Protein AF-A0A7J2H7B8-F1 (afdb_monomer)

Sequence (490 aa):
PFPWFRSDEVFFTRYLRADGQYWHEVNGRVVSKAEVRRYLARVGLDPDNMLIIMHQNMVEEFAFLSPQERLRMVEAAVGLRGYRDRVMSAIRMLEESGKEESRARDALRKAREALEYWSEVYERYRRRRELEYKLSFLRRELAWARVRDSLSELEEVKEKMEVVESEVQRVERELKLLMERENDVRRSIGLVESRLLEDVSRVESYLERLRALWEELVEVVSSARVREFERELLVRKLDELKTRERRLSRKVEALVAKAREVGDEVYSVRHVSEIEDDIRALELTLASLGDVPPNVEEAYAKYEESYEELVRRVEELEANRRRLREELDRRVELWRERVDSIIADVDAAYRYMLEHIGAKGGVRLVYEDEMEKAGIELLVG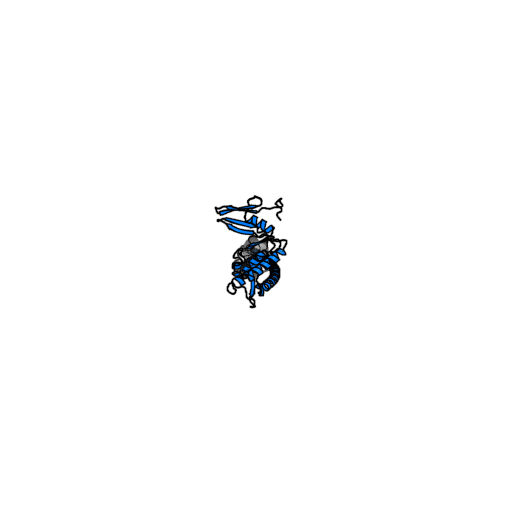FGGAGPIPLDPYAHSGGERTTAIMCFFLALQSHVKSPLRAIDEFDVHMDPRNRDAVLNMIFEMASSDNNAQYVIITPGPLTQLPDGANVIVVQKVKGRSVASMARGVAM

Secondary structure (DSSP, 8-state):
--TT--SS---EEEEE-TTS-EEEEETTEEE-HHHHHHHHHHTT--TT-TTTEE-TTHHHHHHHS-HHHHHHHHHHHTT-HHHHHHHHHHHHHHHHHHHHHHHHHHHHHHHHHHHHHHHHHHHHHHHHHHHHHHHHHHHHHHHHHHHHHHHHHHHHHHHHHHHHHHHHHHHHHHHHHHHHHHHHHHHHHHHHHHHHHH-GGGHHHHHHHHHHHHHHHHHHHHHHHHHHHHHHHHHHHHHHHHHHHHHHHHHHHHHHHHHHHH-S-----S-HHHHHHHHHHHHHHHHHH----TTHHHHHHHHHHHHHHHHHHHHHHHHHHHHHHHHHHHHHHHHHHHHHHHHHHHHHHHHHHHHHTT-EEEEEEESTT-TTT-EEEEEEE-TTPPPEE--TTTS-HHHHHHHHHHHHHHHHTT---SEEEEESTTTT--HHHHHHHHHHHHHHHHH-TT-EEEEE-SSPPS---TTPPEEEEEEETTEEEEEEE-----

pLDDT: mean 87.9, std 8.1, range [33.34, 98.06]

Foldseek 3Di:
DDPPDPDPDKDWDWDADPVRDIFIDIVNHTDDPVVVQVVCVVQLDHVPQCLQAVDPCPLVVLLPDDQLRVLCSLCVNLVNNVLVVVLVVLVVVLVVLVVVLVVLVVVLVVLVVLLVVLVVLVVLVVVLVVLVVVLLVLVLVLLQLVLVVLVVVLVVLVVVLVVLVVVLVVLVVVLVVLVVVLVVLVVVLVVLVVVVVVDVPCNVVSVVVNVVSVVVNVVSVVVSVVSVVVSVVSVVVSVVSVVVSVVSVVVSVVSVVVSVVSHDRDDDPDHSVVSVVVSVVSVVVSVVSPDHDPCSVVSSVVSVVVSVVSVVVSVVSVVVSVVSVVVSVVSLVVSLVVSVVLQVQLFVQLQVLQVLLQKGWGKDWDPSVDSSPIGIWTWIDHPPDGTDTSHPPPDAPQRSLLSSLSSSLSSSVSRSHQEHEEEASPVRHDPSSVLSSVVSVQVVCVVDPSHDYHYHHPDDDQDDDPPDWDWDWDQDPNDIDIDIDDDDRD

Mean predicted aligned error: 13.92 Å

Solvent-accessible surface area (backbone atoms only — not comparable to full-atom values): 26687 Å² total; per-residue (Å²): 128,60,93,87,54,96,55,100,70,83,51,80,46,77,49,77,46,96,86,71,54,68,54,36,27,50,74,86,40,81,48,55,73,68,55,51,50,55,54,35,48,63,66,37,41,48,87,86,26,52,70,35,41,32,53,71,63,50,62,61,56,55,45,73,45,51,38,42,54,45,34,54,50,50,27,52,47,56,67,45,42,65,44,55,53,53,35,56,50,41,52,52,52,48,53,51,50,51,54,51,42,53,54,43,50,55,49,37,52,54,32,47,58,51,32,53,54,35,47,57,52,38,52,52,44,53,53,48,52,54,50,51,53,51,46,53,50,49,55,31,38,44,34,35,32,54,30,51,56,42,47,53,56,38,49,56,47,51,54,53,41,54,54,45,51,53,51,39,57,49,39,54,51,51,34,50,54,33,54,53,49,42,53,52,43,54,51,50,48,54,53,49,54,54,49,48,75,73,40,78,91,50,47,68,66,50,51,55,52,46,51,54,46,52,53,50,41,52,52,37,52,51,51,31,52,51,39,50,51,51,38,52,53,44,52,52,53,44,51,55,44,51,55,48,42,56,52,39,52,54,50,36,54,53,38,48,54,54,22,54,75,67,35,78,92,42,92,67,89,67,58,62,66,60,49,52,51,52,48,52,55,49,52,53,52,52,59,73,69,58,87,68,74,94,57,41,71,64,51,34,53,52,37,48,53,53,33,52,53,36,51,54,51,40,54,51,42,53,55,48,50,51,54,50,47,57,50,36,53,53,41,47,49,57,40,48,58,54,51,52,54,51,47,54,56,29,21,54,45,26,34,56,50,30,48,77,72,56,31,42,52,39,55,45,78,39,53,76,91,40,71,91,66,24,18,40,45,47,30,45,15,58,88,81,46,74,56,39,74,70,42,73,85,81,48,55,70,30,60,46,46,50,58,48,49,39,44,50,57,31,48,40,78,63,40,71,36,51,50,34,36,42,32,54,84,53,84,60,41,52,73,68,58,39,55,50,53,50,50,52,52,48,52,53,48,71,70,35,92,72,38,47,76,45,78,44,67,96,66,88,81,88,77,79,63,91,89,64,83,45,73,49,75,44,80,55,96,91,40,81,44,77,44,77,53,78,89,66,90,124

Nearest PDB structures (foldseek):
  5xei-assembly1_A  TM=7.215E-01  e=1.871E-14  Pyrococcus yayanosii CH1
  5xg2-assembly1_A  TM=3.062E-01  e=3.125E-03  Pyrococcus yayanosii CH1
  3zx6-assembly1_A  TM=3.539E-01  e=9.430E-02  Archaeoglobus fulgidus DSM 4304
  3zx6-assembly1_B  TM=2.773E-01  e=7.256E-02  Archaeoglobus fulgidus DSM 4304
  3ja6-assembly1_I  TM=2.644E-01  e=2.976E-02  Escherichia coli

Structure (mmCIF, N/CA/C/O backbone):
data_AF-A0A7J2H7B8-F1
#
_entry.id   AF-A0A7J2H7B8-F1
#
loop_
_atom_site.group_PDB
_atom_site.id
_atom_site.type_symbol
_atom_site.label_atom_id
_atom_site.label_alt_id
_atom_site.label_comp_id
_atom_site.label_asym_id
_atom_site.label_entity_id
_atom_site.label_seq_id
_atom_site.pdbx_PDB_ins_code
_atom_site.Cartn_x
_atom_site.Cartn_y
_atom_site.Cartn_z
_atom_site.occupancy
_atom_site.B_iso_or_equiv
_atom_site.auth_seq_id
_atom_site.auth_comp_id
_atom_site.auth_asym_id
_atom_site.auth_atom_id
_atom_site.pdbx_PDB_model_num
ATOM 1 N N . PRO A 1 1 ? 7.582 22.450 -51.672 1.00 66.38 1 PRO A N 1
ATOM 2 C CA . PRO A 1 1 ? 8.280 22.161 -50.391 1.00 66.38 1 PRO A CA 1
ATOM 3 C C . PRO A 1 1 ? 8.028 23.181 -49.264 1.00 66.38 1 PRO A C 1
ATOM 5 O O . PRO A 1 1 ? 7.938 22.759 -48.116 1.00 66.38 1 PRO A O 1
ATOM 8 N N . PHE A 1 2 ? 7.850 24.476 -49.556 1.00 78.56 2 PHE A N 1
ATOM 9 C CA . PHE A 1 2 ? 7.607 25.517 -48.544 1.00 78.56 2 PHE A CA 1
ATOM 10 C C . PHE A 1 2 ? 6.233 26.192 -48.721 1.00 78.56 2 PHE A C 1
ATOM 12 O O . PHE A 1 2 ? 6.130 27.161 -49.463 1.00 78.56 2 PHE A O 1
ATOM 19 N N . PRO A 1 3 ? 5.161 25.712 -48.059 1.00 67.94 3 PRO A N 1
ATOM 20 C CA . PRO A 1 3 ? 3.787 26.157 -48.336 1.00 67.94 3 PRO A CA 1
ATOM 21 C C . PRO A 1 3 ? 3.486 27.610 -47.929 1.00 67.94 3 PRO A C 1
ATOM 23 O O . PRO A 1 3 ? 2.456 28.152 -48.315 1.00 67.94 3 PRO A O 1
ATOM 26 N N . TRP A 1 4 ? 4.354 28.241 -47.136 1.00 76.31 4 TRP A N 1
ATOM 27 C CA . TRP A 1 4 ? 4.199 29.626 -46.677 1.00 76.31 4 TRP A CA 1
ATOM 28 C C . TRP A 1 4 ? 4.886 30.655 -47.585 1.00 76.31 4 TRP A C 1
ATOM 30 O O . TRP A 1 4 ? 4.652 31.851 -47.417 1.00 76.31 4 TRP A O 1
ATOM 40 N N . PHE A 1 5 ? 5.725 30.224 -48.533 1.00 79.12 5 PHE A N 1
ATOM 41 C CA . PHE A 1 5 ? 6.308 31.116 -49.532 1.00 79.12 5 PHE A CA 1
ATOM 42 C C . PHE A 1 5 ? 5.465 31.067 -50.807 1.00 79.12 5 PHE A C 1
ATOM 44 O O . PHE A 1 5 ? 5.236 30.002 -51.370 1.00 79.12 5 PHE A O 1
ATOM 51 N N . ARG A 1 6 ? 4.993 32.232 -51.261 1.00 75.75 6 ARG A N 1
ATOM 52 C CA . ARG A 1 6 ? 4.259 32.401 -52.528 1.00 75.75 6 ARG A CA 1
ATOM 53 C C . ARG A 1 6 ? 5.228 32.700 -53.679 1.00 75.75 6 ARG A C 1
ATOM 55 O O . ARG A 1 6 ? 5.077 33.707 -54.359 1.00 75.75 6 ARG A O 1
ATOM 62 N N . SER A 1 7 ? 6.275 31.894 -53.804 1.00 79.62 7 SER A N 1
ATOM 63 C CA . SER A 1 7 ? 7.332 32.048 -54.806 1.00 79.62 7 SER A CA 1
ATOM 64 C C . SER A 1 7 ? 7.830 30.669 -55.214 1.00 79.62 7 SER A C 1
ATOM 66 O O . SER A 1 7 ? 7.946 29.788 -54.357 1.00 79.62 7 SER A O 1
ATOM 68 N N . ASP A 1 8 ? 8.142 30.509 -56.498 1.00 80.44 8 ASP A N 1
ATOM 69 C CA . ASP A 1 8 ? 8.762 29.296 -57.037 1.00 80.44 8 ASP A CA 1
ATOM 70 C C . ASP A 1 8 ? 10.249 29.197 -56.646 1.00 80.44 8 ASP A C 1
ATOM 72 O O . ASP A 1 8 ? 10.813 28.106 -56.595 1.00 80.44 8 ASP 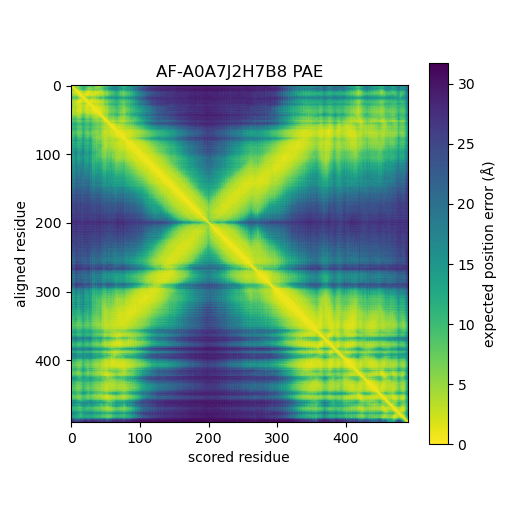A O 1
ATOM 76 N N . GLU A 1 9 ? 10.859 30.326 -56.269 1.00 84.94 9 GLU A N 1
ATOM 77 C CA . GLU A 1 9 ? 12.235 30.419 -55.779 1.00 84.94 9 GLU A CA 1
ATOM 78 C C . GLU A 1 9 ? 12.278 30.821 -54.297 1.00 84.94 9 GLU A C 1
ATOM 80 O O . GLU A 1 9 ? 11.534 31.698 -53.837 1.00 84.94 9 GLU A O 1
ATOM 85 N N . VAL A 1 10 ? 13.172 30.186 -53.534 1.00 85.56 10 VAL A N 1
ATOM 86 C CA . VAL A 1 10 ? 13.433 30.512 -52.125 1.00 85.56 10 VAL A CA 1
ATOM 87 C C . VAL A 1 10 ? 14.929 30.714 -51.927 1.00 85.56 10 VAL A C 1
ATOM 89 O O . VAL A 1 10 ? 15.715 29.781 -52.071 1.00 85.56 10 VAL A O 1
ATOM 92 N N . PHE A 1 11 ? 15.316 31.931 -51.559 1.00 88.06 11 PHE A N 1
ATOM 93 C CA . PHE A 1 11 ? 16.701 32.322 -51.336 1.00 88.06 11 PHE A CA 1
ATOM 94 C C . PHE A 1 11 ? 17.074 32.162 -49.866 1.00 88.06 11 PHE A C 1
ATOM 96 O O . PHE A 1 11 ? 16.421 32.728 -48.987 1.00 88.06 11 PHE A O 1
ATOM 103 N N . PHE A 1 12 ? 18.151 31.422 -49.611 1.00 88.00 12 PHE A N 1
ATOM 104 C CA . PHE A 1 12 ? 18.804 31.332 -48.309 1.00 88.00 12 PHE A CA 1
ATOM 105 C C . PHE A 1 12 ? 20.101 32.133 -48.365 1.00 88.00 12 PHE A C 1
ATOM 107 O O . PHE A 1 12 ? 20.999 31.799 -49.135 1.00 88.00 12 PHE A O 1
ATOM 114 N N . THR A 1 13 ? 20.220 33.162 -47.532 1.00 90.12 13 THR A N 1
ATOM 115 C CA . THR A 1 13 ? 21.398 34.035 -47.514 1.00 90.12 13 THR A CA 1
ATOM 116 C C . THR A 1 13 ? 22.042 34.004 -46.138 1.00 90.12 13 THR A C 1
ATOM 118 O O . THR A 1 13 ? 21.374 34.184 -45.120 1.00 90.12 13 THR A O 1
ATOM 121 N N . ARG A 1 14 ? 23.361 33.797 -46.091 1.00 89.75 14 ARG A N 1
ATOM 122 C CA . ARG A 1 14 ? 24.168 33.976 -44.881 1.00 89.75 14 ARG A CA 1
ATOM 123 C C . ARG A 1 14 ? 25.063 35.191 -45.066 1.00 89.75 14 ARG A C 1
ATOM 125 O O . ARG A 1 14 ? 25.878 35.219 -45.983 1.00 89.75 14 ARG A O 1
ATOM 132 N N . TYR A 1 15 ? 24.950 36.155 -44.164 1.00 88.88 15 TYR A N 1
ATOM 133 C CA . TYR A 1 15 ? 25.846 37.304 -44.119 1.00 88.88 15 TYR A CA 1
ATOM 134 C C . TYR A 1 15 ? 26.945 37.041 -43.096 1.00 88.88 15 TYR A C 1
ATOM 136 O O . TYR A 1 15 ? 26.659 36.653 -41.966 1.00 88.88 15 TYR A O 1
ATOM 144 N N . LEU A 1 16 ? 28.197 37.239 -43.500 1.00 88.12 16 LEU A N 1
ATOM 145 C CA . LEU A 1 16 ? 29.386 37.115 -42.658 1.00 88.12 16 LEU A CA 1
ATOM 146 C C . LEU A 1 16 ? 30.123 38.451 -42.690 1.00 88.12 16 LEU A C 1
ATOM 148 O O . LEU A 1 16 ? 30.569 38.889 -43.751 1.00 88.12 16 LEU A O 1
ATOM 152 N N . ARG A 1 17 ? 30.227 39.114 -41.540 1.00 88.56 17 ARG A N 1
ATOM 153 C CA . ARG A 1 17 ? 30.995 40.351 -41.397 1.00 88.56 17 ARG A CA 1
ATOM 154 C C . ARG A 1 17 ? 32.426 40.051 -40.960 1.00 88.56 17 ARG A C 1
ATOM 156 O O . ARG A 1 17 ? 32.701 39.038 -40.322 1.00 88.56 17 ARG A O 1
ATOM 163 N N . ALA A 1 18 ? 33.335 40.971 -41.281 1.00 86.31 18 ALA A N 1
ATOM 164 C CA . ALA A 1 18 ? 34.744 40.879 -40.895 1.00 86.31 18 ALA A CA 1
ATOM 165 C C . ALA A 1 18 ? 34.962 40.912 -39.367 1.00 86.31 18 ALA A C 1
ATOM 167 O O . ALA A 1 18 ? 35.993 40.453 -38.891 1.00 86.31 18 ALA A O 1
ATOM 168 N N . ASP A 1 19 ? 33.987 41.420 -38.605 1.00 86.69 19 ASP A N 1
ATOM 169 C CA . ASP A 1 19 ? 33.966 41.427 -37.135 1.00 86.69 19 ASP A CA 1
ATOM 170 C C . ASP A 1 19 ? 33.504 40.087 -36.519 1.00 86.69 19 ASP A C 1
ATOM 172 O O . ASP A 1 19 ? 33.399 39.967 -35.299 1.00 86.69 19 ASP A O 1
ATOM 176 N N . GLY A 1 20 ? 33.223 39.075 -37.349 1.00 82.31 20 GLY A N 1
ATOM 177 C CA . GLY A 1 20 ? 32.765 37.752 -36.924 1.00 82.31 20 GLY A CA 1
ATOM 178 C C . GLY A 1 20 ? 31.259 37.652 -36.672 1.00 82.31 20 GLY A C 1
ATOM 179 O O . GLY A 1 20 ? 30.759 36.548 -36.439 1.00 82.31 20 GLY A O 1
ATOM 180 N N . GLN A 1 21 ? 30.506 38.755 -36.757 1.00 86.81 21 GLN A N 1
ATOM 181 C CA . GLN A 1 21 ? 29.050 38.700 -36.674 1.00 86.81 21 GLN A CA 1
ATOM 182 C C . GLN A 1 21 ? 28.464 38.062 -37.934 1.00 86.81 21 GLN A C 1
ATOM 184 O O . GLN A 1 21 ? 28.874 38.345 -39.064 1.00 86.81 21 GLN A O 1
ATOM 189 N N . TYR A 1 22 ? 27.461 37.210 -37.737 1.00 90.44 22 TYR A N 1
ATOM 190 C CA . TYR A 1 22 ? 26.725 36.600 -38.833 1.00 90.44 22 TYR A CA 1
ATOM 191 C C . TYR A 1 22 ? 25.239 36.500 -38.514 1.00 90.44 22 TYR A C 1
ATOM 193 O O . TYR A 1 22 ? 24.837 36.309 -37.367 1.00 90.44 22 TYR A O 1
ATOM 201 N N . TRP A 1 23 ? 24.419 36.588 -39.555 1.00 92.31 23 TRP A N 1
ATOM 202 C CA . TRP A 1 23 ? 22.991 36.299 -39.485 1.00 92.31 23 TRP A CA 1
ATOM 203 C C . TRP A 1 23 ? 22.545 35.572 -40.751 1.00 92.31 23 TRP A C 1
ATOM 205 O O . TRP A 1 23 ? 23.285 35.483 -41.736 1.00 92.31 23 TRP A O 1
ATOM 215 N N . HIS A 1 24 ? 21.340 35.016 -40.693 1.00 93.25 24 HIS A N 1
ATOM 216 C CA . HIS A 1 24 ? 20.734 34.306 -41.807 1.00 93.25 24 HIS A CA 1
ATOM 217 C C . HIS A 1 24 ? 19.449 35.003 -42.219 1.00 93.25 24 HIS A C 1
ATOM 219 O O . HIS A 1 24 ? 18.692 35.471 -41.368 1.00 93.25 24 HIS A O 1
ATOM 225 N N . GLU A 1 25 ? 19.195 35.019 -43.517 1.00 92.75 25 GLU A N 1
ATOM 226 C CA . GLU A 1 25 ? 17.955 35.495 -44.103 1.00 92.75 25 GLU A CA 1
ATOM 227 C C . GLU A 1 25 ? 17.359 34.430 -45.015 1.00 92.75 25 GLU A C 1
ATOM 229 O O . GLU A 1 25 ? 18.078 33.702 -45.699 1.00 92.75 25 GLU A O 1
ATOM 234 N N . VAL A 1 26 ? 16.030 34.350 -45.032 1.00 90.25 26 VAL A N 1
ATOM 235 C CA . VAL A 1 26 ? 15.281 33.538 -45.993 1.00 90.25 26 VAL A CA 1
ATOM 236 C C . VAL A 1 26 ? 14.288 34.449 -46.691 1.00 90.25 26 VAL A C 1
ATOM 238 O O . VAL A 1 26 ? 13.430 35.039 -46.032 1.00 90.25 26 VAL A O 1
ATOM 241 N N . ASN A 1 27 ? 14.439 34.610 -48.008 1.00 89.31 27 ASN A N 1
ATOM 242 C CA . ASN A 1 27 ? 13.710 35.600 -48.811 1.00 89.31 27 ASN A CA 1
ATOM 243 C C . ASN A 1 27 ? 13.737 37.014 -48.186 1.00 89.31 27 ASN A C 1
ATOM 245 O O . ASN A 1 27 ? 12.710 37.682 -48.086 1.00 89.31 27 ASN A O 1
ATOM 249 N N . GLY A 1 28 ? 14.912 37.445 -47.710 1.00 85.56 28 GLY A N 1
ATOM 250 C CA . GLY A 1 28 ? 15.131 38.771 -47.111 1.00 85.56 28 GLY A CA 1
ATOM 251 C C . GLY A 1 28 ? 14.617 38.939 -45.676 1.00 85.56 28 GLY A C 1
ATOM 252 O O . GLY A 1 28 ? 14.711 40.027 -45.112 1.00 85.56 28 GLY A O 1
ATOM 253 N N . ARG A 1 29 ? 14.067 37.887 -45.051 1.00 88.69 29 ARG A N 1
ATOM 254 C CA . ARG A 1 29 ? 13.651 37.911 -43.641 1.00 88.69 29 ARG A CA 1
ATOM 255 C C . ARG A 1 29 ? 14.710 37.273 -42.755 1.00 88.69 29 ARG A C 1
ATOM 257 O O . ARG A 1 29 ? 15.032 36.103 -42.949 1.00 88.69 29 ARG A O 1
ATOM 264 N N . VAL A 1 30 ? 15.164 38.000 -41.734 1.00 91.62 30 VAL A N 1
ATOM 265 C CA . VAL A 1 30 ? 16.092 37.474 -40.722 1.00 91.62 30 VAL A CA 1
ATOM 266 C C . VAL A 1 30 ? 15.451 36.308 -39.969 1.00 91.62 30 VAL A C 1
ATOM 268 O O . VAL A 1 30 ? 14.336 36.425 -39.456 1.00 91.62 30 VAL A O 1
ATOM 271 N N . VAL A 1 31 ? 16.165 35.188 -39.903 1.00 91.62 31 VAL A N 1
ATOM 272 C CA . VAL A 1 31 ? 15.737 33.955 -39.231 1.00 91.62 31 VAL A CA 1
ATOM 273 C C . VAL A 1 31 ? 16.865 33.373 -38.386 1.00 91.62 31 VAL A C 1
ATOM 275 O O . VAL A 1 31 ? 18.053 33.613 -38.621 1.00 91.62 31 VAL A O 1
ATOM 278 N N . SER A 1 32 ? 16.500 32.570 -37.390 1.00 91.50 32 SER A N 1
ATOM 279 C CA . SER A 1 32 ? 17.475 31.829 -36.591 1.00 91.50 32 SER A CA 1
ATOM 280 C C . SER A 1 32 ? 18.115 30.682 -37.390 1.00 91.50 32 SER A C 1
ATOM 282 O O . SER A 1 32 ? 17.520 30.126 -38.316 1.00 91.50 32 SER A O 1
ATOM 284 N N . LYS A 1 33 ? 19.316 30.240 -36.984 1.00 87.06 33 LYS A N 1
ATOM 285 C CA . LYS A 1 33 ? 19.974 29.051 -37.570 1.00 87.06 33 LYS A CA 1
ATOM 286 C C . LYS A 1 33 ? 19.094 27.793 -37.467 1.00 87.06 33 LYS A C 1
ATOM 288 O O . LYS A 1 33 ? 19.101 26.960 -38.368 1.00 87.06 33 LYS A O 1
ATOM 293 N N . ALA A 1 34 ? 18.330 27.656 -36.381 1.00 86.19 34 ALA A N 1
ATOM 294 C CA . ALA A 1 34 ? 17.423 26.528 -36.176 1.00 86.19 34 ALA A CA 1
ATOM 295 C C . ALA A 1 34 ? 16.263 26.518 -37.188 1.00 86.19 34 ALA A C 1
ATOM 297 O O . ALA A 1 34 ? 15.889 25.456 -37.683 1.00 86.19 34 ALA A O 1
ATOM 298 N N . GLU A 1 35 ? 15.720 27.688 -37.535 1.00 86.88 35 GLU A N 1
ATOM 299 C CA . GLU A 1 35 ? 14.693 27.814 -38.576 1.00 86.88 35 GLU A CA 1
ATOM 300 C C . GLU A 1 35 ? 15.252 27.520 -39.967 1.00 86.88 35 GLU A C 1
ATOM 302 O O . GLU A 1 35 ? 14.618 26.781 -40.717 1.00 86.88 35 GLU A O 1
ATOM 307 N N . VAL A 1 36 ? 16.459 28.006 -40.286 1.00 86.81 36 VAL A N 1
ATOM 308 C CA . VAL A 1 36 ? 17.151 27.655 -41.540 1.00 86.81 36 VAL A CA 1
ATOM 309 C C . VAL A 1 36 ? 17.301 26.142 -41.665 1.00 86.81 36 VAL A C 1
ATOM 311 O O . VAL A 1 36 ? 16.884 25.572 -42.669 1.00 86.81 36 VAL A O 1
ATOM 314 N N . ARG A 1 37 ? 17.813 25.475 -40.621 1.00 84.25 37 ARG A N 1
ATOM 315 C CA . ARG A 1 37 ? 17.934 24.008 -40.581 1.00 84.25 37 ARG A CA 1
ATOM 316 C C . ARG A 1 37 ? 16.588 23.315 -40.787 1.00 84.25 37 ARG A C 1
ATOM 318 O O . ARG A 1 37 ? 16.500 22.376 -41.567 1.00 84.25 37 ARG A O 1
ATOM 325 N N . ARG A 1 38 ? 15.521 23.798 -40.143 1.00 82.44 38 ARG A N 1
ATOM 326 C CA . ARG A 1 38 ? 14.166 23.245 -40.307 1.00 82.44 38 ARG A CA 1
ATOM 327 C C . ARG A 1 38 ? 13.661 23.374 -41.744 1.00 82.44 38 ARG A C 1
ATOM 329 O O . ARG A 1 38 ? 12.986 22.472 -42.235 1.00 82.44 38 ARG A O 1
ATOM 336 N N . TYR A 1 39 ? 13.951 24.490 -42.408 1.00 86.19 39 TYR A N 1
ATOM 337 C CA . TYR A 1 39 ? 13.577 24.682 -43.802 1.00 86.19 39 TYR A CA 1
ATOM 338 C C . TYR A 1 39 ? 14.389 23.774 -44.731 1.00 86.19 39 TYR A C 1
ATOM 340 O O . TYR A 1 39 ? 13.794 23.057 -45.530 1.00 86.19 39 TYR A O 1
ATOM 348 N N . LEU A 1 40 ? 15.713 23.725 -44.582 1.00 83.81 40 LEU A N 1
ATOM 349 C CA . LEU A 1 40 ? 16.571 22.842 -45.379 1.00 83.81 40 LEU A CA 1
ATOM 350 C C . LEU A 1 40 ? 16.179 21.362 -45.211 1.00 83.81 40 LEU A C 1
ATOM 352 O O . LEU A 1 40 ? 15.971 20.664 -46.203 1.00 83.81 40 LEU A O 1
ATOM 356 N N . ALA A 1 41 ? 15.916 20.911 -43.982 1.00 77.50 41 ALA A N 1
ATOM 357 C CA . ALA A 1 41 ? 15.492 19.536 -43.719 1.00 77.50 41 ALA A CA 1
ATOM 358 C C . ALA A 1 41 ? 14.193 19.157 -44.459 1.00 77.50 41 ALA A C 1
ATOM 360 O O . ALA A 1 41 ? 14.011 18.013 -44.868 1.00 77.50 41 ALA A O 1
ATOM 361 N N . ARG A 1 42 ? 13.288 20.121 -44.694 1.00 78.06 42 ARG A N 1
ATOM 362 C CA . ARG A 1 42 ? 12.024 19.900 -45.420 1.00 78.06 42 ARG A CA 1
ATOM 363 C C . ARG A 1 42 ? 12.218 19.639 -46.918 1.00 78.06 42 ARG A C 1
ATOM 365 O O . ARG A 1 42 ? 11.316 19.095 -47.551 1.00 78.06 42 ARG A O 1
ATOM 372 N N . VAL A 1 43 ? 13.360 20.034 -47.478 1.00 77.69 43 VAL A N 1
ATOM 373 C CA . VAL A 1 43 ? 13.766 19.742 -48.865 1.00 77.69 43 VAL A CA 1
ATOM 374 C C . VAL A 1 43 ? 14.811 18.626 -48.949 1.00 77.69 43 VAL A C 1
ATOM 376 O O . VAL A 1 43 ? 15.389 18.423 -50.009 1.00 77.69 43 VAL A O 1
ATOM 379 N N . GLY A 1 44 ? 15.042 17.893 -47.854 1.00 71.44 44 GLY A N 1
ATOM 380 C CA . GLY A 1 44 ? 16.030 16.810 -47.813 1.00 71.44 44 GLY A CA 1
ATOM 381 C C . GLY A 1 44 ? 17.479 17.294 -47.735 1.00 71.44 44 GLY A C 1
ATOM 382 O O . GLY A 1 44 ? 18.391 16.512 -47.969 1.00 71.44 44 GLY A O 1
ATOM 383 N N . LEU A 1 45 ? 17.705 18.570 -47.405 1.00 77.25 45 LEU A N 1
ATOM 384 C CA . LEU A 1 45 ? 19.038 19.127 -47.210 1.00 77.25 45 LEU A CA 1
ATOM 385 C C . LEU A 1 45 ? 19.346 19.200 -45.717 1.00 77.25 45 LEU A C 1
ATOM 387 O O . LEU A 1 45 ? 18.726 19.962 -44.977 1.00 77.25 45 LEU A O 1
ATOM 391 N N . ASP A 1 46 ? 20.335 18.435 -45.281 1.00 77.75 46 ASP A N 1
ATOM 392 C CA . ASP A 1 46 ? 20.924 18.582 -43.957 1.00 77.75 46 ASP A CA 1
ATOM 393 C C . ASP A 1 46 ? 22.418 18.887 -44.123 1.00 77.75 46 ASP A C 1
ATOM 395 O O . ASP A 1 46 ? 23.178 17.995 -44.496 1.00 77.75 46 ASP A O 1
ATOM 399 N N . PRO A 1 47 ? 22.856 20.140 -43.898 1.00 71.06 47 PRO A N 1
ATOM 400 C CA . PRO A 1 47 ? 24.261 20.506 -44.048 1.00 71.06 47 PRO A CA 1
ATOM 401 C C . PRO A 1 47 ? 25.161 19.844 -42.998 1.00 71.06 47 PRO A C 1
ATOM 403 O O . PRO A 1 47 ? 26.371 19.846 -43.172 1.00 71.06 47 PRO A O 1
ATOM 406 N N . ASP A 1 48 ? 24.592 19.311 -41.911 1.00 74.44 48 ASP A N 1
ATOM 407 C CA . ASP A 1 48 ? 25.338 18.565 -40.898 1.00 74.44 48 ASP A CA 1
ATOM 408 C C . ASP A 1 48 ? 25.382 17.048 -41.225 1.00 74.44 48 ASP A C 1
ATOM 410 O O . ASP A 1 48 ? 26.042 16.280 -40.525 1.00 74.44 48 ASP A O 1
ATOM 414 N N . ASN A 1 49 ? 24.695 16.595 -42.286 1.00 80.69 49 ASN A N 1
ATOM 415 C CA . ASN A 1 49 ? 24.751 15.212 -42.757 1.00 80.69 49 ASN A CA 1
ATOM 416 C C . ASN A 1 49 ? 25.968 15.013 -43.663 1.00 80.69 49 ASN A C 1
ATOM 418 O O . ASN A 1 49 ? 26.008 15.465 -44.810 1.00 80.69 49 ASN A O 1
ATOM 422 N N . MET A 1 50 ? 26.940 14.268 -43.148 1.00 76.06 50 MET A N 1
ATOM 423 C CA . MET A 1 50 ? 28.200 14.008 -43.834 1.00 76.06 50 MET A CA 1
ATOM 424 C C . MET A 1 50 ? 28.071 13.292 -45.179 1.00 76.06 50 MET A C 1
ATOM 426 O O . MET A 1 50 ? 28.944 13.452 -46.017 1.00 76.06 50 MET A O 1
ATOM 430 N N . LEU A 1 51 ? 26.997 12.541 -45.434 1.00 80.94 51 LEU A N 1
ATOM 431 C CA . LEU A 1 51 ? 26.798 11.904 -46.739 1.00 80.94 51 LEU A CA 1
ATOM 432 C C . LEU A 1 51 ? 26.220 12.867 -47.790 1.00 80.94 51 LEU A C 1
ATOM 434 O O . LEU A 1 51 ? 26.263 12.562 -48.983 1.00 80.94 51 LEU A O 1
ATOM 438 N N . ILE A 1 52 ? 25.682 14.015 -47.354 1.00 83.06 52 ILE A N 1
ATOM 439 C CA . ILE A 1 52 ? 25.226 15.108 -48.224 1.00 83.06 52 ILE A CA 1
ATOM 440 C C . ILE A 1 52 ? 26.390 16.048 -48.537 1.00 83.06 52 ILE A C 1
ATOM 442 O O . ILE A 1 52 ? 26.581 16.407 -49.696 1.00 83.06 52 ILE A O 1
ATOM 446 N N . ILE A 1 53 ? 27.174 16.428 -47.526 1.00 84.31 53 ILE A N 1
ATOM 447 C CA . ILE A 1 53 ? 28.391 17.230 -47.688 1.00 84.31 53 ILE A CA 1
ATOM 448 C C . ILE A 1 53 ? 29.546 16.503 -46.996 1.00 84.31 53 ILE A C 1
ATOM 450 O O . ILE A 1 53 ? 29.694 16.571 -45.776 1.00 84.31 53 ILE A O 1
ATOM 454 N N . MET A 1 54 ? 30.373 15.814 -47.784 1.00 84.50 54 MET A N 1
ATOM 455 C CA . MET A 1 54 ? 31.609 15.197 -47.304 1.00 84.50 54 MET A CA 1
ATOM 456 C C . MET A 1 54 ? 32.712 16.254 -47.278 1.00 84.50 54 MET A C 1
ATOM 458 O O . MET A 1 54 ? 33.242 16.622 -48.322 1.00 84.50 54 MET A O 1
ATOM 462 N N . HIS A 1 55 ? 33.017 16.766 -46.085 1.00 80.88 55 HIS A N 1
ATOM 463 C CA . HIS A 1 55 ? 34.102 17.722 -45.858 1.00 80.88 55 HIS A CA 1
ATOM 464 C C . HIS A 1 55 ? 35.486 17.051 -45.818 1.00 80.88 55 HIS A C 1
ATOM 466 O O . HIS A 1 55 ? 35.608 15.838 -45.628 1.00 80.88 55 HIS A O 1
ATOM 472 N N . GLN A 1 56 ? 36.534 17.872 -45.927 1.00 76.38 56 GLN A N 1
ATOM 473 C CA . GLN A 1 56 ? 37.928 17.468 -45.740 1.00 76.38 56 GLN A CA 1
ATOM 474 C C . GLN A 1 56 ? 38.126 16.725 -44.399 1.00 76.38 56 GLN A C 1
ATOM 476 O O . GLN A 1 56 ? 37.520 17.082 -43.390 1.00 76.38 56 GLN A O 1
ATOM 481 N N . ASN A 1 57 ? 38.979 15.696 -44.386 1.00 78.06 57 ASN A N 1
ATOM 482 C CA . ASN A 1 57 ? 39.317 14.834 -43.235 1.00 78.06 57 ASN A CA 1
ATOM 483 C C . ASN A 1 57 ? 38.194 13.943 -42.668 1.00 78.06 57 ASN A C 1
ATOM 485 O O . ASN A 1 57 ? 38.482 13.093 -41.827 1.00 78.06 57 ASN A O 1
ATOM 489 N N . MET A 1 58 ? 36.950 14.031 -43.152 1.00 80.06 58 MET A N 1
ATOM 490 C CA . MET A 1 58 ? 35.837 13.196 -42.655 1.00 80.06 58 MET A CA 1
ATOM 491 C C . MET A 1 58 ? 36.114 11.690 -42.767 1.00 80.06 58 MET A C 1
ATOM 493 O O . MET A 1 58 ? 35.700 10.901 -41.918 1.00 80.06 58 MET A O 1
ATOM 497 N N . VAL A 1 59 ? 36.830 11.286 -43.818 1.00 80.69 59 VAL A N 1
ATOM 498 C CA . VAL A 1 59 ? 37.253 9.897 -44.035 1.00 80.69 59 VAL A CA 1
ATOM 499 C C . VAL A 1 59 ? 38.254 9.444 -42.971 1.00 80.69 59 VAL A C 1
ATOM 501 O O . VAL A 1 59 ? 38.177 8.320 -42.478 1.00 80.69 59 VAL A O 1
ATOM 504 N N . GLU A 1 60 ? 39.175 10.321 -42.580 1.00 79.94 60 GLU A N 1
ATOM 505 C CA . GLU A 1 60 ? 40.150 10.024 -41.533 1.00 79.94 60 GLU A CA 1
ATOM 506 C C . GLU A 1 60 ? 39.474 9.943 -40.171 1.00 79.94 60 GLU A C 1
ATOM 508 O O . GLU A 1 60 ? 39.688 8.972 -39.450 1.00 79.94 60 GLU A O 1
ATOM 513 N N . GLU A 1 61 ? 38.600 10.900 -39.852 1.00 85.25 61 GLU A N 1
ATOM 514 C CA . GLU A 1 61 ? 37.829 10.906 -38.608 1.00 85.25 61 GLU A CA 1
ATOM 515 C C . GLU A 1 61 ? 36.984 9.636 -38.464 1.00 85.25 61 GLU A C 1
ATOM 517 O O . GLU A 1 61 ? 36.995 9.006 -37.405 1.00 85.25 61 GLU A O 1
ATOM 522 N N . PHE A 1 62 ? 36.322 9.196 -39.542 1.00 87.62 62 PHE A N 1
ATOM 523 C CA . PHE A 1 62 ? 35.522 7.969 -39.546 1.00 87.62 62 PHE A CA 1
ATOM 524 C C . PHE A 1 62 ? 36.325 6.728 -39.156 1.00 87.62 62 PHE A C 1
ATOM 526 O O . PHE A 1 62 ? 35.814 5.853 -38.451 1.00 87.62 62 PHE A O 1
ATOM 533 N N . ALA A 1 63 ? 37.580 6.641 -39.603 1.00 85.00 63 ALA A N 1
ATOM 534 C CA . ALA A 1 63 ? 38.428 5.499 -39.300 1.00 85.00 63 ALA A CA 1
ATOM 535 C C . ALA A 1 63 ? 38.604 5.309 -37.786 1.00 85.00 63 ALA A C 1
ATOM 537 O O . ALA A 1 63 ? 38.593 4.173 -37.313 1.00 85.00 63 ALA A O 1
ATOM 538 N N . PHE A 1 64 ? 38.715 6.406 -37.032 1.00 88.38 64 PHE A N 1
ATOM 539 C CA . PHE A 1 64 ? 38.936 6.390 -35.584 1.00 88.38 64 PHE A CA 1
ATOM 540 C C . PHE A 1 64 ? 37.655 6.226 -34.755 1.00 88.38 64 PHE A C 1
ATOM 542 O O . PHE A 1 64 ? 37.748 6.022 -33.545 1.00 88.38 64 PHE A O 1
ATOM 549 N N . LEU A 1 65 ? 36.471 6.283 -35.372 1.00 90.62 65 LEU A N 1
ATOM 550 C CA . LEU A 1 65 ? 35.209 6.057 -34.667 1.00 90.62 65 LEU A CA 1
ATOM 551 C C . LEU A 1 65 ? 35.070 4.596 -34.225 1.00 90.62 65 LEU A C 1
ATOM 553 O O . LEU A 1 65 ? 35.353 3.670 -34.992 1.00 90.62 65 LEU A O 1
ATOM 557 N N . SER A 1 66 ? 34.545 4.391 -33.016 1.00 92.38 66 SER A N 1
ATOM 558 C CA . SER A 1 66 ? 34.122 3.069 -32.540 1.00 92.38 66 SER A CA 1
ATOM 559 C C . SER A 1 66 ? 32.960 2.510 -33.378 1.00 92.38 66 SER A C 1
ATOM 561 O O . SER A 1 66 ? 32.203 3.285 -33.975 1.00 92.38 66 SER A O 1
ATOM 563 N N . PRO A 1 67 ? 32.731 1.182 -33.398 1.00 92.88 67 PRO A N 1
ATOM 564 C CA . PRO A 1 67 ? 31.603 0.591 -34.121 1.00 92.88 67 PRO A CA 1
ATOM 565 C C . PRO A 1 67 ? 30.247 1.226 -33.775 1.00 92.88 67 PRO A C 1
ATOM 567 O O . PRO A 1 67 ? 29.418 1.446 -34.659 1.00 92.88 67 PRO A O 1
ATOM 570 N N . GLN A 1 68 ? 30.024 1.578 -32.504 1.00 93.50 68 GLN A N 1
ATOM 571 C CA . GLN A 1 68 ? 28.792 2.229 -32.048 1.00 93.50 68 GLN A CA 1
ATOM 572 C C . GLN A 1 68 ? 28.661 3.660 -32.579 1.00 93.50 68 GLN A C 1
ATOM 574 O O . GLN A 1 68 ? 27.569 4.097 -32.937 1.00 93.50 68 GLN A O 1
ATOM 579 N N . GLU A 1 69 ? 29.761 4.413 -32.625 1.00 91.88 69 GLU A N 1
ATOM 580 C CA . GLU A 1 69 ? 29.776 5.763 -33.199 1.00 91.88 69 GLU A CA 1
ATOM 581 C C . GLU A 1 69 ? 29.546 5.730 -34.707 1.00 91.88 69 GLU A C 1
ATOM 583 O O . GLU A 1 69 ? 28.758 6.532 -35.209 1.00 91.88 69 GLU A O 1
ATOM 588 N N . ARG A 1 70 ? 30.148 4.759 -35.407 1.00 92.00 70 ARG A N 1
ATOM 589 C CA . ARG A 1 70 ? 29.904 4.519 -36.834 1.00 92.00 70 ARG A CA 1
ATOM 590 C C . ARG A 1 70 ? 28.421 4.245 -37.092 1.00 92.00 70 ARG A C 1
ATOM 592 O O . ARG A 1 70 ? 27.838 4.908 -37.945 1.00 92.00 70 ARG A O 1
ATOM 599 N N . LEU A 1 71 ? 27.784 3.361 -36.313 1.00 92.31 71 LEU A N 1
ATOM 600 C CA . LEU A 1 71 ? 26.343 3.095 -36.434 1.00 92.31 71 LEU A CA 1
ATOM 601 C C . LEU A 1 71 ? 25.503 4.349 -36.187 1.00 92.31 71 LEU A C 1
ATOM 603 O O . LEU A 1 71 ? 24.652 4.674 -37.008 1.00 92.31 71 LEU A O 1
ATOM 607 N N . ARG A 1 72 ? 25.771 5.097 -35.110 1.00 90.31 72 ARG A N 1
ATOM 608 C CA . ARG A 1 72 ? 25.042 6.345 -34.823 1.00 90.31 72 ARG A CA 1
ATOM 609 C C . ARG A 1 72 ? 25.164 7.363 -35.951 1.00 90.31 72 ARG A C 1
ATOM 611 O O . ARG A 1 72 ? 24.202 8.075 -36.242 1.00 90.31 72 ARG A O 1
ATOM 618 N N . MET A 1 73 ? 26.335 7.445 -36.579 1.00 87.81 73 MET A N 1
ATOM 619 C CA . MET A 1 73 ? 26.527 8.339 -37.710 1.00 87.81 73 MET A CA 1
ATOM 620 C C . MET A 1 73 ? 25.765 7.867 -38.948 1.00 87.81 73 MET A C 1
ATOM 622 O O . MET A 1 73 ? 25.097 8.679 -39.583 1.00 87.81 73 MET A O 1
ATOM 626 N N . VAL A 1 74 ? 25.791 6.566 -39.249 1.00 89.50 74 VAL A N 1
ATOM 627 C CA . VAL A 1 74 ? 24.999 5.975 -40.336 1.00 89.50 74 VAL A CA 1
ATOM 628 C C . VAL A 1 74 ? 23.510 6.225 -40.117 1.00 89.50 74 VAL A C 1
ATOM 630 O O . VAL A 1 74 ? 2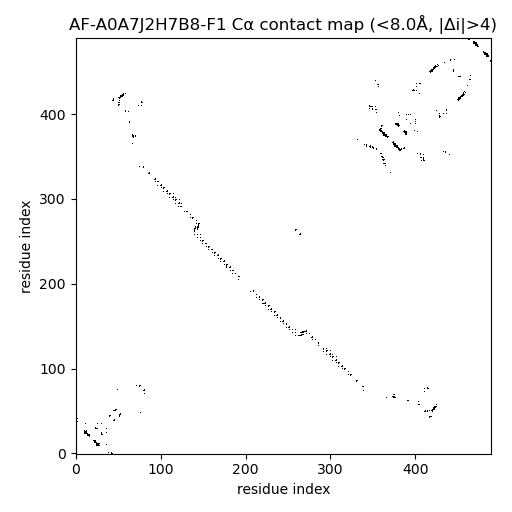2.845 6.758 -41.001 1.00 89.50 74 VAL A O 1
ATOM 633 N N . GLU A 1 75 ? 22.991 5.942 -38.921 1.00 89.31 75 GLU A N 1
ATOM 634 C CA . GLU A 1 75 ? 21.595 6.195 -38.557 1.00 89.31 75 GLU A CA 1
ATOM 635 C C . GLU A 1 75 ? 21.207 7.666 -38.737 1.00 89.31 75 GLU A C 1
ATOM 637 O O . GLU A 1 75 ? 20.102 7.965 -39.190 1.00 89.31 75 GLU A O 1
ATOM 642 N N . ALA A 1 76 ? 22.088 8.602 -38.379 1.00 85.44 76 ALA A N 1
ATOM 643 C CA . ALA A 1 76 ? 21.849 10.022 -38.609 1.00 85.44 76 ALA A CA 1
ATOM 644 C C . ALA A 1 76 ? 21.810 10.349 -40.105 1.00 85.44 76 ALA A C 1
ATOM 646 O O . ALA A 1 76 ? 20.892 11.034 -40.556 1.00 85.44 76 ALA A O 1
ATOM 647 N N . ALA A 1 77 ? 22.756 9.812 -40.871 1.00 84.12 77 ALA A N 1
ATOM 648 C CA . ALA A 1 77 ? 22.913 10.129 -42.278 1.00 84.12 77 ALA A CA 1
ATOM 649 C C . ALA A 1 77 ? 21.782 9.567 -43.162 1.00 84.12 77 ALA A C 1
ATOM 651 O O . ALA A 1 77 ? 21.343 10.234 -44.099 1.00 84.12 77 ALA A O 1
ATOM 652 N N . VAL A 1 78 ? 21.252 8.387 -42.827 1.00 84.94 78 VAL A N 1
ATOM 653 C CA . VAL A 1 78 ? 20.125 7.748 -43.537 1.00 84.94 78 VAL A CA 1
ATOM 654 C C . VAL A 1 78 ? 18.748 8.078 -42.935 1.00 84.94 78 VAL A C 1
ATOM 656 O O . VAL A 1 78 ? 17.719 7.599 -43.409 1.00 84.94 78 VAL A O 1
ATOM 659 N N . GLY A 1 79 ? 18.697 8.904 -41.883 1.00 81.62 79 GLY A N 1
ATOM 660 C CA . GLY A 1 79 ? 17.446 9.353 -41.257 1.00 81.62 79 GLY A CA 1
ATOM 661 C C . GLY A 1 79 ? 16.792 8.355 -40.288 1.00 81.62 79 GLY A C 1
ATOM 662 O O . GLY A 1 79 ? 15.621 8.514 -39.935 1.00 81.62 79 GLY A O 1
ATOM 663 N N . LEU A 1 80 ? 17.526 7.347 -39.813 1.00 86.81 80 LEU A N 1
ATOM 664 C CA . LEU A 1 80 ? 17.072 6.385 -38.803 1.00 86.81 80 LEU A CA 1
ATOM 665 C C . LEU A 1 80 ? 17.271 6.836 -37.348 1.00 86.81 80 LEU A C 1
ATOM 667 O O . LEU A 1 80 ? 16.688 6.230 -36.448 1.00 86.81 80 LEU A O 1
ATOM 671 N N . ARG A 1 81 ? 17.999 7.930 -37.090 1.00 86.31 81 ARG A N 1
ATOM 672 C CA . ARG A 1 81 ? 18.250 8.456 -35.730 1.00 86.31 81 ARG A CA 1
ATOM 673 C C . AR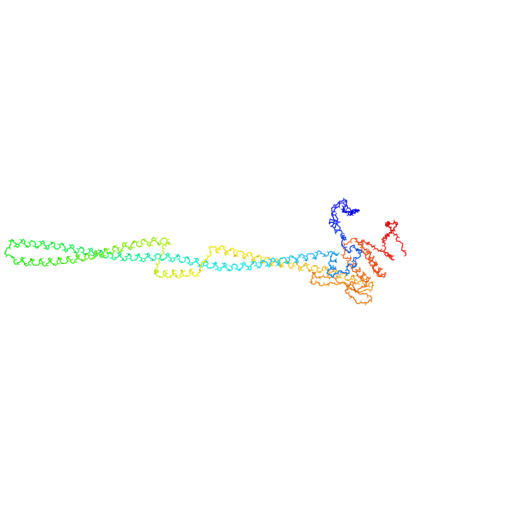G A 1 81 ? 16.988 8.562 -34.861 1.00 86.31 81 ARG A C 1
ATOM 675 O O . ARG A 1 81 ? 17.015 8.227 -33.681 1.00 86.31 81 ARG A O 1
ATOM 682 N N . GLY A 1 82 ? 15.857 8.957 -35.449 1.00 84.69 82 GLY A N 1
ATOM 683 C CA . GLY A 1 82 ? 14.591 9.079 -34.721 1.00 84.69 82 GLY A CA 1
ATOM 684 C C . GLY A 1 82 ? 14.055 7.756 -34.154 1.00 84.69 82 GLY A C 1
ATOM 685 O O . GLY A 1 82 ? 13.347 7.775 -33.150 1.00 84.69 82 GLY A O 1
ATOM 686 N N . TYR A 1 83 ? 14.379 6.608 -34.760 1.00 88.69 83 TYR A N 1
ATOM 687 C CA . TYR A 1 83 ? 14.041 5.296 -34.197 1.00 88.69 83 TYR A CA 1
ATOM 688 C C . TYR A 1 83 ? 14.849 5.035 -32.928 1.00 88.69 83 TYR A C 1
ATOM 690 O O . TYR A 1 83 ? 14.263 4.704 -31.896 1.00 88.69 83 TYR A O 1
ATOM 698 N N . ARG A 1 84 ? 16.162 5.295 -32.975 1.00 89.00 84 ARG A N 1
ATOM 699 C CA . ARG A 1 84 ? 17.047 5.163 -31.817 1.00 89.00 84 ARG A CA 1
ATOM 700 C C . ARG A 1 84 ? 16.613 6.051 -30.658 1.00 89.00 84 ARG A C 1
ATOM 702 O O . ARG A 1 84 ? 16.457 5.567 -29.541 1.00 89.00 84 ARG A O 1
ATOM 709 N N . ASP A 1 85 ? 16.317 7.318 -30.931 1.00 88.19 85 ASP A N 1
ATOM 710 C CA . ASP A 1 85 ? 15.861 8.260 -29.905 1.00 88.19 85 ASP A CA 1
ATOM 711 C C . ASP A 1 85 ? 14.553 7.799 -29.230 1.00 88.19 85 ASP A C 1
ATOM 713 O O . ASP A 1 85 ? 14.403 7.914 -28.010 1.00 88.19 85 ASP A O 1
ATOM 717 N N . ARG A 1 86 ? 13.612 7.222 -29.997 1.00 88.69 86 ARG A N 1
ATOM 718 C CA . ARG A 1 86 ? 12.352 6.673 -29.463 1.00 88.69 86 ARG A CA 1
ATOM 719 C C . ARG A 1 86 ? 12.558 5.439 -28.589 1.00 88.69 86 ARG A C 1
ATOM 721 O O . ARG A 1 86 ? 11.831 5.297 -27.603 1.00 88.69 86 ARG A O 1
ATOM 728 N N . VAL A 1 87 ? 13.501 4.567 -28.940 1.00 91.81 87 VAL A N 1
ATOM 729 C CA . VAL A 1 87 ? 13.881 3.403 -28.123 1.00 91.81 87 VAL A CA 1
ATOM 730 C C . VAL A 1 87 ? 14.532 3.877 -26.824 1.00 91.81 87 VAL A C 1
ATOM 732 O O . VAL A 1 87 ? 14.032 3.561 -25.750 1.00 91.81 87 VAL A O 1
ATOM 735 N N . MET A 1 88 ? 15.549 4.742 -26.900 1.00 90.94 88 MET A N 1
ATOM 736 C CA . MET A 1 88 ? 16.234 5.281 -25.715 1.00 90.94 88 MET A CA 1
ATOM 737 C C . MET A 1 88 ? 15.281 6.030 -24.776 1.00 90.94 88 MET A C 1
ATOM 739 O O . MET A 1 88 ? 15.391 5.943 -23.554 1.00 90.94 88 MET A O 1
ATOM 743 N N . SER A 1 89 ? 14.318 6.774 -25.326 1.00 91.19 89 SER A N 1
ATOM 744 C CA . SER A 1 89 ? 13.281 7.417 -24.519 1.00 91.19 89 SER A CA 1
ATOM 745 C C . SER A 1 89 ? 12.393 6.400 -23.801 1.00 91.19 89 SER A C 1
ATOM 747 O O . SER A 1 89 ? 12.072 6.612 -22.636 1.00 91.19 89 SER A O 1
ATOM 749 N N . ALA A 1 90 ? 12.004 5.313 -24.473 1.00 93.12 90 ALA A N 1
ATOM 750 C CA . ALA A 1 90 ? 11.182 4.263 -23.877 1.00 93.12 90 ALA A CA 1
ATOM 751 C C . ALA A 1 90 ? 11.937 3.492 -22.779 1.00 93.12 90 ALA A C 1
ATOM 753 O O . ALA A 1 90 ? 11.355 3.235 -21.729 1.00 93.12 90 ALA A O 1
ATOM 754 N N . ILE A 1 91 ? 13.235 3.214 -22.966 1.00 92.81 91 ILE A N 1
ATOM 755 C CA . ILE A 1 91 ? 14.102 2.614 -21.935 1.00 92.81 91 ILE A CA 1
ATOM 756 C C . ILE A 1 91 ? 14.104 3.485 -20.673 1.00 92.81 91 ILE A C 1
ATOM 758 O O . ILE A 1 91 ? 13.773 3.002 -19.593 1.00 92.81 91 ILE A O 1
ATOM 762 N N . ARG A 1 92 ? 14.372 4.792 -20.810 1.00 93.62 92 ARG A N 1
ATOM 763 C CA . ARG A 1 92 ? 14.373 5.728 -19.670 1.00 93.62 92 ARG A CA 1
ATOM 764 C C . ARG A 1 92 ? 13.027 5.782 -18.945 1.00 93.62 92 ARG A C 1
ATOM 766 O O . ARG A 1 92 ? 12.998 5.769 -17.718 1.00 93.62 92 ARG A O 1
ATOM 773 N N . MET A 1 93 ? 11.917 5.810 -19.687 1.00 93.31 93 MET A N 1
ATOM 774 C CA . MET A 1 93 ? 10.571 5.776 -19.096 1.00 93.31 93 MET A CA 1
ATOM 775 C C . MET A 1 93 ? 10.317 4.474 -18.324 1.00 93.31 93 MET A C 1
ATOM 777 O O . MET A 1 93 ? 9.726 4.501 -17.245 1.00 93.31 93 MET A O 1
ATOM 781 N N . LEU A 1 94 ? 10.778 3.336 -18.851 1.00 95.06 94 LEU A N 1
ATOM 782 C CA . LEU A 1 94 ? 10.643 2.036 -18.195 1.00 95.06 94 LEU A CA 1
ATOM 783 C C . LEU A 1 94 ? 11.473 1.957 -16.903 1.00 95.06 94 LEU A C 1
ATOM 785 O O . LEU A 1 94 ? 10.992 1.432 -15.898 1.00 95.06 94 LEU A O 1
ATOM 789 N N . GLU A 1 95 ? 12.692 2.498 -16.904 1.00 94.56 95 GLU A N 1
ATOM 790 C CA . GLU A 1 95 ? 13.542 2.588 -15.711 1.00 94.56 95 GLU A CA 1
ATOM 791 C C . GLU A 1 95 ? 12.930 3.477 -14.622 1.00 94.56 95 GLU A C 1
ATOM 793 O O . GLU A 1 95 ? 12.936 3.113 -13.444 1.00 94.56 95 GLU A O 1
ATOM 798 N N . GLU A 1 96 ? 12.399 4.642 -15.000 1.00 95.06 96 GLU A N 1
ATOM 799 C CA . GLU A 1 96 ? 11.737 5.561 -14.073 1.00 95.06 96 GLU A CA 1
ATOM 800 C C . GLU A 1 96 ? 10.483 4.927 -13.462 1.00 95.06 96 GLU A C 1
ATOM 802 O O . GLU A 1 96 ? 10.339 4.909 -12.237 1.00 95.06 96 GLU A O 1
ATOM 807 N N . SER A 1 97 ? 9.647 4.296 -14.293 1.00 95.19 97 SER A N 1
ATOM 808 C CA . SER A 1 97 ? 8.484 3.529 -13.837 1.00 95.19 97 SER A CA 1
ATOM 809 C C . SER A 1 97 ? 8.881 2.392 -12.886 1.00 95.19 97 SER A C 1
ATOM 811 O O . SER A 1 97 ? 8.215 2.173 -11.875 1.00 95.19 97 SER A O 1
ATOM 813 N N . GLY A 1 98 ? 10.008 1.714 -13.136 1.00 95.44 98 GLY A N 1
ATOM 814 C CA . GLY A 1 98 ? 10.528 0.679 -12.240 1.00 95.44 98 GLY A CA 1
ATOM 815 C C . GLY A 1 98 ? 10.976 1.211 -10.873 1.00 95.44 98 GLY A C 1
ATOM 816 O O . GLY A 1 98 ? 10.755 0.554 -9.853 1.00 95.44 98 GLY A O 1
ATOM 817 N N . LYS A 1 99 ? 11.565 2.413 -10.822 1.00 96.31 99 LYS A N 1
ATOM 818 C CA . LYS A 1 99 ? 11.908 3.084 -9.554 1.00 96.31 99 LYS A CA 1
ATOM 819 C C . LYS A 1 99 ? 10.654 3.490 -8.778 1.00 96.31 99 LYS A C 1
ATOM 821 O O . LYS A 1 99 ? 10.638 3.360 -7.554 1.00 96.31 99 LYS A O 1
ATOM 826 N N . GLU A 1 100 ? 9.623 3.977 -9.466 1.00 95.50 100 GLU A N 1
ATOM 827 C CA . GLU A 1 100 ? 8.340 4.336 -8.853 1.00 95.50 100 GLU A CA 1
ATOM 828 C C . GLU A 1 100 ? 7.633 3.107 -8.261 1.00 95.50 100 GLU A C 1
ATOM 830 O O . GLU A 1 100 ? 7.252 3.128 -7.092 1.00 95.50 100 GLU A O 1
ATOM 835 N N . GLU A 1 101 ? 7.550 2.010 -9.019 1.00 95.69 101 GLU A N 1
ATOM 836 C CA . GLU A 1 101 ? 6.990 0.731 -8.561 1.00 95.69 101 GLU A CA 1
ATOM 837 C C . GLU A 1 101 ? 7.709 0.211 -7.309 1.00 95.69 101 GLU A C 1
ATOM 839 O O . GLU A 1 101 ? 7.060 -0.184 -6.341 1.00 95.69 101 GLU A O 1
ATOM 844 N N . SER A 1 102 ? 9.048 0.257 -7.283 1.00 95.81 102 SER A N 1
ATOM 845 C CA . SER A 1 102 ? 9.826 -0.171 -6.113 1.00 95.81 102 SER A CA 1
ATOM 846 C C . SER A 1 102 ? 9.482 0.647 -4.866 1.00 95.81 102 SER A C 1
ATOM 848 O O . SER A 1 102 ? 9.275 0.077 -3.797 1.00 95.81 102 SER A O 1
ATOM 850 N N . ARG A 1 103 ? 9.374 1.977 -4.995 1.00 96.62 103 ARG A N 1
ATOM 851 C CA . ARG A 1 103 ? 8.991 2.857 -3.878 1.00 96.62 103 ARG A CA 1
ATOM 852 C C . ARG A 1 103 ? 7.566 2.581 -3.404 1.00 96.62 103 ARG A C 1
ATOM 854 O O . ARG A 1 103 ? 7.325 2.569 -2.199 1.00 96.62 103 ARG A O 1
ATOM 861 N N . ALA A 1 104 ? 6.640 2.351 -4.335 1.00 96.38 104 ALA A N 1
ATOM 862 C CA . ALA A 1 104 ? 5.256 2.015 -4.018 1.00 96.38 104 ALA A CA 1
ATOM 863 C C . ALA A 1 104 ? 5.156 0.667 -3.286 1.00 96.38 104 ALA A C 1
ATOM 865 O O . ALA A 1 104 ? 4.459 0.574 -2.280 1.00 96.38 104 ALA A O 1
ATOM 866 N N . ARG A 1 105 ? 5.917 -0.352 -3.710 1.00 96.25 105 ARG A N 1
ATOM 867 C CA . ARG A 1 105 ? 5.995 -1.647 -3.011 1.00 96.25 105 ARG A CA 1
ATOM 868 C C . ARG A 1 105 ? 6.584 -1.525 -1.607 1.00 96.25 105 ARG A C 1
ATOM 870 O O . ARG A 1 105 ? 6.073 -2.149 -0.680 1.00 96.25 105 ARG A O 1
ATOM 877 N N . ASP A 1 106 ? 7.613 -0.702 -1.423 1.00 97.00 106 ASP A N 1
ATOM 878 C CA . ASP A 1 106 ? 8.169 -0.435 -0.092 1.00 97.00 106 ASP A CA 1
ATOM 879 C C . ASP A 1 106 ? 7.165 0.278 0.823 1.00 97.00 106 ASP A C 1
ATOM 881 O O . ASP A 1 106 ? 7.066 -0.049 2.008 1.00 97.00 106 ASP A O 1
ATOM 885 N N . ALA A 1 107 ? 6.405 1.236 0.286 1.00 96.31 107 ALA A N 1
ATOM 886 C CA . ALA A 1 107 ? 5.327 1.896 1.016 1.00 96.31 107 ALA A CA 1
ATOM 887 C C . ALA A 1 107 ? 4.207 0.909 1.375 1.00 96.31 107 ALA A C 1
ATOM 889 O O . ALA A 1 107 ? 3.777 0.879 2.525 1.00 96.31 107 ALA A O 1
ATOM 890 N N . LEU A 1 108 ? 3.800 0.051 0.434 1.00 97.69 108 LEU A N 1
ATOM 891 C CA . LEU A 1 108 ? 2.796 -0.991 0.648 1.00 97.69 108 LEU A CA 1
ATOM 892 C C . LEU A 1 108 ? 3.219 -1.978 1.742 1.00 97.69 108 LEU A C 1
ATOM 894 O O . LEU A 1 108 ? 2.408 -2.345 2.588 1.00 97.69 108 LEU A O 1
ATOM 898 N N . ARG A 1 109 ? 4.495 -2.377 1.769 1.00 97.25 109 ARG A N 1
ATOM 899 C CA . ARG A 1 109 ? 5.037 -3.239 2.827 1.00 97.25 109 ARG A CA 1
ATOM 900 C C . ARG A 1 109 ? 4.918 -2.583 4.204 1.00 97.25 109 ARG A C 1
ATOM 902 O O . ARG A 1 109 ? 4.416 -3.210 5.127 1.00 97.25 109 ARG A O 1
ATOM 909 N N . LYS A 1 110 ? 5.313 -1.313 4.329 1.00 96.38 110 LYS A N 1
ATOM 910 C CA . LYS A 1 110 ? 5.177 -0.556 5.587 1.00 96.38 110 LYS A CA 1
ATOM 911 C C . LYS A 1 110 ? 3.715 -0.373 5.994 1.00 96.38 110 LYS A C 1
ATOM 913 O O . LYS A 1 110 ? 3.393 -0.479 7.172 1.00 96.38 110 LYS A O 1
ATOM 918 N N . ALA A 1 111 ? 2.833 -0.111 5.031 1.00 96.25 111 ALA A N 1
ATOM 919 C CA . ALA A 1 111 ? 1.400 0.002 5.277 1.00 96.25 111 ALA A CA 1
ATOM 920 C C . ALA A 1 111 ? 0.805 -1.327 5.758 1.00 96.25 111 ALA A C 1
ATOM 922 O O . ALA A 1 111 ? -0.002 -1.319 6.679 1.00 96.25 111 ALA A O 1
ATOM 923 N N . ARG A 1 112 ? 1.254 -2.465 5.209 1.00 96.50 112 ARG A N 1
ATOM 924 C CA . ARG A 1 112 ? 0.864 -3.801 5.681 1.00 96.50 112 ARG A CA 1
ATOM 925 C C . ARG A 1 112 ? 1.281 -4.038 7.129 1.00 96.50 112 ARG A C 1
ATOM 927 O O . ARG A 1 112 ? 0.448 -4.447 7.924 1.00 96.50 112 ARG A O 1
ATOM 934 N N . GLU A 1 113 ? 2.542 -3.766 7.460 1.00 95.75 113 GLU A N 1
ATOM 935 C CA . GLU A 1 113 ? 3.070 -3.912 8.826 1.00 95.75 113 GLU A CA 1
ATOM 936 C C . GLU A 1 113 ? 2.274 -3.036 9.817 1.00 95.75 113 GLU A C 1
ATOM 938 O O . GLU A 1 113 ? 1.906 -3.481 10.904 1.00 95.75 113 GLU A O 1
ATOM 943 N N . ALA A 1 114 ? 1.945 -1.800 9.424 1.00 94.50 114 ALA A N 1
ATOM 944 C CA . ALA A 1 114 ? 1.112 -0.911 10.230 1.00 94.50 114 ALA A CA 1
ATOM 945 C C . ALA A 1 114 ? -0.333 -1.423 10.369 1.00 94.50 114 ALA A C 1
ATOM 947 O O . ALA A 1 114 ? -0.887 -1.385 11.466 1.00 94.50 114 ALA A O 1
ATOM 948 N N . LEU A 1 115 ? -0.940 -1.909 9.283 1.00 95.81 115 LEU A N 1
ATOM 949 C CA . LEU A 1 115 ? -2.299 -2.447 9.292 1.00 95.81 115 LEU A CA 1
ATOM 950 C C . LEU A 1 115 ? -2.405 -3.700 10.164 1.00 95.81 115 LEU A C 1
ATOM 952 O O . LEU A 1 115 ? -3.363 -3.824 10.916 1.00 95.81 115 LEU A O 1
ATOM 956 N N . GLU A 1 116 ? -1.418 -4.594 10.113 1.00 95.12 116 GLU A N 1
ATOM 957 C CA . GLU A 1 116 ? -1.365 -5.794 10.954 1.00 95.12 116 GLU A CA 1
ATOM 958 C C . GLU A 1 116 ? -1.344 -5.421 12.441 1.00 95.12 116 GLU A C 1
ATOM 960 O O . GLU A 1 116 ? -2.188 -5.882 13.210 1.00 95.12 116 GLU A O 1
ATOM 965 N N . TYR A 1 117 ? -0.480 -4.476 12.824 1.00 93.81 117 TYR A N 1
ATOM 966 C CA . TYR A 1 117 ? -0.458 -3.933 14.182 1.00 93.81 117 TYR A CA 1
ATOM 967 C C . TYR A 1 117 ? -1.817 -3.349 14.598 1.00 93.81 117 TYR A C 1
ATOM 969 O O . TYR A 1 117 ? -2.349 -3.685 15.658 1.00 93.81 117 TYR A O 1
ATOM 977 N N . TRP A 1 118 ? -2.407 -2.479 13.773 1.00 94.38 118 TRP A N 1
ATOM 978 C CA . TRP A 1 118 ? -3.690 -1.855 14.105 1.00 94.38 118 TRP A CA 1
ATOM 979 C C . TRP A 1 118 ? -4.852 -2.848 14.096 1.00 94.38 118 TRP A C 1
ATOM 981 O O . TRP A 1 118 ? -5.779 -2.671 14.881 1.00 94.38 118 TRP A O 1
ATOM 991 N N . SER A 1 119 ? -4.781 -3.914 13.298 1.00 94.50 119 SER A N 1
ATOM 992 C CA . SER A 1 119 ? -5.747 -5.014 13.309 1.00 94.50 119 SER A CA 1
ATOM 993 C C . SER A 1 119 ? -5.739 -5.741 14.651 1.00 94.50 119 SER A C 1
ATOM 995 O O . SER A 1 119 ? -6.795 -5.972 15.235 1.00 94.50 119 SER A O 1
ATOM 997 N N . GLU A 1 120 ? -4.561 -6.061 15.191 1.00 93.50 120 GLU A N 1
ATOM 998 C CA . GLU A 1 120 ? -4.444 -6.697 16.510 1.00 93.50 120 GLU A CA 1
ATOM 999 C C . GLU A 1 120 ? -4.943 -5.786 17.639 1.00 93.50 120 GLU A C 1
ATOM 1001 O O . GLU A 1 120 ? -5.574 -6.233 18.603 1.00 93.50 120 GLU A O 1
ATOM 1006 N N . VAL A 1 121 ? -4.653 -4.485 17.548 1.00 93.31 121 VAL A N 1
ATOM 1007 C CA . VAL A 1 121 ? -5.149 -3.491 18.509 1.00 93.31 121 VAL A CA 1
ATOM 1008 C C . VAL A 1 121 ? -6.674 -3.355 18.403 1.00 93.31 121 VAL A C 1
ATOM 1010 O O . VAL A 1 121 ? -7.348 -3.287 19.434 1.00 93.31 121 VAL A O 1
ATOM 1013 N N . TYR A 1 122 ? -7.230 -3.366 17.191 1.00 93.94 122 TYR A N 1
ATOM 1014 C CA . TYR A 1 122 ? -8.668 -3.277 16.939 1.00 93.94 122 TYR A CA 1
ATOM 1015 C C . TYR A 1 122 ? -9.437 -4.497 17.453 1.00 93.94 122 TYR A C 1
ATOM 1017 O O . TYR A 1 122 ? -10.460 -4.342 18.121 1.00 93.94 122 TYR A O 1
ATOM 1025 N N . GLU A 1 123 ? -8.912 -5.706 17.262 1.00 93.00 123 GLU A N 1
ATOM 1026 C CA . GLU A 1 123 ? -9.510 -6.920 17.829 1.00 93.00 123 GLU A CA 1
ATOM 1027 C C . GLU A 1 123 ? -9.524 -6.891 19.364 1.00 93.00 123 GLU A C 1
ATOM 1029 O O . GLU A 1 123 ? -10.533 -7.216 20.001 1.00 93.00 123 GLU A O 1
ATOM 1034 N N . ARG A 1 124 ? -8.439 -6.412 19.989 1.00 92.44 124 ARG A N 1
ATOM 1035 C CA . ARG A 1 124 ? -8.407 -6.195 21.445 1.00 92.44 124 ARG A CA 1
ATOM 1036 C C . ARG A 1 124 ? -9.429 -5.155 21.896 1.00 92.44 124 ARG A C 1
ATOM 1038 O O . ARG A 1 124 ? -10.133 -5.398 22.877 1.00 92.44 124 ARG A O 1
ATOM 1045 N N . TYR A 1 125 ? -9.545 -4.035 21.181 1.00 93.31 125 TYR A N 1
ATOM 1046 C CA . TYR A 1 125 ? -10.556 -3.006 21.439 1.00 93.31 125 TYR A CA 1
ATOM 1047 C C . TYR A 1 125 ? -11.976 -3.589 21.385 1.00 93.31 125 TYR A C 1
ATOM 1049 O O . TYR A 1 125 ? -12.756 -3.422 22.326 1.00 93.31 125 TYR A O 1
ATOM 1057 N N . ARG A 1 126 ? -12.302 -4.324 20.317 1.00 93.44 126 ARG A N 1
ATOM 1058 C CA . ARG A 1 126 ? -13.624 -4.920 20.102 1.00 93.44 126 ARG A CA 1
ATOM 1059 C C . ARG A 1 126 ? -13.977 -5.914 21.205 1.00 93.44 126 ARG A C 1
ATOM 1061 O O . ARG A 1 126 ? -15.065 -5.841 21.778 1.00 93.44 126 ARG A O 1
ATOM 1068 N N . ARG A 1 127 ? -13.036 -6.796 21.556 1.00 93.12 127 ARG A N 1
ATOM 1069 C CA . ARG A 1 127 ? -13.208 -7.755 22.653 1.00 93.12 127 ARG A CA 1
ATOM 1070 C C . ARG A 1 127 ? -13.398 -7.054 23.993 1.00 93.12 127 ARG A C 1
ATOM 1072 O O . ARG A 1 127 ? -14.261 -7.451 24.772 1.00 93.12 127 ARG A O 1
ATOM 1079 N N . ARG A 1 128 ? -12.633 -5.994 24.262 1.00 93.00 128 ARG A N 1
ATOM 1080 C CA . ARG A 1 128 ? -12.790 -5.191 25.477 1.00 93.00 128 ARG A CA 1
ATOM 1081 C C . ARG A 1 128 ? -14.182 -4.558 25.547 1.00 93.00 128 ARG A C 1
ATOM 1083 O O . ARG A 1 128 ? -14.850 -4.730 26.560 1.00 93.00 128 ARG A O 1
ATOM 1090 N N . ARG A 1 129 ? -14.653 -3.910 24.477 1.00 92.06 129 ARG A N 1
ATOM 1091 C CA . ARG A 1 129 ? -16.007 -3.328 24.395 1.00 92.06 129 ARG A CA 1
ATOM 1092 C C . ARG A 1 129 ? -17.106 -4.351 24.669 1.00 92.06 129 ARG A C 1
ATOM 1094 O O . ARG A 1 129 ? -18.047 -4.060 25.403 1.00 92.06 129 ARG A O 1
ATOM 1101 N N . GLU A 1 130 ? -16.980 -5.553 24.112 1.00 93.62 130 GLU A N 1
ATOM 1102 C CA . GLU A 1 130 ? -17.937 -6.637 24.345 1.00 93.62 130 GLU A CA 1
ATOM 1103 C C . GLU A 1 130 ? -17.980 -7.049 25.826 1.00 93.62 130 GLU A C 1
ATOM 1105 O O . GLU A 1 130 ? -19.057 -7.219 26.401 1.00 93.62 130 GLU A O 1
ATOM 1110 N N . LEU A 1 131 ? -16.814 -7.173 26.467 1.00 93.62 131 LEU A N 1
ATOM 1111 C CA . LEU A 1 131 ? -16.724 -7.503 27.889 1.00 93.62 131 LEU A CA 1
ATOM 1112 C C . LEU A 1 131 ? -17.223 -6.358 28.779 1.00 93.62 131 LEU A C 1
ATOM 1114 O O . LEU A 1 131 ? -17.894 -6.630 29.768 1.00 93.62 131 LEU A O 1
ATOM 1118 N N . GLU A 1 132 ? -16.961 -5.096 28.427 1.00 93.00 132 GLU A N 1
ATOM 1119 C CA . GLU A 1 132 ? -17.497 -3.924 29.136 1.00 93.00 132 GLU A CA 1
ATOM 1120 C C . GLU A 1 132 ? -19.030 -3.886 29.075 1.00 93.00 132 GLU A C 1
ATOM 1122 O O . GLU A 1 132 ? -19.685 -3.603 30.080 1.00 93.00 132 GLU A O 1
ATOM 1127 N N . TYR A 1 133 ? -19.615 -4.232 27.924 1.00 93.25 133 TYR A N 1
ATOM 1128 C CA . TYR A 1 133 ? -21.063 -4.358 27.773 1.00 93.25 133 TYR A CA 1
ATOM 1129 C C . TYR A 1 133 ? -21.635 -5.510 28.614 1.00 93.25 133 TYR A C 1
ATOM 1131 O O . TYR A 1 133 ? -22.636 -5.344 29.309 1.00 93.25 133 TYR A O 1
ATOM 1139 N N . LYS A 1 134 ? -20.979 -6.676 28.618 1.00 94.56 134 LYS A N 1
ATOM 1140 C CA . LYS A 1 134 ? -21.370 -7.805 29.483 1.00 94.56 134 LYS A CA 1
ATOM 1141 C C . LYS A 1 134 ? -21.257 -7.448 30.966 1.00 94.56 134 LYS A C 1
ATOM 1143 O O . LYS A 1 134 ? -22.151 -7.761 31.746 1.00 94.56 134 LYS A O 1
ATOM 1148 N N . LEU A 1 135 ? -20.193 -6.750 31.355 1.00 94.44 135 LEU A N 1
ATOM 1149 C CA . LEU A 1 135 ? -19.965 -6.313 32.728 1.00 94.44 135 LEU A CA 1
ATOM 1150 C C . LEU A 1 135 ? -21.018 -5.298 33.182 1.00 94.44 135 LEU A C 1
ATOM 1152 O O . LEU A 1 135 ? -21.512 -5.396 34.305 1.00 94.44 135 LEU A O 1
ATOM 1156 N N . SER A 1 136 ? -21.390 -4.338 32.330 1.00 93.00 136 SER A N 1
ATOM 1157 C CA . SER A 1 136 ? -22.453 -3.378 32.651 1.00 93.00 136 SER A CA 1
ATOM 1158 C C . SER A 1 136 ? -23.800 -4.081 32.838 1.00 93.00 136 SER A C 1
ATOM 1160 O O . SER A 1 136 ? -24.513 -3.791 33.801 1.00 93.00 136 SER A O 1
ATOM 1162 N N . PHE A 1 137 ? -24.099 -5.078 31.998 1.00 93.38 137 PHE A N 1
ATOM 1163 C CA . PHE A 1 137 ? -25.277 -5.924 32.152 1.00 93.38 137 PHE A CA 1
ATOM 1164 C C . PHE A 1 137 ? -25.273 -6.679 33.489 1.00 93.38 137 PHE A C 1
ATOM 1166 O O . PHE A 1 137 ? -26.245 -6.572 34.235 1.00 93.38 137 PHE A O 1
ATOM 1173 N N . LEU A 1 138 ? -24.186 -7.382 33.828 1.00 94.06 138 LEU A N 1
ATOM 1174 C CA . LEU A 1 138 ? -24.096 -8.139 35.083 1.00 94.06 138 LEU A CA 1
ATOM 1175 C C . LEU A 1 138 ? -24.143 -7.233 36.316 1.00 94.06 138 LEU A C 1
ATOM 1177 O O . LEU A 1 138 ? -24.747 -7.594 37.320 1.00 94.06 138 LEU A O 1
ATOM 1181 N N . ARG A 1 139 ? -23.548 -6.035 36.264 1.00 93.81 139 ARG A N 1
ATOM 1182 C CA . ARG A 1 139 ? -23.633 -5.059 37.366 1.00 93.81 139 ARG A CA 1
ATOM 1183 C C . ARG A 1 139 ? -25.069 -4.605 37.612 1.00 93.81 139 ARG A C 1
ATOM 1185 O O . ARG A 1 139 ? -25.474 -4.467 38.767 1.00 93.81 139 ARG A O 1
ATOM 1192 N N . ARG A 1 140 ? -25.839 -4.405 36.540 1.00 93.44 140 ARG A N 1
ATOM 1193 C CA . ARG A 1 140 ? -27.275 -4.120 36.620 1.00 93.44 140 ARG A CA 1
ATOM 1194 C C . ARG A 1 140 ? -28.043 -5.323 37.168 1.00 93.44 140 ARG A C 1
ATOM 1196 O O . ARG A 1 140 ? -28.840 -5.154 38.085 1.00 93.44 140 ARG A O 1
ATOM 1203 N N . GLU A 1 141 ? -27.753 -6.527 36.678 1.00 93.94 141 GLU A N 1
ATOM 1204 C CA . GLU A 1 141 ? -28.353 -7.771 37.175 1.00 93.94 141 GLU A CA 1
ATOM 1205 C C . GLU A 1 141 ? -28.101 -7.966 38.681 1.00 93.94 141 GLU A C 1
ATOM 1207 O O . GLU A 1 141 ? -29.035 -8.214 39.439 1.00 93.94 141 GLU A O 1
ATOM 1212 N N . LEU A 1 142 ? -26.862 -7.762 39.142 1.00 94.25 142 LEU A N 1
ATOM 1213 C CA . LEU A 1 142 ? -26.469 -7.857 40.550 1.00 94.25 142 LEU A CA 1
ATOM 1214 C C . LEU A 1 142 ? -27.237 -6.868 41.434 1.00 94.25 142 LEU A C 1
ATOM 1216 O O . LEU A 1 142 ? -27.653 -7.212 42.544 1.00 94.25 142 LEU A O 1
ATOM 1220 N N . ALA A 1 143 ? -27.401 -5.627 40.969 1.00 93.75 143 ALA A N 1
ATOM 1221 C CA . ALA A 1 143 ? -28.112 -4.598 41.718 1.00 93.75 143 ALA A CA 1
ATOM 1222 C C . ALA A 1 143 ? -29.577 -4.998 41.953 1.00 93.75 143 ALA A C 1
ATOM 1224 O O . ALA A 1 143 ? -30.051 -4.932 43.090 1.00 93.75 143 ALA A O 1
ATOM 1225 N N . TRP A 1 144 ? -30.256 -5.491 40.915 1.00 94.44 144 TRP A N 1
ATOM 1226 C CA . TRP A 1 144 ? -31.646 -5.944 41.003 1.00 94.44 144 TRP A CA 1
ATOM 1227 C C . TRP A 1 144 ? -31.805 -7.285 41.732 1.00 94.44 144 TRP A C 1
ATOM 1229 O O . TRP A 1 144 ? -32.756 -7.447 42.494 1.00 94.44 144 TRP A O 1
ATOM 1239 N N . ALA A 1 145 ? -30.841 -8.204 41.631 1.00 93.50 145 ALA A N 1
ATOM 1240 C CA . ALA A 1 145 ? -30.828 -9.438 42.422 1.00 93.50 145 ALA A CA 1
ATOM 1241 C C . ALA A 1 145 ? -30.749 -9.155 43.937 1.00 93.50 145 ALA A C 1
ATOM 1243 O O . ALA A 1 145 ? -31.462 -9.770 44.727 1.00 93.50 145 ALA A O 1
ATOM 1244 N N . ARG A 1 146 ? -29.951 -8.163 44.360 1.00 93.06 146 ARG A N 1
ATOM 1245 C CA . ARG A 1 146 ? -29.880 -7.736 45.773 1.00 93.06 146 ARG A CA 1
ATOM 1246 C C . ARG A 1 146 ? -31.175 -7.088 46.270 1.00 93.06 146 ARG A C 1
ATOM 1248 O O . ARG A 1 146 ? -31.517 -7.237 47.448 1.00 93.06 146 ARG A O 1
ATOM 1255 N N . VAL A 1 147 ? -31.872 -6.359 45.394 1.00 93.38 147 VAL A N 1
ATOM 1256 C CA . VAL A 1 147 ? -33.210 -5.811 45.671 1.00 93.38 147 VAL A CA 1
ATOM 1257 C C . VAL A 1 147 ? -34.203 -6.952 45.873 1.00 93.38 147 VAL A C 1
ATOM 1259 O O . VAL A 1 147 ? -34.863 -6.976 46.907 1.00 93.38 147 VAL A O 1
ATOM 1262 N N . ARG A 1 148 ? -34.248 -7.918 44.947 1.00 93.62 148 ARG A N 1
ATOM 1263 C CA . ARG A 1 148 ? -35.088 -9.123 45.033 1.00 93.62 148 ARG A CA 1
ATOM 1264 C C . ARG A 1 148 ? -34.880 -9.865 46.353 1.00 93.62 148 ARG A C 1
ATOM 1266 O O . ARG A 1 148 ? -35.851 -10.107 47.059 1.00 93.62 148 ARG A O 1
ATOM 1273 N N . ASP A 1 149 ? -33.635 -10.177 46.713 1.00 92.25 149 ASP A N 1
ATOM 1274 C CA . ASP A 1 149 ? -33.344 -10.930 47.942 1.00 92.25 149 ASP A CA 1
ATOM 1275 C C . ASP A 1 149 ? -33.791 -10.155 49.195 1.00 92.25 149 ASP A C 1
ATOM 1277 O O . ASP A 1 149 ? -34.414 -10.716 50.093 1.00 92.25 149 ASP A O 1
ATOM 1281 N N . SER A 1 150 ? -33.558 -8.835 49.235 1.00 91.69 150 SER A N 1
ATOM 1282 C CA . SER A 1 150 ? -33.999 -7.999 50.365 1.00 91.69 150 SER A CA 1
ATOM 1283 C C . SER A 1 150 ? -35.520 -7.795 50.410 1.00 91.69 150 SER A C 1
ATOM 1285 O O . SER A 1 150 ? -36.067 -7.607 51.496 1.00 91.69 150 SER A O 1
ATOM 1287 N N . LEU A 1 151 ? -36.202 -7.813 49.259 1.00 93.19 151 LEU A N 1
ATOM 1288 C CA . LEU A 1 151 ? -37.664 -7.791 49.173 1.00 93.19 151 LEU A CA 1
ATOM 1289 C C . LEU A 1 151 ? -38.261 -9.092 49.710 1.00 93.19 151 LEU A C 1
ATOM 1291 O O . LEU A 1 151 ? -39.165 -9.026 50.536 1.00 93.19 151 LEU A O 1
ATOM 1295 N N . SER A 1 152 ? -37.704 -10.243 49.324 1.00 92.56 152 SER A N 1
ATOM 1296 C CA . SER A 1 152 ? -38.113 -11.551 49.850 1.00 92.56 152 SER A CA 1
ATOM 1297 C C . SER A 1 152 ? -37.948 -11.614 51.373 1.00 92.56 152 SER A C 1
ATOM 1299 O O . SER A 1 152 ? -38.866 -12.017 52.079 1.00 92.56 152 SER A O 1
ATOM 1301 N N . GLU A 1 153 ? -36.815 -11.140 51.911 1.00 92.69 153 GLU A N 1
ATOM 1302 C CA . GLU A 1 153 ? -36.607 -11.050 53.366 1.00 92.69 153 GLU A CA 1
ATOM 1303 C C . GLU A 1 153 ? -37.625 -10.126 54.059 1.00 92.69 153 GLU A C 1
ATOM 1305 O O . GLU A 1 153 ? -38.041 -10.390 55.190 1.00 92.69 153 GLU A O 1
ATOM 1310 N N . LEU A 1 154 ? -37.995 -9.011 53.421 1.00 93.81 154 LEU A N 1
ATOM 1311 C CA . LEU A 1 154 ? -38.985 -8.074 53.953 1.00 93.81 154 LEU A CA 1
ATOM 1312 C C . LEU A 1 154 ? -40.381 -8.704 53.983 1.00 93.81 154 LEU A C 1
ATOM 1314 O O . LEU A 1 154 ? -41.100 -8.528 54.966 1.00 93.81 154 LEU A O 1
ATOM 1318 N N . GLU A 1 155 ? -40.745 -9.436 52.934 1.00 93.44 155 GLU A N 1
ATOM 1319 C CA . GLU A 1 155 ? -42.024 -10.135 52.812 1.00 93.44 155 GLU A CA 1
ATOM 1320 C C . GLU A 1 155 ? -42.153 -11.237 53.873 1.00 93.44 155 GLU A C 1
ATOM 1322 O O . GLU A 1 155 ? -43.113 -11.227 54.640 1.00 93.44 155 GLU A O 1
ATOM 1327 N N . GLU A 1 156 ? -41.116 -12.060 54.074 1.00 93.81 156 GLU A N 1
ATOM 1328 C CA . GLU A 1 156 ? -41.086 -13.051 55.162 1.00 93.81 156 GLU A CA 1
ATOM 1329 C C . GLU A 1 156 ? -41.241 -12.429 56.562 1.00 93.81 156 GLU A C 1
ATOM 1331 O O . GLU A 1 156 ? -41.828 -13.029 57.469 1.00 93.81 156 GLU A O 1
ATOM 1336 N N . VAL A 1 157 ? -40.659 -11.245 56.797 1.00 93.31 157 VAL A N 1
ATOM 1337 C CA . VAL A 1 157 ? -40.802 -10.541 58.082 1.00 93.31 157 VAL A CA 1
ATOM 1338 C C . VAL A 1 157 ? -42.220 -10.004 58.247 1.00 93.31 157 VAL A C 1
ATOM 1340 O O . VAL A 1 157 ? -42.760 -10.106 59.349 1.00 93.31 157 VAL A O 1
ATOM 1343 N N . LYS A 1 158 ? -42.832 -9.477 57.180 1.00 92.88 158 LYS A N 1
ATOM 1344 C CA . LYS A 1 158 ? -44.226 -9.014 57.191 1.00 92.88 158 LYS A CA 1
ATOM 1345 C C . LYS A 1 158 ? -45.196 -10.161 57.468 1.00 92.88 158 LYS A C 1
ATOM 1347 O O . LYS A 1 158 ? -46.023 -10.024 58.362 1.00 92.88 158 LYS A O 1
ATOM 1352 N N . GLU A 1 159 ? -45.020 -11.314 56.827 1.00 93.69 159 GLU A N 1
ATOM 1353 C CA . GLU A 1 159 ? -45.825 -12.512 57.108 1.00 93.69 159 GLU A CA 1
ATOM 1354 C C . GLU A 1 159 ? -45.694 -12.954 58.576 1.00 93.69 159 GLU A C 1
ATOM 1356 O O . GLU A 1 159 ? -46.689 -13.186 59.264 1.00 93.69 159 GLU A O 1
ATOM 1361 N N . LYS A 1 160 ? -44.466 -13.003 59.117 1.00 93.38 160 LYS A N 1
ATOM 1362 C CA . LYS A 1 160 ? -44.240 -13.325 60.541 1.00 93.38 160 LYS A CA 1
ATOM 1363 C C . LYS A 1 160 ? -44.887 -12.301 61.476 1.00 93.38 160 LYS A C 1
ATOM 1365 O O . LYS A 1 160 ? -45.356 -12.680 62.549 1.00 93.38 160 LYS A O 1
ATOM 1370 N N . MET A 1 161 ? -44.895 -11.021 61.101 1.00 92.94 161 MET A N 1
ATOM 1371 C CA . MET A 1 161 ? -45.571 -9.969 61.863 1.00 92.94 161 MET A CA 1
ATOM 1372 C C . MET A 1 161 ? -47.080 -10.172 61.893 1.00 92.94 161 MET A C 1
ATOM 1374 O O . MET A 1 161 ? -47.649 -10.099 62.977 1.00 92.94 161 MET A O 1
ATOM 1378 N N . GLU A 1 162 ? -47.705 -10.465 60.751 1.00 93.62 162 GLU A N 1
ATOM 1379 C CA . GLU A 1 162 ? -49.148 -10.721 60.667 1.00 93.62 162 GLU A CA 1
ATOM 1380 C C . GLU A 1 162 ? -49.561 -11.902 61.554 1.00 93.62 162 GLU A C 1
ATOM 1382 O O . GLU A 1 162 ? -50.538 -11.812 62.303 1.00 93.62 162 GLU A O 1
ATOM 1387 N N . VAL A 1 163 ? -48.771 -12.984 61.552 1.00 94.69 163 VAL A N 1
ATOM 1388 C CA . VAL A 1 163 ? -49.005 -14.139 62.432 1.00 94.69 163 VAL A CA 1
ATOM 1389 C C . VAL A 1 163 ? -48.947 -13.726 63.906 1.00 94.69 163 VAL A C 1
ATOM 1391 O O . VAL A 1 163 ? -49.904 -13.971 64.640 1.00 94.69 163 VAL A O 1
ATOM 1394 N N . VAL A 1 164 ? -47.877 -13.053 64.345 1.00 93.25 164 VAL A N 1
ATOM 1395 C CA . VAL A 1 164 ? -47.724 -12.627 65.752 1.00 93.25 164 VAL A CA 1
ATOM 1396 C C . VAL A 1 164 ? -48.802 -11.616 66.156 1.00 93.25 164 VAL A C 1
ATOM 1398 O O . VAL A 1 164 ? -49.324 -11.685 67.266 1.00 93.25 164 VAL A O 1
ATOM 1401 N N . GLU A 1 165 ? -49.182 -10.695 65.273 1.00 93.38 165 GLU A N 1
ATOM 1402 C CA . GLU A 1 165 ? -50.243 -9.718 65.533 1.00 93.38 165 GLU A CA 1
ATOM 1403 C C . GLU A 1 165 ? -51.604 -10.403 65.727 1.00 93.38 165 GLU A C 1
ATOM 1405 O O . GLU A 1 165 ? -52.347 -10.059 66.650 1.00 93.38 165 GLU A O 1
ATOM 1410 N N . SER A 1 166 ? -51.897 -11.444 64.941 1.00 93.56 166 SER A N 1
ATOM 1411 C CA . SER A 1 166 ? -53.099 -12.266 65.126 1.00 93.56 166 SER A CA 1
ATOM 1412 C C . SER A 1 166 ? -53.096 -13.028 66.464 1.00 93.56 166 SER A C 1
ATOM 1414 O O . SER A 1 166 ? -54.136 -13.126 67.127 1.00 93.56 166 SER A O 1
ATOM 1416 N N . GLU A 1 167 ? -51.929 -13.511 66.912 1.00 93.12 167 GLU A N 1
ATOM 1417 C CA . GLU A 1 167 ? -51.763 -14.167 68.214 1.00 93.12 167 GLU A CA 1
ATOM 1418 C C . GLU A 1 167 ? -51.970 -13.184 69.369 1.00 93.12 167 GLU A C 1
ATOM 1420 O O . GLU A 1 167 ? -52.706 -13.505 70.305 1.00 93.12 167 GLU A O 1
ATOM 1425 N N . VAL A 1 168 ? -51.409 -11.970 69.279 1.00 92.81 168 VAL A N 1
ATOM 1426 C CA . VAL A 1 168 ? -51.642 -10.891 70.256 1.00 92.81 168 VAL A CA 1
ATOM 1427 C C . VAL A 1 168 ? -53.136 -10.602 70.372 1.00 92.81 168 VAL A C 1
ATOM 1429 O O . VAL A 1 168 ? -53.673 -10.632 71.476 1.00 92.81 168 VAL A O 1
ATOM 1432 N N . GLN A 1 169 ? -53.837 -10.406 69.250 1.00 93.06 169 GLN A N 1
ATOM 1433 C CA . GLN A 1 169 ? -55.282 -10.150 69.252 1.00 93.06 169 GLN A CA 1
ATOM 1434 C C . GLN A 1 169 ? -56.097 -11.311 69.839 1.00 93.06 169 GLN A C 1
ATOM 1436 O O . GLN A 1 169 ? -57.171 -11.106 70.412 1.00 93.06 169 GLN A O 1
ATOM 1441 N N . ARG A 1 170 ? -55.643 -12.558 69.675 1.00 94.31 170 ARG A N 1
ATOM 1442 C CA . ARG A 1 170 ? -56.279 -13.720 70.310 1.00 94.31 170 ARG A CA 1
ATOM 1443 C C . ARG A 1 170 ? -56.084 -13.687 71.827 1.00 94.31 170 ARG A C 1
ATOM 1445 O O . ARG A 1 170 ? -57.077 -13.758 72.546 1.00 94.31 170 ARG A O 1
ATOM 1452 N N . VAL A 1 171 ? -54.850 -13.521 72.303 1.00 92.56 171 VAL A N 1
ATOM 1453 C CA . VAL A 1 171 ? -54.535 -13.478 73.742 1.00 92.56 171 VAL A CA 1
ATOM 1454 C C . VAL A 1 171 ? -55.195 -12.275 74.420 1.00 92.56 171 VAL A C 1
ATOM 1456 O O . VAL A 1 171 ? -55.712 -12.408 75.523 1.00 92.56 171 VAL A O 1
ATOM 1459 N N . GLU A 1 172 ? -55.271 -11.119 73.757 1.00 92.06 172 GLU A N 1
ATOM 1460 C CA . GLU A 1 172 ? -55.988 -9.944 74.271 1.00 92.06 172 GLU A CA 1
ATOM 1461 C C . GLU A 1 172 ? -57.490 -10.200 74.443 1.00 92.06 172 GLU A C 1
ATOM 1463 O O . GLU A 1 172 ? -58.077 -9.775 75.440 1.00 92.06 172 GLU A O 1
ATOM 1468 N N . ARG A 1 173 ? -58.120 -10.936 73.515 1.00 93.12 173 ARG A N 1
ATOM 1469 C CA . ARG A 1 173 ? -59.524 -11.356 73.655 1.00 93.12 173 ARG A CA 1
ATOM 1470 C C . ARG A 1 173 ? -59.716 -12.323 74.822 1.00 93.12 173 ARG A C 1
ATOM 1472 O O . ARG A 1 173 ? -60.655 -12.148 75.593 1.00 93.12 173 ARG A O 1
ATOM 1479 N N . GLU A 1 174 ? -58.835 -13.309 74.970 1.00 92.44 174 GLU A N 1
ATOM 1480 C CA . GLU A 1 174 ? -58.876 -14.263 76.087 1.00 92.44 174 GLU A CA 1
ATOM 1481 C C . GLU A 1 174 ? -58.659 -13.572 77.440 1.00 92.44 174 GLU A C 1
ATOM 1483 O O . GLU A 1 174 ? -59.408 -13.814 78.384 1.00 92.44 174 GLU A O 1
ATOM 1488 N N . LEU A 1 175 ? -57.690 -12.657 77.521 1.00 92.31 175 LEU A N 1
ATOM 1489 C CA . LEU A 1 175 ? -57.419 -11.865 78.718 1.00 92.31 175 LEU A CA 1
ATOM 1490 C C . LEU A 1 175 ? -58.628 -11.007 79.103 1.00 92.31 175 LEU A C 1
ATOM 1492 O O . LEU A 1 175 ? -58.983 -10.945 80.277 1.00 92.31 175 LEU A O 1
ATOM 1496 N N . LYS A 1 176 ? -59.301 -10.393 78.121 1.00 92.38 176 LYS A N 1
ATOM 1497 C CA . LYS A 1 176 ? -60.525 -9.619 78.359 1.00 92.38 176 LYS A CA 1
ATOM 1498 C C . LYS A 1 176 ? -61.632 -10.483 78.974 1.00 92.38 176 LYS A C 1
ATOM 1500 O O . LYS A 1 176 ? -62.241 -10.066 79.955 1.00 92.38 176 LYS A O 1
ATOM 1505 N N . LEU A 1 177 ? -61.852 -11.689 78.444 1.00 92.75 177 LEU A N 1
ATOM 1506 C CA . LEU A 1 177 ? -62.832 -12.637 78.989 1.00 92.75 177 LEU A CA 1
ATOM 1507 C C . LEU A 1 177 ? -62.475 -13.071 80.420 1.00 92.75 177 LEU A C 1
ATOM 1509 O O . LEU A 1 177 ? -63.353 -13.148 81.278 1.00 92.75 177 LEU A O 1
ATOM 1513 N N . LEU A 1 178 ? -61.190 -13.313 80.700 1.00 91.88 178 LEU A N 1
ATOM 1514 C CA . LEU A 1 178 ? -60.714 -13.654 82.045 1.00 91.88 178 LEU A CA 1
ATOM 1515 C C . LEU A 1 178 ? -60.892 -12.492 83.031 1.00 91.88 178 LEU A C 1
ATOM 1517 O O . LEU A 1 178 ? -61.339 -12.719 84.150 1.00 91.88 178 LEU A O 1
ATOM 1521 N N . MET A 1 179 ? -60.620 -11.251 82.618 1.00 89.56 179 MET A N 1
ATOM 1522 C CA . MET A 1 179 ? -60.851 -10.053 83.438 1.00 89.56 179 MET A CA 1
ATOM 1523 C C . MET A 1 179 ? -62.342 -9.818 83.719 1.00 89.56 179 MET A C 1
ATOM 1525 O O . MET A 1 179 ? -62.720 -9.427 84.825 1.00 89.56 179 MET A O 1
ATOM 1529 N N . GLU A 1 180 ? -63.213 -10.052 82.735 1.00 91.75 180 GLU A N 1
ATOM 1530 C CA . GLU A 1 180 ? -64.668 -10.018 82.932 1.00 91.75 180 GLU A CA 1
ATOM 1531 C C . GLU A 1 180 ? -65.099 -11.084 83.953 1.00 91.75 180 GLU A C 1
ATOM 1533 O O . GLU A 1 180 ? -65.809 -10.762 84.912 1.00 91.75 180 GLU A O 1
ATOM 1538 N N . ARG A 1 181 ? -64.579 -12.315 83.830 1.00 91.19 181 ARG A N 1
ATOM 1539 C CA . ARG A 1 181 ? -64.847 -13.407 84.776 1.00 91.19 181 ARG A CA 1
ATOM 1540 C C . ARG A 1 181 ? -64.331 -13.111 86.183 1.00 91.19 181 ARG A C 1
ATOM 1542 O O . ARG A 1 181 ? -65.052 -13.344 87.148 1.00 91.19 181 ARG A O 1
ATOM 1549 N N . GLU A 1 182 ? -63.129 -12.556 86.317 1.00 91.25 182 GLU A N 1
ATOM 1550 C CA . GLU A 1 182 ? -62.556 -12.144 87.603 1.00 91.25 182 GLU A CA 1
ATOM 1551 C C . GLU A 1 182 ? -63.479 -11.146 88.317 1.00 91.25 182 GLU A C 1
ATOM 1553 O O . GLU A 1 182 ? -63.785 -11.299 89.502 1.00 91.25 182 GLU A O 1
ATOM 1558 N N . ASN A 1 183 ? -63.980 -10.146 87.585 1.00 90.62 183 ASN A N 1
ATOM 1559 C CA . ASN A 1 183 ? -64.908 -9.149 88.116 1.00 90.62 183 ASN A CA 1
ATOM 1560 C C . ASN A 1 183 ? -66.260 -9.753 88.530 1.00 90.62 183 ASN A C 1
ATOM 1562 O O . ASN A 1 183 ? -66.865 -9.289 89.501 1.00 90.62 183 ASN A O 1
ATOM 1566 N N . ASP A 1 184 ? -66.755 -10.761 87.810 1.00 90.75 184 ASP A N 1
ATOM 1567 C CA . ASP A 1 184 ? -67.978 -11.491 88.167 1.00 90.75 184 ASP A CA 1
ATOM 1568 C C . ASP A 1 184 ? -67.794 -12.338 89.435 1.00 90.75 184 ASP A C 1
ATOM 1570 O O . ASP A 1 184 ? -68.658 -12.327 90.321 1.00 90.75 184 ASP A O 1
ATOM 1574 N N . VAL A 1 185 ? -66.659 -13.033 89.563 1.00 89.12 185 VAL A N 1
ATOM 1575 C CA . VAL A 1 185 ? -66.325 -13.836 90.750 1.00 89.12 185 VAL A CA 1
ATOM 1576 C C . VAL A 1 185 ? -66.142 -12.929 91.968 1.00 89.12 185 VAL A C 1
ATOM 1578 O O . VAL A 1 185 ? -66.752 -13.183 93.005 1.00 89.12 185 VAL A O 1
ATOM 1581 N N . ARG A 1 186 ? -65.422 -11.802 91.840 1.00 90.12 186 ARG A N 1
ATOM 1582 C CA . ARG A 1 186 ? -65.293 -10.797 92.916 1.00 90.12 186 ARG A CA 1
ATOM 1583 C C . ARG A 1 186 ? -66.641 -10.233 93.362 1.00 90.12 186 ARG A C 1
ATOM 1585 O O . ARG A 1 186 ? -66.888 -10.118 94.561 1.00 90.12 186 ARG A O 1
ATOM 1592 N N . ARG A 1 187 ? -67.539 -9.915 92.420 1.00 89.81 187 ARG A N 1
ATOM 1593 C CA . ARG A 1 187 ? -68.913 -9.485 92.744 1.00 89.81 187 ARG A CA 1
ATOM 1594 C C . ARG A 1 187 ? -69.688 -10.574 93.483 1.00 89.81 187 ARG A C 1
ATOM 1596 O O . ARG A 1 187 ? -70.383 -10.277 94.451 1.00 89.81 187 ARG A O 1
ATOM 1603 N N . SER A 1 188 ? -69.553 -11.825 93.052 1.00 88.44 188 SER A N 1
ATOM 1604 C CA . SER A 1 188 ? -70.208 -12.973 93.685 1.00 88.44 188 SER A CA 1
ATOM 1605 C C . SER A 1 188 ? -69.696 -13.217 95.107 1.00 88.44 188 SER A C 1
ATOM 1607 O O . SER A 1 188 ? -70.510 -13.462 95.994 1.00 88.44 188 SER A O 1
ATOM 1609 N N . ILE A 1 189 ? -68.386 -13.079 95.343 1.00 87.62 189 ILE A N 1
ATOM 1610 C CA . ILE A 1 189 ? -67.775 -13.123 96.681 1.00 87.62 189 ILE A CA 1
ATOM 1611 C C . ILE A 1 189 ? -68.392 -12.041 97.571 1.00 87.62 189 ILE A C 1
ATOM 1613 O O . ILE A 1 189 ? -68.957 -12.378 98.607 1.00 87.62 189 ILE A O 1
ATOM 1617 N N . GLY A 1 190 ? -68.403 -10.776 97.130 1.00 86.19 190 GLY A N 1
ATOM 1618 C CA . GLY A 1 190 ? -68.970 -9.671 97.916 1.00 86.19 190 GLY A CA 1
ATOM 1619 C C . GLY A 1 190 ? -70.457 -9.852 98.265 1.00 86.19 190 GLY A C 1
ATOM 1620 O O . GLY A 1 190 ? -70.888 -9.537 99.376 1.00 86.19 190 GLY A O 1
ATOM 1621 N N . LEU A 1 191 ? -71.249 -10.423 97.347 1.00 86.19 191 LEU A N 1
ATOM 1622 C CA . LEU A 1 191 ? -72.656 -10.766 97.593 1.00 86.19 191 LEU A CA 1
ATOM 1623 C C . LEU A 1 191 ? -72.820 -11.886 98.631 1.00 86.19 191 LEU A C 1
ATOM 1625 O O . LEU A 1 191 ? -73.734 -11.823 99.454 1.00 86.19 191 LEU A O 1
ATOM 1629 N N . VAL A 1 192 ? -71.973 -12.920 98.590 1.00 84.88 192 VAL A N 1
ATOM 1630 C CA . VAL A 1 192 ? -72.012 -14.020 99.567 1.00 84.88 192 VAL A CA 1
ATOM 1631 C C . VAL A 1 192 ? -71.517 -13.548 100.936 1.00 84.88 192 VAL A C 1
ATOM 1633 O O . VAL A 1 192 ? -72.131 -13.901 101.937 1.00 84.88 192 VAL A O 1
ATOM 1636 N N . GLU A 1 193 ? -70.491 -12.694 100.991 1.00 83.94 193 GLU A N 1
ATOM 1637 C CA . GLU A 1 193 ? -70.010 -12.063 102.230 1.00 83.94 193 GLU A CA 1
ATOM 1638 C C . GLU A 1 193 ? -71.087 -11.193 102.889 1.00 83.94 193 GLU A C 1
ATOM 1640 O O . GLU A 1 193 ? -71.310 -11.300 104.093 1.00 83.94 193 GLU A O 1
ATOM 1645 N N . SER A 1 194 ? -71.819 -10.390 102.108 1.00 81.75 194 SER A N 1
ATOM 1646 C CA . SER A 1 194 ? -72.940 -9.591 102.632 1.00 81.75 194 SER A CA 1
ATOM 1647 C C . SER A 1 194 ? -74.072 -10.471 103.174 1.00 81.75 194 SER A C 1
ATOM 1649 O O . SER A 1 194 ? -74.577 -10.223 104.264 1.00 81.75 194 SER A O 1
ATOM 1651 N N . ARG A 1 195 ? -74.428 -11.556 102.473 1.00 81.50 195 ARG A N 1
ATOM 1652 C CA . ARG A 1 195 ? -75.457 -12.505 102.940 1.00 81.50 195 ARG A CA 1
ATOM 1653 C C . ARG A 1 195 ? -75.037 -13.286 104.188 1.00 81.50 195 ARG A C 1
ATOM 1655 O O . ARG A 1 195 ? -75.887 -13.589 105.019 1.00 81.50 195 ARG A O 1
ATOM 1662 N N . LEU A 1 196 ? -73.748 -13.596 104.333 1.00 80.19 196 LEU A N 1
ATOM 1663 C CA . LEU A 1 196 ? -73.191 -14.251 105.522 1.00 80.19 196 LEU A CA 1
ATOM 1664 C C . LEU A 1 196 ? -73.320 -13.367 106.777 1.00 80.19 196 LEU A C 1
ATOM 1666 O O . LEU A 1 196 ? -73.534 -13.890 107.868 1.00 80.19 196 LEU A O 1
ATOM 1670 N N . LEU A 1 197 ? -73.213 -12.042 106.623 1.00 76.06 197 LEU A N 1
ATOM 1671 C CA . LEU A 1 197 ? -73.411 -11.069 107.705 1.00 76.06 197 LEU A CA 1
ATOM 1672 C C . LEU A 1 197 ? -74.889 -10.920 108.111 1.00 76.06 197 LEU A C 1
ATOM 1674 O O . LEU A 1 197 ? -75.170 -10.574 109.257 1.00 76.06 197 LEU A O 1
ATOM 1678 N N . GLU A 1 198 ? -75.822 -11.182 107.190 1.00 78.50 198 GLU A N 1
ATOM 1679 C CA . GLU A 1 198 ? -77.271 -11.051 107.405 1.00 78.50 198 GLU A CA 1
ATOM 1680 C C . GLU A 1 198 ? -77.932 -12.329 107.962 1.00 78.50 198 GLU A C 1
ATOM 1682 O O . GLU A 1 198 ? -78.879 -12.230 108.743 1.00 78.50 198 GLU A O 1
ATOM 1687 N N . ASP A 1 199 ? -77.453 -13.526 107.593 1.00 74.06 199 ASP A N 1
ATOM 1688 C CA . ASP A 1 199 ? -78.081 -14.813 107.939 1.00 74.06 199 ASP A CA 1
ATOM 1689 C C . ASP A 1 199 ? -77.107 -15.809 108.605 1.00 74.06 199 ASP A C 1
ATOM 1691 O O . ASP A 1 199 ? -76.460 -16.642 107.961 1.00 74.06 199 ASP A O 1
ATOM 1695 N N . VAL A 1 200 ? -77.066 -15.767 109.942 1.00 63.88 200 VAL A N 1
ATOM 1696 C CA . VAL A 1 200 ? -76.192 -16.599 110.796 1.00 63.88 200 VAL A CA 1
ATOM 1697 C C . VAL A 1 200 ? -76.647 -18.072 110.857 1.00 63.88 200 VAL A C 1
ATOM 1699 O O . VAL A 1 200 ? -75.915 -18.936 111.337 1.00 63.88 200 VAL A O 1
ATOM 1702 N N . SER A 1 201 ? -77.836 -18.411 110.343 1.00 64.75 201 SER A N 1
ATOM 1703 C CA . SER A 1 201 ? -78.383 -19.775 110.428 1.00 64.75 201 SER A CA 1
ATOM 1704 C C . SER A 1 201 ? -77.824 -20.744 109.372 1.00 64.75 201 SER A C 1
ATOM 1706 O O . SER A 1 201 ? -77.995 -21.956 109.494 1.00 64.75 201 SER A O 1
ATOM 1708 N N . ARG A 1 202 ? -77.131 -20.227 108.344 1.00 73.81 202 ARG A N 1
ATOM 1709 C CA . ARG A 1 202 ? -76.641 -20.987 107.172 1.00 73.81 202 ARG A CA 1
ATOM 1710 C C . ARG A 1 202 ? -75.143 -20.821 106.891 1.00 73.81 202 ARG A C 1
ATOM 1712 O O . ARG A 1 202 ? -74.683 -21.064 105.773 1.00 73.81 202 ARG A O 1
ATOM 1719 N N . VAL A 1 203 ? -74.379 -20.441 107.914 1.00 75.31 203 VAL A N 1
ATOM 1720 C CA . VAL A 1 203 ? -72.945 -20.105 107.845 1.00 75.31 203 VAL A CA 1
ATOM 1721 C C . VAL A 1 203 ? -72.106 -21.169 107.131 1.00 75.31 203 VAL A C 1
ATOM 1723 O O . VAL A 1 203 ? -71.310 -20.825 106.264 1.00 75.31 203 VAL A O 1
ATOM 1726 N N . GLU A 1 204 ? -72.309 -22.453 107.429 1.00 77.00 204 GLU A N 1
ATOM 1727 C CA . GLU A 1 204 ? -71.514 -23.550 106.853 1.00 77.00 204 GLU A CA 1
ATOM 1728 C C . GLU A 1 204 ? -71.643 -23.625 105.319 1.00 77.00 204 GLU A C 1
ATOM 1730 O O . GLU A 1 204 ? -70.639 -23.660 104.610 1.00 77.00 204 GLU A O 1
ATOM 1735 N N . SER A 1 205 ? -72.865 -23.490 104.790 1.00 79.44 205 SER A N 1
ATOM 1736 C CA . SER A 1 205 ? -73.127 -23.484 103.340 1.00 79.44 205 SER A CA 1
ATOM 1737 C C . SER A 1 205 ? -72.551 -22.258 102.615 1.00 79.44 205 SER A C 1
ATOM 1739 O O . SER A 1 205 ? -72.105 -22.347 101.469 1.00 79.44 205 SER A O 1
ATOM 1741 N N . TYR A 1 206 ? -72.534 -21.097 103.279 1.00 81.62 206 TYR A N 1
ATOM 1742 C CA . TYR A 1 206 ? -71.931 -19.881 102.736 1.00 81.62 206 TYR A CA 1
ATOM 1743 C C . TYR A 1 206 ? -70.402 -19.953 102.756 1.00 81.62 206 TYR A C 1
ATOM 1745 O O . TYR A 1 206 ? -69.773 -19.488 101.807 1.00 81.62 206 TYR A O 1
ATOM 1753 N N . LEU A 1 207 ? -69.804 -20.576 103.779 1.00 81.00 207 LEU A N 1
ATOM 1754 C CA . LEU A 1 207 ? -68.360 -20.809 103.859 1.00 81.00 207 LEU A CA 1
ATOM 1755 C C . LEU A 1 207 ? -67.865 -21.787 102.784 1.00 81.00 207 LEU A C 1
ATOM 1757 O O . LEU A 1 207 ? -66.824 -21.531 102.182 1.00 81.00 207 LEU A O 1
ATOM 1761 N N . GLU A 1 208 ? -68.599 -22.868 102.497 1.00 83.62 208 GLU A N 1
ATOM 1762 C CA . GLU A 1 208 ? -68.283 -23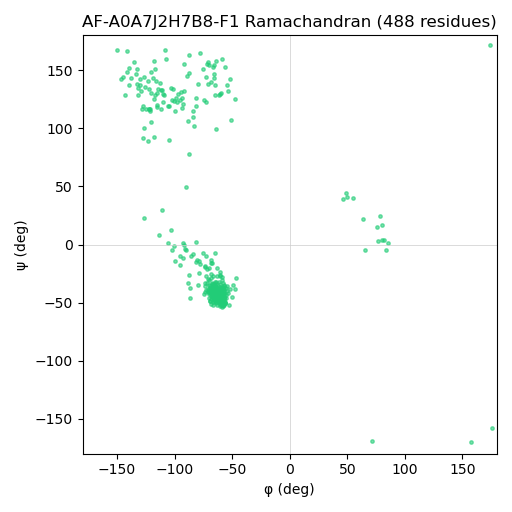.773 101.377 1.00 83.62 208 GLU A CA 1
ATOM 1763 C C . GLU A 1 208 ? -68.342 -23.049 100.028 1.00 83.62 208 GLU A C 1
ATOM 1765 O O . GLU A 1 208 ? -67.424 -23.153 99.213 1.00 83.62 208 GLU A O 1
ATOM 1770 N N . ARG A 1 209 ? -69.388 -22.243 99.813 1.00 84.75 209 ARG A N 1
ATOM 1771 C CA . ARG A 1 209 ? -69.544 -21.455 98.586 1.00 84.75 209 ARG A CA 1
ATOM 1772 C C . ARG A 1 209 ? -68.467 -20.379 98.440 1.00 84.75 209 ARG A C 1
ATOM 1774 O O . ARG A 1 209 ? -67.995 -20.150 97.331 1.00 84.75 209 ARG A O 1
ATOM 1781 N N . LEU A 1 210 ? -68.058 -19.748 99.541 1.00 84.62 210 LEU A N 1
ATOM 1782 C CA . LEU A 1 210 ? -66.930 -18.816 99.570 1.00 84.62 210 LEU A CA 1
ATOM 1783 C C . LEU A 1 210 ? -65.617 -19.514 99.227 1.00 84.62 210 LEU A C 1
ATOM 1785 O O . LEU A 1 210 ? -64.872 -18.977 98.418 1.00 84.62 210 LEU A O 1
ATOM 1789 N N . ARG A 1 211 ? -65.337 -20.704 99.779 1.00 86.62 211 ARG A N 1
ATOM 1790 C CA . ARG A 1 211 ? -64.129 -21.468 99.415 1.00 86.62 211 ARG A CA 1
ATOM 1791 C C . ARG A 1 211 ? -64.077 -21.764 97.921 1.00 86.62 211 ARG A C 1
ATOM 1793 O O . ARG A 1 211 ? -63.054 -21.487 97.311 1.00 86.62 211 ARG A O 1
ATOM 1800 N N . ALA A 1 212 ? -65.179 -22.239 97.339 1.00 86.94 212 ALA A N 1
ATOM 1801 C CA . ALA A 1 212 ? -65.254 -22.517 95.905 1.00 86.94 212 ALA A CA 1
ATOM 1802 C C . ALA A 1 212 ? -65.037 -21.254 95.049 1.00 86.94 212 ALA A C 1
ATOM 1804 O O . ALA A 1 212 ? -64.302 -21.293 94.068 1.00 86.94 212 ALA A O 1
ATOM 1805 N N . LEU A 1 213 ? -65.622 -20.114 95.440 1.00 88.50 213 LEU A N 1
ATOM 1806 C CA . LEU A 1 213 ? -65.419 -18.840 94.740 1.00 88.50 213 LEU A CA 1
ATOM 1807 C C . LEU A 1 213 ? -63.996 -18.289 94.905 1.00 88.50 213 LEU A C 1
ATOM 1809 O O . LEU A 1 213 ? -63.472 -17.685 93.975 1.00 88.50 213 LEU A O 1
ATOM 1813 N N . TRP A 1 214 ? -63.364 -18.477 96.067 1.00 87.88 214 TRP A N 1
ATOM 1814 C CA . TRP A 1 214 ? -61.964 -18.106 96.285 1.00 87.88 214 TRP A CA 1
ATOM 1815 C C . TRP A 1 214 ? -61.012 -18.983 95.470 1.00 87.88 214 TRP A C 1
ATOM 1817 O O . TRP A 1 214 ? -60.049 -18.464 94.913 1.00 87.88 214 TRP A O 1
ATOM 1827 N N . GLU A 1 215 ? -61.289 -20.282 95.361 1.00 89.31 215 GLU A N 1
ATOM 1828 C CA . GLU A 1 215 ? -60.533 -21.210 94.515 1.00 89.31 215 GLU A CA 1
ATOM 1829 C C . GLU A 1 215 ? -60.664 -20.839 93.030 1.00 89.31 215 GLU A C 1
ATOM 1831 O O . GLU A 1 215 ? -59.650 -20.660 92.354 1.00 89.31 215 GLU A O 1
ATOM 1836 N N . GLU A 1 216 ? -61.889 -20.573 92.559 1.00 90.69 216 GLU A N 1
ATOM 1837 C CA . GLU A 1 216 ? -62.143 -20.064 91.204 1.00 90.69 216 GLU A CA 1
ATOM 1838 C C . GLU A 1 216 ? -61.455 -18.707 90.969 1.00 90.69 216 GLU A C 1
ATOM 1840 O O . GLU A 1 216 ? -60.859 -18.483 89.916 1.00 90.69 216 GLU A O 1
ATOM 1845 N N . LEU A 1 217 ? -61.477 -17.795 91.948 1.00 89.00 217 LEU A N 1
ATOM 1846 C CA . LEU A 1 217 ? -60.802 -16.502 91.827 1.00 89.00 217 LEU A CA 1
ATOM 1847 C C . LEU A 1 217 ? -59.289 -16.674 91.663 1.00 89.00 217 LEU A C 1
ATOM 1849 O O . LEU A 1 217 ? -58.690 -16.004 90.825 1.00 89.00 217 LEU A O 1
ATOM 1853 N N . VAL A 1 218 ? -58.664 -17.559 92.443 1.00 89.62 218 VAL A N 1
ATOM 1854 C CA . VAL A 1 218 ? -57.226 -17.848 92.335 1.00 89.62 218 VAL A CA 1
ATOM 1855 C C . VAL A 1 218 ? -56.894 -18.449 90.964 1.00 89.62 218 VAL A C 1
ATOM 1857 O O . VAL A 1 218 ? -55.904 -18.049 90.344 1.00 89.62 218 VAL A O 1
ATOM 1860 N N . GLU A 1 219 ? -57.726 -19.353 90.448 1.00 90.88 219 GLU A N 1
ATOM 1861 C CA . GLU A 1 219 ? -57.557 -19.948 89.116 1.00 90.88 219 GLU A CA 1
ATOM 1862 C C . GLU A 1 219 ? -57.686 -18.904 87.992 1.00 90.88 219 GLU A C 1
ATOM 1864 O O . GLU A 1 219 ? -56.832 -18.827 87.104 1.00 90.88 219 GLU A O 1
ATOM 1869 N N . VAL A 1 220 ? -58.704 -18.041 88.051 1.00 91.44 220 VAL A N 1
ATOM 1870 C CA . VAL A 1 220 ? -58.928 -16.992 87.045 1.00 91.44 220 VAL A CA 1
ATOM 1871 C C . VAL A 1 220 ? -57.823 -15.938 87.092 1.00 91.44 220 VAL A C 1
ATOM 1873 O O . VAL A 1 220 ? -57.294 -15.571 86.045 1.00 91.44 220 VAL A O 1
ATOM 1876 N N . VAL A 1 221 ? -57.419 -15.486 88.285 1.00 90.62 221 VAL A N 1
ATOM 1877 C CA . VAL A 1 221 ? -56.340 -14.497 88.455 1.00 90.62 221 VAL A CA 1
ATOM 1878 C C . VAL A 1 221 ? -54.999 -15.057 87.980 1.00 90.62 221 VAL A C 1
ATOM 1880 O O . VAL A 1 221 ? -54.252 -14.363 87.290 1.00 90.62 221 VAL A O 1
ATOM 1883 N N . SER A 1 222 ? -54.681 -16.313 88.307 1.00 89.81 222 SER A N 1
ATOM 1884 C CA . SER A 1 222 ? -53.442 -16.948 87.838 1.00 89.81 222 SER A CA 1
ATOM 1885 C C . SER A 1 222 ? -53.438 -17.126 86.317 1.00 89.81 222 SER A C 1
ATOM 1887 O O . SER A 1 222 ? -52.457 -16.761 85.667 1.00 89.81 222 SER A O 1
ATOM 1889 N N . SER A 1 223 ? -54.550 -17.578 85.733 1.00 91.75 223 SER A N 1
ATOM 1890 C CA . SER A 1 223 ? -54.717 -17.699 84.280 1.00 91.75 223 SER A CA 1
ATOM 1891 C C . SER A 1 223 ? -54.616 -16.344 83.576 1.00 91.75 223 SER A C 1
ATOM 1893 O O . SER A 1 223 ? -53.910 -16.221 82.573 1.00 91.75 223 SER A O 1
ATOM 1895 N N . ALA A 1 224 ? -55.254 -15.304 84.122 1.00 90.81 224 ALA A N 1
ATOM 1896 C CA . ALA A 1 224 ? -55.161 -13.938 83.613 1.00 90.81 224 ALA A CA 1
ATOM 1897 C C . ALA A 1 224 ? -53.716 -13.433 83.659 1.00 90.81 224 ALA A C 1
ATOM 1899 O O . ALA A 1 224 ? -53.228 -12.887 82.672 1.00 90.81 224 ALA A O 1
ATOM 1900 N N . ARG A 1 225 ? -52.990 -13.689 84.755 1.00 91.50 225 ARG A N 1
ATOM 1901 C CA . ARG A 1 225 ? -51.585 -13.291 84.892 1.00 91.50 225 ARG A CA 1
ATOM 1902 C C . ARG A 1 225 ? -50.669 -14.002 83.894 1.00 91.50 225 ARG A C 1
ATOM 1904 O O . ARG A 1 225 ? -49.762 -13.374 83.351 1.00 91.50 225 ARG A O 1
ATOM 1911 N N . VAL A 1 226 ? -50.908 -15.287 83.621 1.00 92.50 226 VAL A N 1
ATOM 1912 C CA . VAL A 1 226 ? -50.175 -16.044 82.590 1.00 92.50 226 VAL A CA 1
ATOM 1913 C C . VAL A 1 226 ? -50.443 -15.465 81.199 1.00 92.50 226 VAL A C 1
ATOM 1915 O O . VAL A 1 226 ? -49.493 -15.211 80.460 1.00 92.50 226 VAL A O 1
ATOM 1918 N N . ARG A 1 227 ? -51.710 -15.196 80.852 1.00 9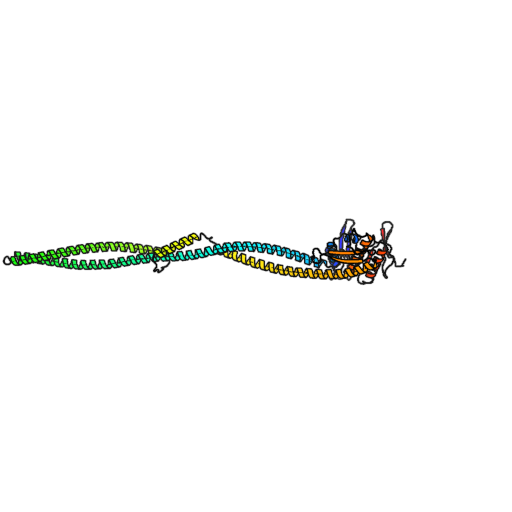2.00 227 ARG A N 1
ATOM 1919 C CA . ARG A 1 227 ? -52.078 -14.591 79.558 1.00 92.00 227 ARG A CA 1
ATOM 1920 C C . ARG A 1 227 ? -51.557 -13.167 79.402 1.00 92.00 227 ARG A C 1
ATOM 1922 O O . ARG A 1 227 ? -51.143 -12.784 78.313 1.00 92.00 227 ARG A O 1
ATOM 1929 N N . GLU A 1 228 ? -51.528 -12.392 80.478 1.00 92.06 228 GLU A N 1
ATOM 1930 C CA . GLU A 1 228 ? -50.930 -11.058 80.493 1.00 92.06 228 GLU A CA 1
ATOM 1931 C C . GLU A 1 228 ? -49.423 -11.122 80.206 1.00 92.06 228 GLU A C 1
ATOM 1933 O O . GLU A 1 228 ? -48.925 -10.376 79.363 1.00 92.06 228 GLU A O 1
ATOM 1938 N N . PHE A 1 229 ? -48.708 -12.065 80.826 1.00 92.62 229 PHE A N 1
ATOM 1939 C CA . PHE A 1 229 ? -47.290 -12.291 80.548 1.00 92.62 229 PHE A CA 1
ATOM 1940 C C . PHE A 1 229 ? -47.040 -12.784 79.110 1.00 92.62 229 PHE A C 1
ATOM 1942 O O . PHE A 1 229 ? -46.128 -12.301 78.438 1.00 92.62 229 PHE A O 1
ATOM 1949 N N . GLU A 1 230 ? -47.866 -13.703 78.604 1.00 93.62 230 GLU A N 1
ATOM 1950 C CA . GLU A 1 230 ? -47.812 -14.170 77.211 1.00 93.62 230 GLU A CA 1
ATOM 1951 C C . GLU A 1 230 ? -48.026 -13.013 76.224 1.00 93.62 230 GLU A C 1
ATOM 1953 O O . GLU A 1 230 ? -47.256 -12.852 75.275 1.00 93.62 230 GLU A O 1
ATOM 1958 N N . ARG A 1 231 ? -49.015 -12.150 76.488 1.00 94.19 231 ARG A N 1
ATOM 1959 C CA . ARG A 1 231 ? -49.251 -10.925 75.720 1.00 94.19 231 ARG A CA 1
ATOM 1960 C C . ARG A 1 231 ? -48.027 -10.016 75.735 1.00 94.19 231 ARG A C 1
ATOM 1962 O O . ARG A 1 231 ? -47.628 -9.543 74.676 1.00 94.19 231 ARG A O 1
ATOM 1969 N N . GLU A 1 232 ? -47.422 -9.764 76.896 1.00 93.12 232 GLU A N 1
ATOM 1970 C CA . GLU A 1 232 ? -46.216 -8.931 76.987 1.00 93.12 232 GLU A CA 1
ATOM 1971 C C . GLU A 1 232 ? -45.066 -9.484 76.132 1.00 93.12 232 GLU A C 1
ATOM 1973 O O . GLU A 1 232 ? -44.401 -8.718 75.431 1.00 93.12 232 GLU A O 1
ATOM 1978 N N . LEU A 1 233 ? -44.844 -10.803 76.145 1.00 94.00 233 LEU A N 1
ATOM 1979 C CA . LEU A 1 233 ? -43.825 -11.449 75.314 1.00 94.00 233 LEU A CA 1
ATOM 1980 C C . LEU A 1 233 ? -44.123 -11.301 73.816 1.00 94.00 233 LEU A C 1
ATOM 1982 O O . LEU A 1 233 ? -43.227 -10.950 73.045 1.00 94.00 233 LEU A O 1
ATOM 1986 N N . LEU A 1 234 ? -45.371 -11.534 73.402 1.00 93.75 234 LEU A N 1
ATOM 1987 C CA . LEU A 1 234 ? -45.786 -11.401 72.005 1.00 93.75 234 LEU A CA 1
ATOM 1988 C C . LEU A 1 234 ? -45.699 -9.950 71.516 1.00 93.75 234 LEU A C 1
ATOM 1990 O O . LEU A 1 234 ? -45.212 -9.708 70.414 1.00 93.75 234 LEU A O 1
ATOM 1994 N N . VAL A 1 235 ? -46.093 -8.976 72.343 1.00 93.50 235 VAL A N 1
ATOM 1995 C CA . VAL A 1 235 ? -45.976 -7.543 72.028 1.00 93.50 235 VAL A CA 1
ATOM 1996 C C . VAL A 1 235 ? -44.510 -7.136 71.866 1.00 93.50 235 VAL A C 1
ATOM 1998 O O . VAL A 1 235 ? -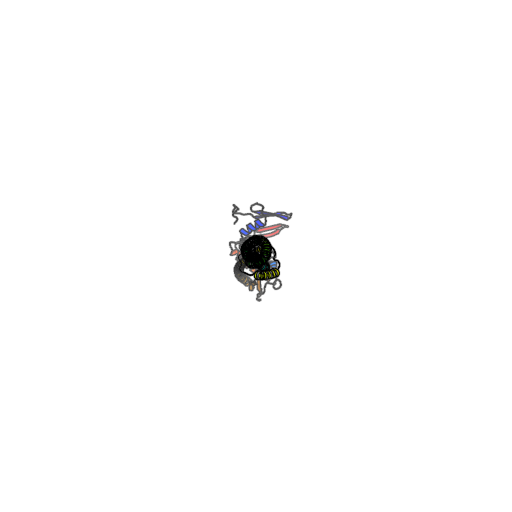44.177 -6.455 70.898 1.00 93.50 235 VAL A O 1
ATOM 2001 N N . ARG A 1 236 ? -43.610 -7.599 72.746 1.00 94.19 236 ARG A N 1
ATOM 2002 C CA . ARG A 1 236 ? -42.162 -7.357 72.593 1.00 94.19 236 ARG A CA 1
ATOM 2003 C C . ARG A 1 236 ? -41.624 -7.943 71.289 1.00 94.19 236 ARG A C 1
ATOM 2005 O O . ARG A 1 236 ? -40.937 -7.246 70.548 1.00 94.19 236 ARG A O 1
ATOM 2012 N N . LYS A 1 237 ? -41.986 -9.191 70.971 1.00 94.06 237 LYS A N 1
ATOM 2013 C CA . LYS A 1 237 ? -41.612 -9.847 69.709 1.00 94.06 237 LYS A CA 1
ATOM 2014 C C . LYS A 1 237 ? -42.150 -9.089 68.490 1.00 94.06 237 LYS A C 1
ATOM 2016 O O . LYS A 1 237 ? -41.448 -8.957 67.490 1.00 94.06 237 LYS A O 1
ATOM 2021 N N . LEU A 1 238 ? -43.373 -8.565 68.564 1.00 94.25 238 LEU A N 1
ATOM 2022 C CA . LEU A 1 238 ? -43.964 -7.755 67.500 1.00 94.25 238 LEU A CA 1
ATOM 2023 C C . LEU A 1 238 ? -43.199 -6.440 67.298 1.00 94.25 238 LEU A C 1
ATOM 2025 O O . LEU A 1 238 ? -42.955 -6.056 66.157 1.00 94.25 238 LEU A O 1
ATOM 2029 N N . ASP A 1 239 ? -42.778 -5.771 68.372 1.00 93.06 239 ASP A N 1
ATOM 2030 C CA . ASP A 1 239 ? -41.954 -4.557 68.289 1.00 93.06 239 ASP A CA 1
ATOM 2031 C C . ASP A 1 239 ? -40.558 -4.834 67.701 1.00 93.06 239 ASP A C 1
ATOM 2033 O O . ASP A 1 239 ? -40.064 -4.068 66.864 1.00 93.06 239 ASP A O 1
ATOM 2037 N N . GLU A 1 240 ? -39.932 -5.959 68.055 1.00 94.25 240 GLU A N 1
ATOM 2038 C CA . GLU A 1 240 ? -38.682 -6.421 67.432 1.00 94.25 240 GLU A CA 1
ATOM 2039 C C . GLU A 1 240 ? -38.851 -6.668 65.925 1.00 94.25 240 GLU A C 1
ATOM 2041 O O . GLU A 1 240 ? -38.016 -6.256 65.114 1.00 94.25 240 GLU A O 1
ATOM 2046 N N . LEU A 1 241 ? -39.957 -7.293 65.516 1.00 93.62 241 LEU A N 1
ATOM 2047 C CA . LEU A 1 241 ? -40.244 -7.502 64.100 1.00 93.62 241 LEU A CA 1
ATOM 2048 C C . LEU A 1 241 ? -40.559 -6.183 63.377 1.00 93.62 241 LEU A C 1
ATOM 2050 O O . LEU A 1 241 ? -40.010 -5.953 62.304 1.00 93.62 241 LEU A O 1
ATOM 2054 N N . LYS A 1 242 ? -41.336 -5.271 63.978 1.00 93.38 242 LYS A N 1
ATOM 2055 C CA . LYS A 1 242 ? -41.632 -3.931 63.429 1.00 93.38 242 LYS A CA 1
ATOM 2056 C C . LYS A 1 242 ? -40.368 -3.102 63.222 1.00 93.38 242 LYS A C 1
ATOM 2058 O O . LYS A 1 242 ? -40.220 -2.411 62.215 1.00 93.38 242 LYS A O 1
ATOM 2063 N N . THR A 1 243 ? -39.438 -3.143 64.171 1.00 93.94 243 THR A N 1
ATOM 2064 C CA . THR A 1 243 ? -38.150 -2.447 64.027 1.00 93.94 243 THR A CA 1
ATOM 2065 C C . THR A 1 243 ? -37.293 -3.075 62.928 1.00 93.94 243 THR A C 1
ATOM 2067 O O . THR A 1 243 ? -36.676 -2.343 62.145 1.00 93.94 243 THR A O 1
ATOM 2070 N N . ARG A 1 244 ? -37.295 -4.409 62.809 1.00 93.88 244 ARG A N 1
ATOM 2071 C CA . ARG A 1 244 ? -36.623 -5.127 61.718 1.00 93.88 244 ARG A CA 1
ATOM 2072 C C . ARG A 1 244 ? -37.230 -4.816 60.348 1.00 93.88 244 ARG A C 1
ATOM 2074 O O . ARG A 1 244 ? -36.464 -4.555 59.422 1.00 93.88 244 ARG A O 1
ATOM 2081 N N . GLU A 1 245 ? -38.555 -4.791 60.233 1.00 94.75 245 GLU A N 1
ATOM 2082 C CA . GLU A 1 245 ? -39.310 -4.434 59.025 1.00 94.75 245 GLU A CA 1
ATOM 2083 C C . GLU A 1 245 ? -38.950 -3.024 58.561 1.00 94.75 245 GLU A C 1
ATOM 2085 O O . GLU A 1 245 ? -38.459 -2.864 57.448 1.00 94.75 245 GLU A O 1
ATOM 2090 N N . ARG A 1 246 ? -39.022 -2.019 59.446 1.00 93.56 246 ARG A N 1
ATOM 2091 C CA . ARG A 1 246 ? -38.652 -0.632 59.109 1.00 93.56 246 ARG A CA 1
ATOM 2092 C C . ARG A 1 246 ? -37.215 -0.520 58.612 1.00 93.56 246 ARG A C 1
ATOM 2094 O O . ARG A 1 246 ? -36.924 0.250 57.696 1.00 93.56 246 ARG A O 1
ATOM 2101 N N . ARG A 1 247 ? -36.294 -1.269 59.226 1.00 94.19 247 ARG A N 1
ATOM 2102 C CA . ARG A 1 247 ? -34.885 -1.303 58.812 1.00 94.19 247 ARG A CA 1
ATOM 2103 C C . ARG A 1 247 ? -34.727 -1.933 57.428 1.00 94.19 247 ARG A C 1
ATOM 2105 O O . ARG A 1 247 ? -33.984 -1.394 56.611 1.00 94.19 247 ARG A O 1
ATOM 2112 N N . LEU A 1 248 ? -35.404 -3.052 57.170 1.00 93.06 248 LEU A N 1
ATOM 2113 C CA . LEU A 1 248 ? -35.387 -3.730 55.873 1.00 93.06 248 LEU A CA 1
ATOM 2114 C C . LEU A 1 248 ? -36.066 -2.890 54.787 1.00 93.06 248 LEU A C 1
ATOM 2116 O O . LEU A 1 248 ? -35.489 -2.751 53.718 1.00 93.06 248 LEU A O 1
ATOM 2120 N N . SER A 1 249 ? -37.198 -2.245 55.070 1.00 93.38 249 SER A N 1
ATOM 2121 C CA . SER A 1 249 ? -37.889 -1.357 54.127 1.00 93.38 249 SER A CA 1
ATOM 2122 C C . SER A 1 249 ? -36.988 -0.205 53.684 1.00 93.38 249 SER A C 1
ATOM 2124 O O . SER A 1 249 ? -36.807 0.014 52.490 1.00 93.38 249 SER A O 1
ATOM 2126 N N . ARG A 1 250 ? -36.309 0.467 54.627 1.00 94.19 250 ARG A N 1
ATOM 2127 C CA . ARG A 1 250 ? -35.316 1.508 54.297 1.00 94.19 250 ARG A CA 1
ATOM 2128 C C . ARG A 1 250 ? -34.141 0.963 53.483 1.00 94.19 250 ARG A C 1
ATOM 2130 O O . ARG A 1 250 ? -33.645 1.640 52.587 1.00 94.19 250 ARG A O 1
ATOM 2137 N N . LYS A 1 251 ? -33.674 -0.252 53.794 1.00 93.94 251 LYS A N 1
ATOM 2138 C CA . LYS A 1 251 ? -32.609 -0.924 53.032 1.00 93.94 251 LYS A CA 1
ATOM 2139 C C . LYS A 1 251 ? -33.065 -1.211 51.599 1.00 93.94 251 LYS A C 1
ATOM 2141 O O . LYS A 1 251 ? -32.305 -0.945 50.675 1.00 93.94 251 LYS A O 1
ATOM 2146 N N . VAL A 1 252 ? -34.283 -1.720 51.414 1.00 93.88 252 VAL A N 1
ATOM 2147 C CA . VAL A 1 252 ? -34.881 -1.983 50.099 1.00 93.88 252 VAL A CA 1
ATOM 2148 C C . VAL A 1 252 ? -35.006 -0.688 49.305 1.00 93.88 252 VAL A C 1
ATOM 2150 O O . VAL A 1 252 ? -34.518 -0.639 48.184 1.00 93.88 252 VAL A O 1
ATOM 2153 N N . GLU A 1 253 ? -35.565 0.376 49.886 1.00 93.06 253 GLU A N 1
ATOM 2154 C CA . GLU A 1 253 ? -35.669 1.687 49.229 1.00 93.06 253 GLU A CA 1
ATOM 2155 C C . GLU A 1 253 ? -34.302 2.199 48.753 1.00 93.06 253 GLU A C 1
ATOM 2157 O O . GLU A 1 253 ? -34.155 2.610 47.601 1.00 93.06 253 GLU A O 1
ATOM 2162 N N . ALA A 1 254 ? -33.279 2.110 49.608 1.00 93.19 254 ALA A N 1
ATOM 2163 C CA . ALA A 1 254 ? -31.920 2.514 49.260 1.00 93.19 254 ALA A CA 1
ATOM 2164 C C . ALA A 1 254 ? -31.313 1.646 48.142 1.00 93.19 254 ALA A C 1
ATOM 2166 O O . ALA A 1 254 ? -30.638 2.163 47.249 1.00 93.19 254 ALA A O 1
ATOM 2167 N N . LEU A 1 255 ? -31.548 0.329 48.168 1.00 93.38 255 LEU A N 1
ATOM 2168 C CA . LEU A 1 255 ? -31.082 -0.587 47.125 1.00 93.38 255 LEU A CA 1
ATOM 2169 C C . LEU A 1 255 ? -31.796 -0.346 45.792 1.00 93.38 255 LEU A C 1
ATOM 2171 O O . LEU A 1 255 ? -31.133 -0.358 44.761 1.00 93.38 255 LEU A O 1
ATOM 2175 N N . VAL A 1 256 ? -33.105 -0.080 45.805 1.00 92.88 256 VAL A N 1
ATOM 2176 C CA . VAL A 1 256 ? -33.889 0.252 44.605 1.00 92.88 256 VAL A CA 1
ATOM 2177 C C . VAL A 1 256 ? -33.393 1.553 43.985 1.00 92.88 256 VAL A C 1
ATOM 2179 O O . VAL A 1 256 ? -33.189 1.609 42.773 1.00 92.88 256 VAL A O 1
ATOM 2182 N N . ALA A 1 257 ? -33.154 2.586 44.799 1.00 92.56 257 ALA A N 1
ATOM 2183 C CA . ALA A 1 257 ? -32.590 3.846 44.321 1.00 92.56 257 ALA A CA 1
ATOM 2184 C C . ALA A 1 257 ? -31.237 3.615 43.629 1.00 92.56 257 ALA A C 1
ATOM 2186 O O . ALA A 1 257 ? -31.052 4.018 42.482 1.00 92.56 257 ALA A O 1
ATOM 2187 N N . LYS A 1 258 ? -30.336 2.865 44.278 1.00 91.88 258 LYS A N 1
ATOM 2188 C CA . LYS A 1 258 ? -29.025 2.524 43.716 1.00 91.88 258 LYS A CA 1
ATOM 2189 C C . LYS A 1 258 ? -29.121 1.653 42.457 1.00 91.88 258 LYS A C 1
ATOM 2191 O O . LYS A 1 258 ? -28.328 1.827 41.542 1.00 91.88 258 LYS A O 1
ATOM 2196 N N . ALA A 1 259 ? -30.066 0.717 42.389 1.00 91.94 259 ALA A N 1
ATOM 2197 C CA . ALA A 1 259 ? -30.253 -0.132 41.213 1.00 91.94 259 ALA A CA 1
ATOM 2198 C C . ALA A 1 259 ? -30.733 0.677 40.000 1.00 91.94 259 ALA A C 1
ATOM 2200 O O . ALA A 1 259 ? -30.200 0.498 38.907 1.00 91.94 259 ALA A O 1
ATOM 2201 N N . ARG A 1 260 ? -31.651 1.630 40.208 1.00 91.56 260 ARG A N 1
ATOM 2202 C CA . ARG A 1 260 ? -32.134 2.544 39.159 1.00 91.56 260 ARG A CA 1
ATOM 2203 C C . ARG A 1 260 ? -31.055 3.482 38.622 1.00 91.56 260 ARG A C 1
ATOM 2205 O O . ARG A 1 260 ? -31.091 3.808 37.443 1.00 91.56 260 ARG A O 1
ATOM 2212 N N . GLU A 1 261 ? -30.092 3.891 39.451 1.00 92.06 261 GLU A N 1
ATOM 2213 C CA . GLU A 1 261 ? -28.914 4.642 38.982 1.00 92.06 261 GLU A CA 1
ATOM 2214 C C . GLU A 1 261 ? -28.035 3.810 38.034 1.00 92.06 261 GLU A C 1
ATOM 2216 O O . GLU A 1 261 ? -27.420 4.358 37.122 1.00 92.06 261 GLU A O 1
ATOM 2221 N N . VAL A 1 262 ? -27.973 2.489 38.239 1.00 90.56 262 VAL A N 1
ATOM 2222 C CA . VAL A 1 262 ? -27.203 1.565 37.390 1.00 90.56 262 VAL A CA 1
ATOM 2223 C C . VAL A 1 262 ? -27.959 1.233 36.099 1.00 90.56 262 VAL A C 1
ATOM 2225 O O . VAL A 1 262 ? -27.332 1.072 35.052 1.00 90.56 262 VAL A O 1
ATOM 2228 N N . GLY A 1 263 ? -29.290 1.134 36.151 1.00 89.62 263 GLY A N 1
ATOM 2229 C CA . GLY A 1 263 ? -30.144 1.023 34.970 1.00 89.62 263 GLY A CA 1
ATOM 2230 C C . GLY A 1 263 ? -31.510 0.390 35.238 1.00 89.62 263 GLY A C 1
ATOM 2231 O O . GLY A 1 263 ? -31.905 0.159 36.381 1.00 89.62 263 GLY A O 1
ATOM 2232 N N . ASP A 1 264 ? -32.220 0.090 34.148 1.00 87.56 264 ASP A N 1
ATOM 2233 C CA . ASP A 1 264 ? -33.571 -0.486 34.182 1.00 87.56 264 ASP A CA 1
ATOM 2234 C C . ASP A 1 264 ? -33.648 -1.829 34.916 1.00 87.56 264 ASP A C 1
ATOM 2236 O O . ASP A 1 264 ? -32.650 -2.539 35.068 1.00 87.56 264 ASP A O 1
ATOM 2240 N N . GLU A 1 265 ? -34.859 -2.182 35.347 1.00 88.44 265 GLU A N 1
ATOM 2241 C CA . GLU A 1 265 ? -35.137 -3.423 36.063 1.00 88.44 265 GLU A CA 1
ATOM 2242 C C . GLU A 1 265 ? -34.793 -4.661 35.234 1.00 88.44 265 GLU A C 1
ATOM 2244 O O . GLU A 1 265 ? -35.204 -4.811 34.082 1.00 88.44 265 GLU A O 1
ATOM 2249 N N . VAL A 1 266 ? -34.024 -5.560 35.849 1.00 87.06 266 VAL A N 1
ATOM 2250 C CA . VAL A 1 266 ? -33.656 -6.852 35.273 1.00 87.06 266 VAL A CA 1
ATOM 2251 C C . VAL A 1 266 ? -34.148 -7.938 36.208 1.00 87.06 266 VAL A C 1
ATOM 2253 O O . VAL A 1 266 ? -33.660 -8.077 37.330 1.00 87.06 266 VAL A O 1
ATOM 2256 N N . TYR A 1 267 ? -35.098 -8.733 35.727 1.00 81.81 267 TYR A N 1
ATOM 2257 C CA . TYR A 1 267 ? -35.515 -9.929 36.438 1.00 81.81 267 TYR A CA 1
ATOM 2258 C C . TYR A 1 267 ? -34.421 -10.994 36.328 1.00 81.81 267 TYR A C 1
ATOM 2260 O O . TYR A 1 267 ? -34.045 -11.396 35.227 1.00 81.81 267 TYR A O 1
ATOM 2268 N N . SER A 1 268 ? -33.921 -11.456 37.472 1.00 81.00 268 SER A N 1
ATOM 2269 C CA . SER A 1 268 ? -32.953 -12.548 37.547 1.00 81.00 268 SER A CA 1
ATOM 2270 C C . SER A 1 268 ? -33.414 -13.580 38.563 1.00 81.00 268 SER A C 1
ATOM 2272 O O . SER A 1 268 ? -33.941 -13.234 39.621 1.00 81.00 268 SER A O 1
ATOM 2274 N N . VAL A 1 269 ? -33.180 -14.852 38.249 1.00 86.31 269 VAL A N 1
ATOM 2275 C CA . VAL A 1 269 ? -33.365 -15.999 39.155 1.00 86.31 269 VAL A CA 1
ATOM 2276 C C . VAL A 1 269 ? -32.040 -16.494 39.734 1.00 86.31 269 VAL A C 1
ATOM 2278 O O . VAL A 1 269 ? -32.024 -17.392 40.567 1.00 86.31 269 VAL A O 1
ATOM 2281 N N . ARG A 1 270 ? -30.919 -15.912 39.295 1.00 89.44 270 ARG A N 1
ATOM 2282 C CA . ARG A 1 270 ? -29.577 -16.329 39.700 1.00 89.44 270 ARG A CA 1
ATOM 2283 C C . ARG A 1 270 ? -29.262 -15.857 41.117 1.00 89.44 270 ARG A C 1
ATOM 2285 O O . ARG A 1 270 ? -29.757 -14.811 41.563 1.00 89.44 270 ARG A O 1
ATOM 2292 N N . HIS A 1 271 ? -28.416 -16.604 41.820 1.00 90.38 271 HIS A N 1
ATOM 2293 C CA . HIS A 1 271 ? -27.927 -16.198 43.134 1.00 90.38 271 HIS A CA 1
ATOM 2294 C C . HIS A 1 271 ? -26.915 -15.054 43.023 1.00 90.38 271 HIS A C 1
ATOM 2296 O O . HIS A 1 271 ? -26.094 -15.011 42.109 1.00 90.38 271 HIS A O 1
ATOM 2302 N N . VAL A 1 272 ? -26.946 -14.140 43.997 1.00 91.44 272 VAL A N 1
ATOM 2303 C CA . VAL A 1 272 ? -26.037 -12.982 44.066 1.00 91.44 272 VAL A CA 1
ATOM 2304 C C . VAL A 1 272 ? -24.568 -13.407 43.998 1.00 91.44 272 VAL A C 1
ATOM 2306 O O . VAL A 1 272 ? -23.791 -12.766 43.298 1.00 91.44 272 VAL A O 1
ATOM 2309 N N . SER A 1 273 ? -24.197 -14.508 44.659 1.00 91.75 273 SER A N 1
ATOM 2310 C CA . SER A 1 273 ? -22.826 -15.031 44.647 1.00 91.75 273 SER A CA 1
ATOM 2311 C C . SER A 1 273 ? -22.345 -15.418 43.248 1.00 91.75 273 SER A C 1
ATOM 2313 O O . SER A 1 273 ? -21.222 -15.083 42.890 1.00 91.75 273 SER A O 1
ATOM 2315 N N . GLU A 1 274 ? -23.199 -16.051 42.438 1.00 93.12 274 GLU A N 1
ATOM 2316 C CA . GLU A 1 274 ? -22.852 -16.457 41.069 1.00 93.12 274 GLU A CA 1
ATOM 2317 C C . GLU A 1 274 ? -22.605 -15.243 40.168 1.00 93.12 274 GLU A C 1
ATOM 2319 O O . GLU A 1 274 ? -21.646 -15.216 39.403 1.00 93.12 274 GLU A O 1
ATOM 2324 N N . ILE A 1 275 ? -23.452 -14.214 40.278 1.00 93.56 275 ILE A N 1
ATOM 2325 C CA . ILE A 1 275 ? -23.298 -12.981 39.494 1.00 93.56 275 ILE A CA 1
ATOM 2326 C C . ILE A 1 275 ? -22.018 -12.245 39.919 1.00 93.56 275 ILE A C 1
ATOM 2328 O O . ILE A 1 275 ? -21.298 -11.707 39.081 1.00 93.56 275 ILE A O 1
ATOM 2332 N N . GLU A 1 276 ? -21.708 -12.223 41.218 1.00 93.62 276 GLU A N 1
ATOM 2333 C CA . GLU A 1 276 ? -20.462 -11.643 41.724 1.00 93.62 276 GLU A CA 1
ATOM 2334 C C . GLU A 1 276 ? -19.216 -12.400 41.245 1.00 93.62 276 GLU A C 1
ATOM 2336 O O . GLU A 1 276 ? -18.213 -11.759 40.927 1.00 93.62 276 GLU A O 1
ATOM 2341 N N . ASP A 1 277 ? -19.265 -13.733 41.181 1.00 94.50 277 ASP A N 1
ATOM 2342 C CA . ASP A 1 277 ? -18.188 -14.556 40.624 1.00 94.50 277 ASP A CA 1
ATOM 2343 C C . ASP A 1 277 ? -17.964 -14.264 39.136 1.00 94.50 277 ASP A C 1
ATOM 2345 O O . ASP A 1 277 ? -16.823 -14.036 38.725 1.00 94.50 277 ASP A O 1
ATOM 2349 N N . ASP A 1 278 ? -19.036 -14.170 38.345 1.00 94.38 278 ASP A N 1
ATOM 2350 C CA . ASP A 1 278 ? -18.954 -13.815 36.924 1.00 94.38 278 ASP A CA 1
ATOM 2351 C C . ASP A 1 278 ? -18.379 -12.408 36.718 1.00 94.38 278 ASP A C 1
ATOM 2353 O O . ASP A 1 278 ? -17.524 -12.198 35.855 1.00 94.38 278 ASP A O 1
ATOM 2357 N N . ILE A 1 279 ? -18.814 -11.435 37.529 1.00 95.25 279 ILE A N 1
ATOM 2358 C CA . ILE A 1 279 ? -18.274 -10.069 37.506 1.00 95.25 279 ILE A CA 1
ATOM 2359 C C . ILE A 1 279 ? -16.773 -10.094 37.789 1.00 95.25 279 ILE A C 1
ATOM 2361 O O . ILE A 1 279 ? -16.011 -9.511 37.019 1.00 95.25 279 ILE A O 1
ATOM 2365 N N . ARG A 1 280 ? -16.331 -10.807 38.835 1.00 94.75 280 ARG A N 1
ATOM 2366 C CA . ARG A 1 280 ? -14.904 -10.942 39.166 1.00 94.75 280 ARG A CA 1
ATOM 2367 C C . ARG A 1 280 ? -14.115 -11.575 38.021 1.00 94.75 280 ARG A C 1
ATOM 2369 O O . ARG A 1 280 ? -13.043 -11.082 37.672 1.00 94.75 280 ARG A O 1
ATOM 2376 N N . ALA A 1 281 ? -14.636 -12.644 37.420 1.00 94.56 281 ALA A N 1
ATOM 2377 C CA . ALA A 1 281 ? -13.994 -13.321 36.298 1.00 94.56 281 ALA A CA 1
ATOM 2378 C C . ALA A 1 281 ? -13.866 -12.404 35.067 1.00 94.56 281 ALA A C 1
ATOM 2380 O O . ALA A 1 281 ? -12.807 -12.353 34.429 1.00 94.56 281 ALA A O 1
ATOM 2381 N N . LEU A 1 282 ? -14.913 -11.635 34.751 1.00 94.75 282 LEU A N 1
ATOM 2382 C CA . LEU A 1 282 ? -14.876 -10.657 33.666 1.00 94.75 282 LEU A CA 1
ATOM 2383 C C . LEU A 1 282 ? -13.916 -9.507 33.962 1.00 94.75 282 LEU A C 1
ATOM 2385 O O . LEU A 1 282 ? -13.146 -9.148 33.078 1.00 94.75 282 LEU A O 1
ATOM 2389 N N . GLU A 1 283 ? -13.910 -8.959 35.177 1.00 93.38 283 GLU A N 1
ATOM 2390 C CA . GLU A 1 283 ? -12.998 -7.879 35.578 1.00 93.38 283 GLU A CA 1
ATOM 2391 C C . GLU A 1 283 ? -11.529 -8.313 35.482 1.00 93.38 283 GLU A C 1
ATOM 2393 O O . GLU A 1 283 ? -10.706 -7.565 34.953 1.00 93.38 283 GLU A O 1
ATOM 2398 N N . LEU A 1 284 ? -11.206 -9.545 35.892 1.00 93.69 284 LEU A N 1
ATOM 2399 C CA . LEU A 1 284 ? -9.874 -10.135 35.708 1.00 93.69 284 LEU A CA 1
ATOM 2400 C C . LEU A 1 284 ? -9.507 -10.264 34.224 1.00 93.69 284 LEU A C 1
ATOM 2402 O O . LEU A 1 284 ? -8.400 -9.906 33.818 1.00 93.69 284 LEU A O 1
ATOM 2406 N N . THR A 1 285 ? -10.445 -10.735 33.400 1.00 92.50 285 THR A N 1
ATOM 2407 C CA . THR A 1 285 ? -10.242 -10.851 31.949 1.00 92.50 285 THR A CA 1
ATOM 2408 C C . THR A 1 285 ? -10.009 -9.476 31.317 1.00 92.50 285 THR A C 1
ATOM 2410 O O . THR A 1 285 ? -9.107 -9.309 30.497 1.00 92.50 285 THR A O 1
ATOM 2413 N N . LEU A 1 286 ? -10.774 -8.467 31.729 1.00 92.50 286 LEU A N 1
ATOM 2414 C CA . LEU A 1 286 ? -10.676 -7.095 31.236 1.00 92.50 286 LEU A CA 1
ATOM 2415 C C . LEU A 1 286 ? -9.346 -6.447 31.633 1.00 92.50 286 LEU A C 1
ATOM 2417 O O . LEU A 1 286 ? -8.705 -5.811 30.802 1.00 92.50 286 LEU A O 1
ATOM 2421 N N . ALA A 1 287 ? -8.891 -6.685 32.866 1.00 90.56 287 ALA A N 1
ATOM 2422 C CA . ALA A 1 287 ? -7.576 -6.258 33.331 1.00 90.56 287 ALA A CA 1
ATOM 2423 C C . ALA A 1 287 ? -6.441 -6.921 32.533 1.00 90.56 287 ALA A C 1
ATOM 2425 O O . ALA A 1 287 ? -5.460 -6.261 32.199 1.00 90.56 287 ALA A O 1
ATOM 2426 N N . SER A 1 288 ? -6.585 -8.202 32.171 1.00 90.88 288 SER A N 1
ATOM 2427 C CA . SER A 1 288 ? -5.574 -8.920 31.383 1.00 90.88 288 SER A CA 1
ATOM 2428 C C . SER A 1 288 ? -5.433 -8.423 29.937 1.00 90.88 288 SER A C 1
ATOM 2430 O O . SER A 1 288 ? -4.365 -8.570 29.346 1.00 90.88 288 SER A O 1
ATOM 2432 N N . LEU A 1 289 ? -6.483 -7.815 29.366 1.00 87.31 289 LEU A N 1
ATOM 2433 C CA . LEU A 1 289 ? -6.464 -7.251 28.008 1.00 87.31 289 LEU A CA 1
ATOM 2434 C C . LEU A 1 289 ? -5.668 -5.940 27.913 1.00 87.31 289 LEU A C 1
ATOM 2436 O O . LEU A 1 289 ? -5.257 -5.558 26.814 1.00 87.31 289 LEU A O 1
ATOM 2440 N N . GLY A 1 290 ? -5.429 -5.283 29.051 1.00 83.69 290 GLY A N 1
ATOM 2441 C CA . GLY A 1 290 ? -4.732 -4.007 29.132 1.00 83.69 290 GLY A CA 1
ATOM 2442 C C . GLY A 1 290 ? -5.542 -2.828 28.591 1.00 83.69 290 GLY A C 1
ATOM 2443 O O . GLY A 1 290 ? -6.749 -2.913 28.327 1.00 83.69 290 GLY A O 1
ATOM 2444 N N . ASP A 1 291 ? -4.853 -1.700 28.450 1.00 83.00 291 ASP A N 1
ATOM 2445 C CA . ASP A 1 291 ? -5.432 -0.480 27.902 1.00 83.00 291 ASP A CA 1
ATOM 2446 C C . ASP A 1 291 ? -5.325 -0.442 26.384 1.00 83.00 291 ASP A C 1
ATOM 2448 O O . ASP A 1 291 ? -4.379 -0.948 25.772 1.00 83.00 291 ASP A O 1
ATOM 2452 N N . VAL A 1 292 ? -6.327 0.190 25.782 1.00 86.06 292 VAL A N 1
ATOM 2453 C CA . VAL A 1 292 ? -6.450 0.329 24.339 1.00 86.06 292 VAL A CA 1
ATOM 2454 C C . VAL A 1 292 ? -6.595 1.819 24.018 1.00 86.06 292 VAL A C 1
ATOM 2456 O O . VAL A 1 292 ? -7.323 2.509 24.738 1.00 86.06 292 VAL A O 1
ATOM 2459 N N . PRO A 1 293 ? -5.897 2.355 22.997 1.00 87.88 293 PRO A N 1
ATOM 2460 C CA . PRO A 1 293 ? -5.998 3.770 22.655 1.00 87.88 293 PRO A CA 1
ATOM 2461 C C . PRO A 1 293 ? -7.450 4.195 22.364 1.00 87.88 293 PRO A C 1
ATOM 2463 O O . PRO A 1 293 ? -8.253 3.382 21.921 1.00 87.88 293 PRO A O 1
ATOM 2466 N N . PRO A 1 294 ? -7.829 5.462 22.574 1.00 82.44 294 PRO A N 1
ATOM 2467 C CA . PRO A 1 294 ? -9.216 5.897 22.386 1.00 82.44 294 PRO A CA 1
ATOM 2468 C C . PRO A 1 294 ? -9.658 5.961 20.913 1.00 82.44 294 PRO A C 1
ATOM 2470 O O . PRO A 1 294 ? -10.850 5.922 20.634 1.00 82.44 294 PRO A O 1
ATOM 2473 N N . ASN A 1 295 ? -8.721 6.049 19.968 1.00 91.44 295 ASN A N 1
ATOM 2474 C CA . ASN A 1 295 ? -8.969 6.297 18.545 1.00 91.44 295 ASN A CA 1
ATOM 2475 C C . ASN A 1 295 ? -8.666 5.082 17.647 1.00 91.44 295 ASN A C 1
ATOM 2477 O O . ASN A 1 295 ? -8.261 5.251 16.498 1.00 91.44 295 ASN A O 1
ATOM 2481 N N . VAL A 1 296 ? -8.817 3.854 18.160 1.00 93.38 296 VAL A N 1
ATOM 2482 C CA . VAL A 1 296 ? -8.455 2.637 17.405 1.00 93.38 296 VAL A CA 1
ATOM 2483 C C . VAL A 1 296 ? -9.322 2.427 16.174 1.00 93.38 296 VAL A C 1
ATOM 2485 O O . VAL A 1 296 ? -8.780 2.070 15.138 1.00 93.38 296 VAL A O 1
ATOM 2488 N N . GLU A 1 297 ? -10.636 2.655 16.272 1.00 91.88 297 GLU A N 1
ATOM 2489 C CA . GLU A 1 297 ? -11.557 2.490 15.135 1.00 91.88 297 GLU A CA 1
ATOM 2490 C C . GLU A 1 297 ? -11.137 3.381 13.957 1.00 91.88 297 GLU A C 1
ATOM 2492 O O . GLU A 1 297 ? -10.937 2.897 12.845 1.00 91.88 297 GLU A O 1
ATOM 2497 N N . GLU A 1 298 ? -10.923 4.672 14.229 1.00 93.81 298 GLU A N 1
ATOM 2498 C CA . GLU A 1 298 ? -10.487 5.653 13.231 1.00 93.81 298 GLU A CA 1
ATOM 2499 C C . GLU A 1 298 ? -9.090 5.337 12.686 1.00 93.81 298 GLU A C 1
ATOM 2501 O O . GLU A 1 298 ? -8.846 5.461 11.486 1.00 93.81 298 GLU A O 1
ATOM 2506 N N . ALA A 1 299 ? -8.160 4.924 13.555 1.00 93.38 299 ALA A N 1
ATOM 2507 C CA . ALA A 1 299 ? -6.811 4.560 13.142 1.00 93.38 299 ALA A CA 1
ATOM 2508 C C . ALA A 1 299 ? -6.827 3.333 12.223 1.00 93.38 299 ALA A C 1
ATOM 2510 O O . ALA A 1 299 ? -6.239 3.388 11.145 1.00 93.38 299 ALA A O 1
ATOM 2511 N N . TYR A 1 300 ? -7.520 2.261 12.613 1.00 94.69 300 TYR A N 1
ATOM 2512 C CA . TYR A 1 300 ? -7.628 1.038 11.822 1.00 94.69 300 TYR A CA 1
ATOM 2513 C C . TYR A 1 300 ? -8.231 1.318 10.444 1.00 94.69 300 TYR A C 1
ATOM 2515 O O . TYR A 1 300 ? -7.584 1.017 9.444 1.00 94.69 300 TYR A O 1
ATOM 2523 N N . ALA A 1 301 ? -9.382 1.998 10.390 1.00 95.44 301 ALA A N 1
ATOM 2524 C CA . ALA A 1 301 ? -10.036 2.360 9.132 1.00 95.44 301 ALA A CA 1
ATOM 2525 C C . ALA A 1 301 ? -9.117 3.187 8.216 1.00 95.44 301 ALA A C 1
ATOM 2527 O O . ALA A 1 301 ? -9.022 2.927 7.019 1.00 95.44 301 ALA A O 1
ATOM 2528 N N . LYS A 1 302 ? -8.373 4.149 8.780 1.00 95.75 302 LYS A N 1
ATOM 2529 C CA . LYS A 1 302 ? -7.417 4.965 8.022 1.00 95.75 302 LYS A CA 1
ATOM 2530 C C . LYS A 1 302 ? -6.269 4.141 7.431 1.00 95.75 302 LYS A C 1
ATOM 2532 O O . LYS A 1 302 ? -5.856 4.388 6.298 1.00 95.75 302 LYS A O 1
ATOM 2537 N N . TYR A 1 303 ? -5.695 3.215 8.201 1.00 94.81 303 TYR A N 1
ATOM 2538 C CA . TYR A 1 303 ? -4.606 2.364 7.706 1.00 94.81 303 TYR A CA 1
ATOM 2539 C C . TYR A 1 303 ? -5.103 1.320 6.705 1.00 94.81 303 TYR A C 1
ATOM 2541 O O . TYR A 1 303 ? -4.373 1.009 5.767 1.00 94.81 303 TYR A O 1
ATOM 2549 N N . GLU A 1 304 ? -6.328 0.822 6.871 1.00 97.00 304 GLU A N 1
ATOM 2550 C CA . GLU A 1 304 ? -6.984 -0.083 5.925 1.00 97.00 304 GLU A CA 1
ATOM 2551 C C . GLU A 1 304 ? -7.205 0.610 4.574 1.00 97.00 304 GLU A C 1
ATOM 2553 O O . GLU A 1 304 ? -6.713 0.127 3.555 1.00 97.00 304 GLU A O 1
ATOM 2558 N N . GLU A 1 305 ? -7.816 1.799 4.571 1.00 96.50 305 GLU A N 1
ATOM 2559 C CA . GLU A 1 305 ? -8.015 2.606 3.360 1.00 96.50 305 GLU A CA 1
ATOM 2560 C C . GLU A 1 305 ? -6.681 2.923 2.663 1.00 96.50 305 GLU A C 1
ATOM 2562 O O . GLU A 1 305 ? -6.534 2.718 1.456 1.00 96.50 305 GLU A O 1
ATOM 2567 N N . SER A 1 306 ? -5.670 3.360 3.425 1.00 95.94 306 SER A N 1
ATOM 2568 C CA . SER A 1 306 ? -4.348 3.666 2.865 1.00 95.94 306 SER A CA 1
ATOM 2569 C C . SER A 1 306 ? -3.664 2.429 2.275 1.00 95.94 306 SER A C 1
ATOM 2571 O O . SER A 1 306 ? -2.987 2.527 1.248 1.00 95.94 306 SER A O 1
ATOM 2573 N N . TYR A 1 307 ? -3.821 1.266 2.912 1.00 97.44 307 TYR A N 1
ATOM 2574 C CA . TYR A 1 307 ? -3.287 0.007 2.407 1.00 97.44 307 TYR A CA 1
ATOM 2575 C C . TYR A 1 307 ? -3.963 -0.379 1.090 1.00 97.44 307 TYR A C 1
ATOM 2577 O O . TYR A 1 307 ? -3.266 -0.690 0.124 1.00 97.44 307 TYR A O 1
ATOM 2585 N N . GLU A 1 308 ? -5.292 -0.303 1.014 1.00 97.62 308 GLU A N 1
ATOM 2586 C CA . GLU A 1 308 ? -6.032 -0.593 -0.215 1.00 97.62 308 GLU A CA 1
ATOM 2587 C C . GLU A 1 308 ? -5.651 0.337 -1.371 1.00 97.62 308 GLU A C 1
ATOM 2589 O O . GLU A 1 308 ? -5.483 -0.122 -2.503 1.00 97.62 308 GLU A O 1
ATOM 2594 N N . GLU A 1 309 ? -5.493 1.635 -1.105 1.00 97.19 309 GLU A N 1
ATOM 2595 C CA . GLU A 1 309 ? -5.053 2.604 -2.110 1.00 97.19 309 GLU A CA 1
ATOM 2596 C C . GLU A 1 309 ? -3.664 2.239 -2.655 1.00 97.19 309 GLU A C 1
ATOM 2598 O O . GLU A 1 309 ? -3.445 2.226 -3.871 1.00 97.19 309 GLU A O 1
ATOM 2603 N N . LEU A 1 310 ? -2.732 1.869 -1.770 1.00 97.44 310 LEU A N 1
ATOM 2604 C CA . LEU A 1 310 ? -1.389 1.443 -2.159 1.00 97.44 310 LEU A CA 1
ATOM 2605 C C . LEU A 1 310 ? -1.393 0.131 -2.950 1.00 97.44 310 LEU A C 1
ATOM 2607 O O . LEU A 1 310 ? -0.612 0.007 -3.895 1.00 97.44 310 LEU A O 1
ATOM 2611 N N . VAL A 1 311 ? -2.265 -0.826 -2.611 1.00 98.06 311 VAL A N 1
ATOM 2612 C CA . VAL A 1 311 ? -2.444 -2.061 -3.394 1.00 98.06 311 VAL A CA 1
ATOM 2613 C C . VAL A 1 311 ? -2.853 -1.711 -4.822 1.00 98.06 311 VAL A C 1
ATOM 2615 O O . VAL A 1 311 ? -2.152 -2.089 -5.762 1.00 98.06 311 VAL A O 1
ATOM 2618 N N . ARG A 1 312 ? -3.919 -0.915 -4.989 1.00 97.75 312 ARG A N 1
ATOM 2619 C CA . ARG A 1 312 ? -4.400 -0.489 -6.315 1.00 97.75 312 ARG A CA 1
ATOM 2620 C C . ARG A 1 312 ? -3.306 0.245 -7.089 1.00 97.75 312 ARG A C 1
ATOM 2622 O O . ARG A 1 312 ? -3.085 -0.028 -8.267 1.00 97.75 312 ARG A O 1
ATOM 2629 N N . ARG A 1 313 ? -2.560 1.132 -6.421 1.00 96.94 313 ARG A N 1
ATOM 2630 C CA . ARG A 1 313 ? -1.465 1.882 -7.049 1.00 96.94 313 ARG A CA 1
ATOM 2631 C C . ARG A 1 313 ? -0.346 0.971 -7.554 1.00 96.94 313 ARG A C 1
ATOM 2633 O O . ARG A 1 313 ? 0.174 1.205 -8.645 1.00 96.94 313 ARG A O 1
ATOM 2640 N N . VAL A 1 314 ? 0.045 -0.046 -6.784 1.00 98.00 314 VAL A N 1
ATOM 2641 C CA . VAL A 1 314 ? 1.069 -1.016 -7.205 1.00 98.00 314 VAL A CA 1
ATOM 2642 C C . VAL A 1 314 ? 0.585 -1.822 -8.411 1.00 98.00 314 VAL A C 1
ATOM 2644 O O . VAL A 1 314 ? 1.325 -1.940 -9.387 1.00 98.00 314 VAL A O 1
ATOM 2647 N N . GLU A 1 315 ? -0.660 -2.301 -8.399 1.00 97.19 315 GLU A N 1
ATOM 2648 C CA . GLU A 1 315 ? -1.249 -3.045 -9.523 1.00 97.19 315 GLU A CA 1
ATOM 2649 C C . GLU A 1 315 ? -1.295 -2.211 -10.816 1.00 97.19 315 GLU A C 1
ATOM 2651 O O . GLU A 1 315 ? -0.934 -2.691 -11.898 1.00 97.19 315 GLU A O 1
ATOM 2656 N N . GLU A 1 316 ? -1.681 -0.936 -10.716 1.00 97.38 316 GLU A N 1
ATOM 2657 C CA . GLU A 1 316 ? -1.673 0.002 -11.841 1.00 97.38 316 GLU A CA 1
ATOM 2658 C C . GLU A 1 316 ? -0.266 0.221 -12.410 1.00 97.38 316 GLU A C 1
ATOM 2660 O O . GLU A 1 316 ? -0.083 0.210 -13.634 1.00 97.38 316 GLU A O 1
ATOM 2665 N N . LEU A 1 317 ? 0.733 0.411 -11.540 1.00 97.06 317 LEU A N 1
ATOM 2666 C CA . LEU A 1 317 ? 2.128 0.602 -11.943 1.00 97.06 317 LEU A CA 1
ATOM 2667 C C . LEU A 1 317 ? 2.688 -0.648 -12.629 1.00 97.06 317 LEU A C 1
ATOM 2669 O O . LEU A 1 317 ? 3.326 -0.534 -13.677 1.00 97.06 317 LEU A O 1
ATOM 2673 N N . GLU A 1 318 ? 2.387 -1.839 -12.116 1.00 96.25 318 GLU A N 1
ATOM 2674 C CA . GLU A 1 318 ? 2.768 -3.109 -12.741 1.00 96.25 318 GLU A CA 1
ATOM 2675 C C . GLU A 1 318 ? 2.119 -3.290 -14.121 1.00 96.25 318 GLU A C 1
ATOM 2677 O O . GLU A 1 318 ? 2.776 -3.695 -15.089 1.00 96.25 318 GLU A O 1
ATOM 2682 N N . ALA A 1 319 ? 0.831 -2.964 -14.255 1.00 96.50 319 ALA A N 1
ATOM 2683 C CA . ALA A 1 319 ? 0.128 -2.997 -15.535 1.00 96.50 319 ALA A CA 1
ATOM 2684 C C . ALA A 1 319 ? 0.680 -1.963 -16.532 1.00 96.50 319 ALA A C 1
ATOM 2686 O O . ALA A 1 319 ? 0.802 -2.251 -17.725 1.00 96.50 319 ALA A O 1
ATOM 2687 N N . ASN A 1 320 ? 1.034 -0.762 -16.072 1.00 95.19 320 ASN A N 1
ATOM 2688 C CA . ASN A 1 320 ? 1.674 0.256 -16.904 1.00 95.19 320 ASN A CA 1
ATOM 2689 C C . ASN A 1 320 ? 3.061 -0.205 -17.378 1.00 95.19 320 ASN A C 1
ATOM 2691 O O . ASN A 1 320 ? 3.341 -0.204 -18.574 1.00 95.19 320 ASN A O 1
ATOM 2695 N N . ARG A 1 321 ? 3.893 -0.713 -16.467 1.00 95.94 321 ARG A N 1
ATOM 2696 C CA . ARG A 1 321 ? 5.233 -1.217 -16.783 1.00 95.94 321 ARG A CA 1
ATOM 2697 C C . ARG A 1 321 ? 5.209 -2.364 -17.792 1.00 95.94 321 ARG A C 1
ATOM 2699 O O . ARG A 1 321 ? 6.085 -2.426 -18.653 1.00 95.94 321 ARG A O 1
ATOM 2706 N N . ARG A 1 322 ? 4.225 -3.268 -17.710 1.00 96.19 322 ARG A N 1
ATOM 2707 C CA . ARG A 1 322 ? 4.026 -4.322 -18.723 1.00 96.19 322 ARG A CA 1
ATOM 2708 C C . ARG A 1 322 ? 3.771 -3.727 -20.108 1.00 96.19 322 ARG A C 1
ATOM 2710 O O . ARG A 1 322 ? 4.500 -4.055 -21.037 1.00 96.19 322 ARG A O 1
ATOM 2717 N N . ARG A 1 323 ? 2.836 -2.778 -20.215 1.00 95.69 323 ARG A N 1
ATOM 2718 C CA . ARG A 1 323 ? 2.530 -2.080 -21.477 1.00 95.69 323 ARG A CA 1
ATOM 2719 C C . ARG A 1 323 ? 3.733 -1.318 -22.040 1.00 95.69 323 ARG A C 1
ATOM 2721 O O . ARG A 1 323 ? 3.994 -1.398 -23.236 1.00 95.69 323 ARG A O 1
ATOM 2728 N N . LEU A 1 324 ? 4.486 -0.617 -21.188 1.00 94.69 324 LEU A N 1
ATOM 2729 C CA . LEU A 1 324 ? 5.706 0.092 -21.594 1.00 94.69 324 LEU A CA 1
ATOM 2730 C C . LEU A 1 324 ? 6.783 -0.864 -22.116 1.00 94.69 324 LEU A C 1
ATOM 2732 O O . LEU A 1 324 ? 7.466 -0.531 -23.080 1.00 94.69 324 LEU A O 1
ATOM 2736 N N . ARG A 1 325 ? 6.926 -2.051 -21.510 1.00 96.12 325 ARG A N 1
ATOM 2737 C CA . ARG A 1 325 ? 7.858 -3.081 -21.989 1.00 96.12 325 ARG A CA 1
ATOM 2738 C C . ARG A 1 325 ? 7.444 -3.613 -23.362 1.00 96.12 325 ARG A C 1
ATOM 2740 O O . ARG A 1 325 ? 8.256 -3.588 -24.272 1.00 96.12 325 ARG A O 1
ATOM 2747 N N . GLU A 1 326 ? 6.177 -3.973 -23.545 1.00 96.00 326 GLU A N 1
ATOM 2748 C CA . GLU A 1 326 ? 5.655 -4.423 -24.848 1.00 96.00 326 GLU A CA 1
ATOM 2749 C C . GLU A 1 326 ? 5.787 -3.351 -25.943 1.00 96.00 326 GLU A C 1
ATOM 2751 O O . GLU A 1 326 ? 5.960 -3.643 -27.127 1.00 96.00 326 GLU A O 1
ATOM 2756 N N . GLU A 1 327 ? 5.653 -2.075 -25.584 1.00 93.94 327 GLU A N 1
ATOM 2757 C CA . GLU A 1 327 ? 5.901 -0.975 -26.511 1.00 93.94 327 GLU A CA 1
ATOM 2758 C C . GLU A 1 327 ? 7.392 -0.807 -26.830 1.00 93.94 327 GLU A C 1
ATOM 2760 O O . GLU A 1 327 ? 7.739 -0.574 -27.989 1.00 93.94 327 GLU A O 1
ATOM 2765 N N . LEU A 1 328 ? 8.270 -0.938 -25.833 1.00 94.25 328 LEU A N 1
ATOM 2766 C CA . LEU A 1 328 ? 9.716 -0.914 -26.029 1.00 94.25 328 LEU A CA 1
ATOM 2767 C C . LEU A 1 328 ? 10.158 -2.032 -26.978 1.00 94.25 328 LEU A C 1
ATOM 2769 O O . LEU A 1 328 ? 10.857 -1.736 -27.945 1.00 94.25 328 LEU A O 1
ATOM 2773 N N . ASP A 1 329 ? 9.701 -3.264 -26.754 1.00 93.69 329 ASP A N 1
ATOM 2774 C CA . ASP A 1 329 ? 10.066 -4.429 -27.567 1.00 93.69 329 ASP A CA 1
ATOM 2775 C C . ASP A 1 329 ? 9.699 -4.202 -29.042 1.00 93.69 329 ASP A C 1
ATOM 2777 O O . ASP A 1 329 ? 10.546 -4.326 -29.926 1.00 93.69 329 ASP A O 1
ATOM 2781 N N . ARG A 1 330 ? 8.481 -3.706 -29.310 1.00 93.62 330 ARG A N 1
ATOM 2782 C CA . ARG A 1 330 ? 8.043 -3.327 -30.667 1.00 93.62 330 ARG A CA 1
ATOM 2783 C C . ARG A 1 330 ? 8.895 -2.220 -31.289 1.00 93.62 330 ARG A C 1
ATOM 2785 O O . ARG A 1 330 ? 9.144 -2.223 -32.492 1.00 93.62 330 ARG A O 1
ATOM 2792 N N . ARG A 1 331 ? 9.323 -1.228 -30.502 1.00 92.31 331 ARG A N 1
ATOM 2793 C CA . ARG A 1 331 ? 10.184 -0.138 -31.000 1.00 92.31 331 ARG A CA 1
ATOM 2794 C C . ARG A 1 331 ? 11.589 -0.638 -31.337 1.00 92.31 331 ARG A C 1
ATOM 2796 O O . ARG A 1 331 ? 12.164 -0.145 -32.305 1.00 92.31 331 ARG A O 1
ATOM 2803 N N . VAL A 1 332 ? 12.125 -1.574 -30.553 1.00 91.88 332 VAL A N 1
ATOM 2804 C CA . VAL A 1 332 ? 13.424 -2.217 -30.804 1.00 91.88 332 VAL A CA 1
ATOM 2805 C C . VAL A 1 332 ? 13.354 -3.074 -32.063 1.00 91.88 332 VAL A C 1
ATOM 2807 O O . VAL A 1 332 ? 14.224 -2.939 -32.916 1.00 91.88 332 VAL A O 1
ATOM 2810 N N . GLU A 1 333 ? 12.300 -3.872 -32.223 1.00 92.44 333 GLU A N 1
ATOM 2811 C CA . GLU A 1 333 ? 12.075 -4.698 -33.415 1.00 92.44 333 GLU A CA 1
ATOM 2812 C C . GLU A 1 333 ? 11.999 -3.840 -34.686 1.00 92.44 333 GLU A C 1
ATOM 2814 O O . GLU A 1 333 ? 12.779 -4.039 -35.612 1.00 92.44 333 GLU A O 1
ATOM 2819 N N . LEU A 1 334 ? 11.175 -2.785 -34.684 1.00 91.38 334 LEU A N 1
ATOM 2820 C CA . LEU A 1 334 ? 11.087 -1.847 -35.810 1.00 91.38 334 LEU A CA 1
ATOM 2821 C C . LEU A 1 334 ? 12.413 -1.141 -36.117 1.00 91.38 334 LEU A C 1
ATOM 2823 O O . LEU A 1 334 ? 12.695 -0.832 -37.272 1.00 91.38 334 LEU A O 1
ATOM 2827 N N . TRP A 1 335 ? 13.201 -0.805 -35.094 1.00 91.75 335 TRP A N 1
ATOM 2828 C CA . TRP A 1 335 ? 14.533 -0.238 -35.300 1.00 91.75 335 TRP A CA 1
ATOM 2829 C C . TRP A 1 335 ? 15.460 -1.265 -35.959 1.00 91.75 335 TRP A C 1
ATOM 2831 O O . TRP A 1 335 ? 16.090 -0.932 -36.963 1.00 91.75 335 TRP A O 1
ATOM 2841 N N . ARG A 1 336 ? 15.480 -2.504 -35.450 1.00 91.00 336 ARG A N 1
ATOM 2842 C CA . ARG A 1 336 ? 16.313 -3.606 -35.946 1.00 91.00 336 ARG A CA 1
ATOM 2843 C C . ARG A 1 336 ? 15.997 -3.922 -37.403 1.00 91.00 336 ARG A C 1
ATOM 2845 O O . ARG A 1 336 ? 16.885 -3.825 -38.235 1.00 91.00 336 ARG A O 1
ATOM 2852 N N . GLU A 1 337 ? 14.724 -4.131 -37.738 1.00 91.75 337 GLU A N 1
ATOM 2853 C CA . GLU A 1 337 ? 14.275 -4.376 -39.117 1.00 91.75 337 GLU A CA 1
ATOM 2854 C C . GLU A 1 337 ? 14.752 -3.292 -40.098 1.00 91.75 337 GLU A C 1
ATOM 2856 O O . GLU A 1 337 ? 15.165 -3.580 -41.223 1.00 91.75 337 GLU A O 1
ATOM 2861 N N . ARG A 1 338 ? 14.694 -2.018 -39.684 1.00 90.81 338 ARG A N 1
ATOM 2862 C CA . ARG A 1 338 ? 15.101 -0.888 -40.529 1.00 90.81 338 ARG A CA 1
ATOM 2863 C C . ARG A 1 338 ? 16.610 -0.793 -40.683 1.00 90.81 338 ARG A C 1
ATOM 2865 O O . ARG A 1 338 ? 17.066 -0.487 -41.782 1.00 90.81 338 ARG A O 1
ATOM 2872 N N . VAL A 1 339 ? 17.361 -1.014 -39.607 1.00 90.94 339 VAL A N 1
ATOM 2873 C CA . VAL A 1 339 ? 18.826 -1.019 -39.653 1.00 90.94 339 VAL A CA 1
ATOM 2874 C C . VAL A 1 339 ? 19.311 -2.198 -40.488 1.00 90.94 339 VAL A C 1
ATOM 2876 O O . VAL A 1 339 ? 20.061 -1.974 -41.430 1.00 90.94 339 VAL A O 1
ATOM 2879 N N . ASP A 1 340 ? 18.819 -3.409 -40.232 1.00 91.50 340 ASP A N 1
ATOM 2880 C CA . ASP A 1 340 ? 19.223 -4.624 -40.947 1.00 91.50 340 ASP A CA 1
ATOM 2881 C C . ASP A 1 340 ? 18.958 -4.518 -42.450 1.00 91.50 340 ASP A C 1
ATOM 2883 O O . ASP A 1 340 ? 19.831 -4.845 -43.253 1.00 91.50 340 ASP A O 1
ATOM 2887 N N . SER A 1 341 ? 17.798 -3.980 -42.845 1.00 91.81 341 SER A N 1
ATOM 2888 C CA . SER A 1 341 ? 17.485 -3.733 -44.257 1.00 91.81 341 SER A CA 1
ATOM 2889 C C . SER A 1 341 ? 18.497 -2.794 -44.920 1.00 91.81 341 SER A C 1
ATOM 2891 O O . SER A 1 341 ? 18.952 -3.084 -46.021 1.00 91.81 341 SER A O 1
ATOM 2893 N N . ILE A 1 342 ? 18.867 -1.686 -44.267 1.00 91.31 342 ILE A N 1
ATOM 2894 C CA . ILE A 1 342 ? 19.839 -0.741 -44.834 1.00 91.31 342 ILE A CA 1
ATOM 2895 C C . ILE A 1 342 ? 21.237 -1.355 -44.858 1.00 91.31 342 ILE A C 1
ATOM 2897 O O . ILE A 1 342 ? 21.953 -1.191 -45.838 1.00 91.31 342 ILE A O 1
ATOM 2901 N N . ILE A 1 343 ? 21.640 -2.070 -43.808 1.00 92.50 343 ILE A N 1
ATOM 2902 C CA . ILE A 1 343 ? 22.961 -2.700 -43.758 1.00 92.50 343 ILE A CA 1
ATOM 2903 C C . ILE A 1 343 ? 23.094 -3.781 -44.827 1.00 92.50 343 ILE A C 1
ATOM 2905 O O . ILE A 1 343 ? 24.144 -3.843 -45.455 1.00 92.50 343 ILE A O 1
ATOM 2909 N N . ALA A 1 344 ? 22.054 -4.574 -45.091 1.00 93.06 344 ALA A N 1
ATOM 2910 C CA . ALA A 1 344 ? 22.068 -5.568 -46.162 1.00 93.06 344 ALA A CA 1
ATOM 2911 C C . ALA A 1 344 ? 22.250 -4.927 -47.551 1.0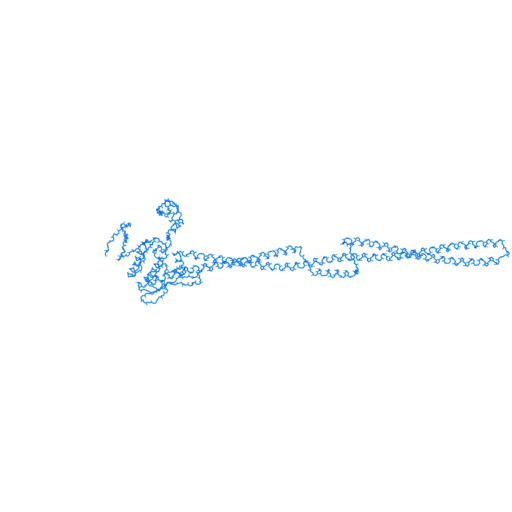0 93.06 344 ALA A C 1
ATOM 2913 O O . ALA A 1 344 ? 23.096 -5.375 -48.329 1.00 93.06 344 ALA A O 1
ATOM 2914 N N . ASP A 1 345 ? 21.508 -3.853 -47.839 1.00 92.81 345 ASP A N 1
ATOM 2915 C CA . ASP A 1 345 ? 21.614 -3.118 -49.106 1.00 92.81 345 ASP A CA 1
ATOM 2916 C C . ASP A 1 345 ? 23.004 -2.469 -49.263 1.00 92.81 345 ASP A C 1
ATOM 2918 O O . ASP A 1 345 ? 23.659 -2.595 -50.303 1.00 92.81 345 ASP A O 1
ATOM 2922 N N . VAL A 1 346 ? 23.496 -1.829 -48.196 1.00 92.94 346 VAL A N 1
ATOM 2923 C CA . VAL A 1 346 ? 24.812 -1.176 -48.157 1.00 92.94 346 VAL A CA 1
ATOM 2924 C C . VAL A 1 346 ? 25.942 -2.192 -48.276 1.00 92.94 346 VAL A C 1
ATOM 2926 O O . VAL A 1 346 ? 26.905 -1.935 -48.988 1.00 92.94 346 VAL A O 1
ATOM 2929 N N . ASP A 1 347 ? 25.847 -3.345 -47.618 1.00 94.75 347 ASP A N 1
ATOM 2930 C CA . ASP A 1 347 ? 26.840 -4.419 -47.679 1.00 94.75 347 ASP A CA 1
ATOM 2931 C C . ASP A 1 347 ? 26.967 -4.987 -49.101 1.00 94.75 347 ASP A C 1
ATOM 2933 O O . ASP A 1 347 ? 28.080 -5.171 -49.600 1.00 94.75 347 ASP A O 1
ATOM 2937 N N . ALA A 1 348 ? 25.845 -5.187 -49.800 1.00 93.75 348 ALA A N 1
ATOM 2938 C CA . ALA A 1 348 ? 25.847 -5.619 -51.196 1.00 93.75 348 ALA A CA 1
ATOM 2939 C C . ALA A 1 348 ? 26.527 -4.590 -52.118 1.00 93.75 348 ALA A C 1
ATOM 2941 O O . ALA A 1 348 ? 27.423 -4.947 -52.890 1.00 93.75 348 ALA A O 1
ATOM 2942 N N . ALA A 1 349 ? 26.156 -3.310 -52.001 1.00 91.69 349 ALA A N 1
ATOM 2943 C CA . ALA A 1 349 ? 26.770 -2.228 -52.772 1.00 91.69 349 ALA A CA 1
ATOM 2944 C C . ALA A 1 349 ? 28.261 -2.052 -52.434 1.00 91.69 349 ALA A C 1
ATOM 2946 O O . ALA A 1 349 ? 29.092 -1.868 -53.324 1.00 91.69 349 ALA A O 1
ATOM 2947 N N . TYR A 1 350 ? 28.618 -2.175 -51.157 1.00 94.25 350 TYR A N 1
ATOM 2948 C CA . TYR A 1 350 ? 29.989 -2.056 -50.684 1.00 94.25 350 TYR A CA 1
ATOM 2949 C C . TYR A 1 350 ? 30.886 -3.156 -51.249 1.00 94.25 350 TYR A C 1
ATOM 2951 O O . TYR A 1 350 ? 31.966 -2.864 -51.759 1.00 94.25 350 TYR A O 1
ATOM 2959 N N . ARG A 1 351 ? 30.429 -4.416 -51.228 1.00 93.75 351 ARG A N 1
ATOM 2960 C CA . ARG A 1 351 ? 31.161 -5.537 -51.838 1.00 93.75 351 ARG A CA 1
ATOM 2961 C C . ARG A 1 351 ? 31.381 -5.334 -53.328 1.00 93.75 351 ARG A C 1
ATOM 2963 O O . ARG A 1 351 ? 32.505 -5.512 -53.788 1.00 93.75 351 ARG A O 1
ATOM 2970 N N . TYR A 1 352 ? 30.343 -4.911 -54.049 1.00 90.94 352 TYR A N 1
ATOM 2971 C CA . TYR A 1 352 ? 30.448 -4.597 -55.471 1.00 90.94 352 TYR A CA 1
ATOM 2972 C C . TYR A 1 352 ? 31.531 -3.539 -55.724 1.00 90.94 352 TYR A C 1
ATOM 2974 O O . TYR A 1 352 ? 32.426 -3.755 -56.539 1.00 90.94 352 TYR A O 1
ATOM 2982 N N . MET A 1 353 ? 31.519 -2.428 -54.980 1.00 89.44 353 MET A N 1
ATOM 2983 C CA . MET A 1 353 ? 32.524 -1.367 -55.126 1.00 89.44 353 MET A CA 1
ATOM 2984 C C . MET A 1 353 ? 33.939 -1.844 -54.766 1.00 89.44 353 MET A C 1
ATOM 2986 O O . MET A 1 353 ? 34.888 -1.540 -55.488 1.00 89.44 353 MET A O 1
ATOM 2990 N N . LEU A 1 354 ? 34.097 -2.632 -53.696 1.00 90.75 354 LEU A N 1
ATOM 2991 C CA . LEU A 1 354 ? 35.397 -3.191 -53.313 1.00 90.75 354 LEU A CA 1
ATOM 2992 C C . LEU A 1 354 ? 35.980 -4.108 -54.401 1.00 90.75 354 LEU A C 1
ATOM 2994 O O . LEU A 1 354 ? 37.178 -4.043 -54.676 1.00 90.75 354 LEU A O 1
ATOM 2998 N N . GLU A 1 355 ? 35.157 -4.920 -55.067 1.00 89.50 355 GLU A N 1
ATOM 2999 C CA . GLU A 1 355 ? 35.626 -5.795 -56.149 1.00 89.50 355 GLU A CA 1
ATOM 3000 C C . GLU A 1 355 ? 36.203 -5.000 -57.332 1.00 89.50 355 GLU A C 1
ATOM 3002 O O . GLU A 1 355 ? 37.240 -5.382 -57.880 1.00 89.50 355 GLU A O 1
ATOM 3007 N N . HIS A 1 356 ? 35.608 -3.851 -57.671 1.00 84.88 356 HIS A N 1
ATOM 3008 C CA . HIS A 1 356 ? 36.055 -2.986 -58.773 1.00 84.88 356 HIS A CA 1
ATOM 3009 C C . HIS A 1 356 ? 37.425 -2.341 -58.522 1.00 84.88 356 HIS A C 1
ATOM 3011 O O . HIS A 1 356 ? 38.170 -2.077 -59.466 1.00 84.88 356 HIS A O 1
ATOM 3017 N N . ILE A 1 357 ? 37.797 -2.136 -57.256 1.00 85.31 357 ILE A N 1
ATOM 3018 C CA . ILE A 1 357 ? 39.131 -1.648 -56.866 1.00 85.31 357 ILE A CA 1
ATOM 3019 C C . ILE A 1 357 ? 40.128 -2.788 -56.589 1.00 85.31 357 ILE A C 1
ATOM 3021 O O . ILE A 1 357 ? 41.295 -2.538 -56.296 1.00 85.31 357 ILE A O 1
ATOM 3025 N N . GLY A 1 358 ? 39.713 -4.054 -56.721 1.00 86.00 358 GLY A N 1
ATOM 3026 C CA . GLY A 1 358 ? 40.556 -5.221 -56.439 1.00 86.00 358 GLY A CA 1
ATOM 3027 C C . GLY A 1 358 ? 40.711 -5.542 -54.947 1.00 86.00 358 GLY A C 1
ATOM 3028 O O . GLY A 1 358 ? 41.703 -6.162 -54.553 1.00 86.00 358 GLY A O 1
ATOM 3029 N N . ALA A 1 359 ? 39.748 -5.128 -54.125 1.00 89.25 359 ALA A N 1
ATOM 3030 C CA . ALA A 1 359 ? 39.640 -5.444 -52.706 1.00 89.25 359 ALA A CA 1
ATOM 3031 C C . ALA A 1 359 ? 38.481 -6.424 -52.442 1.00 89.25 359 ALA A C 1
ATOM 3033 O O . ALA A 1 359 ? 37.640 -6.685 -53.301 1.00 89.25 359 ALA A O 1
ATOM 3034 N N . LYS A 1 360 ? 38.432 -6.995 -51.237 1.00 91.19 360 LYS A N 1
ATOM 3035 C CA . LYS A 1 360 ? 37.319 -7.829 -50.755 1.00 91.19 360 LYS A CA 1
ATOM 3036 C C . LYS A 1 360 ? 36.907 -7.390 -49.363 1.00 91.19 360 LYS A C 1
ATOM 3038 O O . LYS A 1 360 ? 37.745 -6.923 -48.597 1.00 91.19 360 LYS A O 1
ATOM 3043 N N . GLY A 1 361 ? 35.638 -7.567 -49.010 1.00 92.56 361 GLY A N 1
ATOM 3044 C CA . GLY A 1 361 ? 35.152 -7.075 -47.729 1.00 92.56 361 GLY A CA 1
ATOM 3045 C C . GLY A 1 361 ? 33.664 -7.249 -47.486 1.00 92.56 361 GLY A C 1
ATOM 3046 O O . GLY A 1 361 ? 33.015 -8.116 -48.071 1.00 92.56 361 GLY A O 1
ATOM 3047 N N . GLY A 1 362 ? 33.146 -6.432 -46.579 1.00 93.69 362 GLY A N 1
ATOM 3048 C CA . GLY A 1 362 ? 31.732 -6.378 -46.236 1.00 93.69 362 GLY A CA 1
ATOM 3049 C C . GLY A 1 362 ? 31.463 -5.453 -45.057 1.00 93.69 362 GLY A C 1
ATOM 3050 O O . GLY A 1 362 ? 32.383 -4.986 -44.388 1.00 93.69 362 GLY A O 1
ATOM 3051 N N . VAL A 1 363 ? 30.190 -5.216 -44.798 1.00 94.19 363 VAL A N 1
ATOM 3052 C CA . VAL A 1 363 ? 29.682 -4.469 -43.653 1.00 94.19 363 VAL A CA 1
ATOM 3053 C C . VAL A 1 363 ? 28.891 -5.437 -42.789 1.00 94.19 363 VAL A C 1
ATOM 3055 O O . VAL A 1 363 ? 28.082 -6.207 -43.300 1.00 94.19 363 VAL A O 1
ATOM 3058 N N . ARG A 1 364 ? 29.114 -5.418 -41.476 1.00 91.88 364 ARG A N 1
ATOM 3059 C CA . ARG A 1 364 ? 28.313 -6.215 -40.542 1.00 91.88 364 ARG A CA 1
ATOM 3060 C C . ARG A 1 364 ? 27.870 -5.399 -39.342 1.00 91.88 364 ARG A C 1
ATOM 3062 O O . ARG A 1 364 ? 28.609 -4.538 -38.859 1.00 91.88 364 ARG A O 1
ATOM 3069 N N . LEU A 1 365 ? 26.681 -5.718 -38.848 1.00 91.69 365 LEU A N 1
ATOM 3070 C CA . LEU A 1 365 ? 26.200 -5.251 -37.557 1.00 91.69 365 LEU A CA 1
ATOM 3071 C C . LEU A 1 365 ? 26.827 -6.119 -36.452 1.00 91.69 365 LEU A C 1
ATOM 3073 O O . LEU A 1 365 ? 26.960 -7.333 -36.597 1.00 91.69 365 LEU A O 1
ATOM 3077 N N . VAL A 1 366 ? 27.253 -5.494 -35.359 1.00 90.75 366 VAL A N 1
ATOM 3078 C CA . VAL A 1 366 ? 27.771 -6.162 -34.158 1.00 90.75 366 VAL A CA 1
ATOM 3079 C C . VAL A 1 366 ? 26.925 -5.785 -32.952 1.00 90.75 366 VAL A C 1
ATOM 3081 O O . VAL A 1 366 ? 26.412 -4.670 -32.891 1.00 90.75 366 VAL A O 1
ATOM 3084 N N . TYR A 1 367 ? 26.805 -6.700 -31.983 1.00 84.62 367 TYR A N 1
ATOM 3085 C CA . TYR A 1 367 ? 25.957 -6.541 -30.790 1.00 84.62 367 TYR A CA 1
ATOM 3086 C C . TYR A 1 367 ? 24.489 -6.220 -31.124 1.00 84.62 367 TYR A C 1
ATOM 3088 O O . TYR A 1 367 ? 23.854 -5.404 -30.463 1.00 84.62 367 TYR A O 1
ATOM 3096 N N . GLU A 1 368 ? 23.952 -6.861 -32.162 1.00 75.88 368 GLU A N 1
ATOM 3097 C CA . GLU A 1 368 ? 22.598 -6.630 -32.685 1.00 75.88 368 GLU A CA 1
ATOM 3098 C C . GLU A 1 368 ? 21.467 -6.895 -31.676 1.00 75.88 368 GLU A C 1
ATOM 3100 O O . GLU A 1 368 ? 20.413 -6.265 -31.755 1.00 75.88 368 GLU A O 1
ATOM 3105 N N . ASP A 1 369 ? 21.701 -7.761 -30.687 1.00 75.25 369 ASP A N 1
ATOM 3106 C CA . ASP A 1 369 ? 20.731 -8.065 -29.627 1.00 75.25 369 ASP A CA 1
ATOM 3107 C C . ASP A 1 369 ? 20.660 -6.983 -28.537 1.00 75.25 369 ASP A C 1
ATOM 3109 O O . ASP A 1 369 ? 19.693 -6.918 -27.780 1.00 75.25 369 ASP A O 1
ATOM 3113 N N . GLU A 1 370 ? 21.661 -6.103 -28.460 1.00 82.12 370 GLU A N 1
ATOM 3114 C CA . GLU A 1 370 ? 21.727 -5.013 -27.491 1.00 82.12 370 GLU A CA 1
ATOM 3115 C C . GLU A 1 370 ? 21.861 -3.676 -28.221 1.00 82.12 370 GLU A C 1
ATOM 3117 O O . GLU A 1 370 ? 22.960 -3.169 -28.438 1.00 82.12 370 GLU A O 1
ATOM 3122 N N . MET A 1 371 ? 20.731 -3.056 -28.557 1.00 83.38 371 MET A N 1
ATOM 3123 C CA . MET A 1 371 ? 20.676 -1.806 -29.328 1.00 83.38 371 MET A CA 1
ATOM 3124 C C . MET A 1 371 ? 21.598 -0.684 -28.800 1.00 83.38 371 MET A C 1
ATOM 3126 O O . MET A 1 371 ? 22.186 0.080 -29.575 1.00 83.38 371 MET A O 1
ATOM 3130 N N . GLU A 1 372 ? 21.778 -0.586 -27.480 1.00 82.00 372 GLU A N 1
ATOM 3131 C CA . GLU A 1 372 ? 22.683 0.390 -26.863 1.00 82.00 372 GLU A CA 1
ATOM 3132 C C . GLU A 1 372 ? 24.153 0.160 -27.240 1.00 82.00 372 GLU A C 1
ATOM 3134 O O . GLU A 1 372 ? 24.889 1.128 -27.453 1.00 82.00 372 GLU A O 1
ATOM 3139 N N . LYS A 1 373 ? 24.552 -1.110 -27.370 1.00 87.75 373 LYS A N 1
ATOM 3140 C CA . LYS A 1 373 ? 25.903 -1.563 -27.728 1.00 87.75 373 LYS A CA 1
ATOM 3141 C C . LYS A 1 373 ? 26.070 -1.844 -29.218 1.00 87.75 373 LYS A C 1
ATOM 3143 O O . LYS A 1 373 ? 27.210 -2.034 -29.649 1.00 87.75 373 LYS A O 1
ATOM 3148 N N . ALA A 1 374 ? 24.970 -1.856 -29.971 1.00 91.38 374 ALA A N 1
ATOM 3149 C CA . ALA A 1 374 ? 24.966 -2.119 -31.397 1.00 91.38 374 ALA A CA 1
ATOM 3150 C C . ALA A 1 374 ? 25.914 -1.172 -32.139 1.00 91.38 374 ALA A C 1
ATOM 3152 O O . ALA A 1 374 ? 25.977 0.031 -31.860 1.00 91.38 374 ALA A O 1
ATOM 3153 N N . GLY A 1 375 ? 26.661 -1.729 -33.085 1.00 93.06 375 GLY A N 1
ATOM 3154 C CA . GLY A 1 375 ? 27.658 -1.011 -33.865 1.00 93.06 375 GLY A CA 1
ATOM 3155 C C . GLY A 1 375 ? 27.826 -1.589 -35.263 1.00 93.06 375 GLY A C 1
ATOM 3156 O O . GLY A 1 375 ? 27.356 -2.686 -35.539 1.00 93.06 375 GLY A O 1
ATOM 3157 N N . ILE A 1 376 ? 28.511 -0.860 -36.142 1.00 93.94 376 ILE A N 1
ATOM 3158 C CA . ILE A 1 376 ? 28.857 -1.328 -37.488 1.00 93.94 376 ILE A CA 1
ATOM 3159 C C . ILE A 1 376 ? 30.361 -1.552 -37.580 1.00 93.94 376 ILE A C 1
ATOM 3161 O O . ILE A 1 376 ? 31.157 -0.673 -37.240 1.00 93.94 376 ILE A O 1
ATOM 3165 N N . GLU A 1 377 ? 30.743 -2.702 -38.124 1.00 93.38 377 GLU A N 1
ATOM 3166 C CA . GLU A 1 377 ? 32.114 -3.003 -38.514 1.00 93.38 377 GLU A CA 1
ATOM 3167 C C . GLU A 1 377 ? 32.238 -3.093 -40.035 1.00 93.38 377 GLU A C 1
ATOM 3169 O O . GLU A 1 377 ? 31.453 -3.766 -40.704 1.00 93.38 377 GLU A O 1
ATOM 3174 N N . LEU A 1 378 ? 33.263 -2.427 -40.567 1.00 93.56 378 LEU A N 1
ATOM 3175 C CA . LEU A 1 378 ? 33.690 -2.574 -41.954 1.00 93.56 378 LEU A CA 1
ATOM 3176 C C . LEU A 1 378 ? 34.799 -3.615 -41.994 1.00 93.56 378 LEU A C 1
ATOM 3178 O O . LEU A 1 378 ? 35.736 -3.529 -41.206 1.00 93.56 378 LEU A O 1
ATOM 3182 N N . LEU A 1 379 ? 34.699 -4.578 -42.898 1.00 92.81 379 LEU A N 1
ATOM 3183 C CA . LEU A 1 379 ? 35.717 -5.584 -43.161 1.00 92.81 379 LEU A CA 1
ATOM 3184 C C . LEU A 1 379 ? 36.339 -5.283 -44.520 1.00 92.81 379 LEU A C 1
ATOM 3186 O O . LEU A 1 379 ? 35.605 -5.148 -45.498 1.00 92.81 379 LEU A O 1
ATOM 3190 N N . VAL A 1 380 ? 37.667 -5.217 -44.602 1.00 91.56 380 VAL A N 1
ATOM 3191 C CA . VAL A 1 380 ? 38.367 -4.984 -45.869 1.00 91.56 380 VAL A CA 1
ATOM 3192 C C . VAL A 1 380 ? 39.687 -5.749 -45.949 1.00 91.56 380 VAL A C 1
ATOM 3194 O O . VAL A 1 380 ? 40.387 -5.935 -44.955 1.00 91.56 380 VAL A O 1
ATOM 3197 N N . GLY A 1 381 ? 40.021 -6.221 -47.146 1.00 88.69 381 GLY A N 1
ATOM 3198 C CA . GLY A 1 381 ? 41.284 -6.863 -47.487 1.00 88.69 381 GLY A CA 1
ATOM 3199 C C . GLY A 1 381 ? 41.717 -6.464 -48.896 1.00 88.69 381 GLY A C 1
ATOM 3200 O O . GLY A 1 381 ? 40.939 -6.573 -49.845 1.00 88.69 381 GLY A O 1
ATOM 3201 N N . PHE A 1 382 ? 42.958 -6.001 -49.029 1.00 84.19 382 PHE A N 1
ATOM 3202 C CA . PHE A 1 382 ? 43.571 -5.596 -50.296 1.00 84.19 382 PHE A CA 1
ATOM 3203 C C . PHE A 1 382 ? 44.612 -6.625 -50.753 1.00 84.19 382 PHE A C 1
ATOM 3205 O O . PHE A 1 382 ? 45.088 -7.445 -49.966 1.00 84.19 382 PHE A O 1
ATOM 3212 N N . GLY A 1 383 ? 44.950 -6.623 -52.047 1.00 77.88 383 GLY A N 1
ATOM 3213 C CA . GLY A 1 383 ? 46.053 -7.437 -52.580 1.00 77.88 383 GLY A CA 1
ATOM 3214 C C . GLY A 1 383 ? 45.864 -8.955 -52.451 1.00 77.88 383 GLY A C 1
ATOM 3215 O O . GLY A 1 383 ? 46.843 -9.696 -52.449 1.00 77.88 383 GLY A O 1
ATOM 3216 N N . GLY A 1 384 ? 44.620 -9.429 -52.320 1.00 73.38 384 GLY A N 1
ATOM 3217 C CA . GLY A 1 384 ? 44.300 -10.849 -52.135 1.00 73.38 384 GLY A CA 1
ATOM 3218 C C . GLY A 1 384 ? 44.361 -11.349 -50.686 1.00 73.38 384 GLY A C 1
ATOM 3219 O O . GLY A 1 384 ? 44.093 -12.528 -50.457 1.00 73.38 384 GLY A O 1
ATOM 3220 N N . ALA A 1 385 ? 44.664 -10.482 -49.712 1.00 78.81 385 ALA A N 1
ATOM 3221 C CA . ALA A 1 385 ? 44.544 -10.805 -48.292 1.00 78.81 385 ALA A CA 1
ATOM 3222 C C . ALA A 1 385 ? 43.072 -11.007 -47.880 1.00 78.81 385 ALA A C 1
ATOM 3224 O O . ALA A 1 385 ? 42.151 -10.452 -48.486 1.00 78.81 385 ALA A O 1
ATOM 3225 N N . GLY A 1 386 ? 42.843 -11.809 -46.836 1.00 82.94 386 GLY A N 1
ATOM 3226 C CA . GLY A 1 386 ? 41.508 -11.994 -46.262 1.00 82.94 386 GLY A CA 1
ATOM 3227 C C . GLY A 1 386 ? 40.974 -10.699 -45.625 1.00 82.94 386 GLY A C 1
ATOM 3228 O O . GLY A 1 386 ? 41.777 -9.939 -45.082 1.00 82.94 386 GLY A O 1
ATOM 3229 N N . PRO A 1 387 ? 39.651 -10.435 -45.656 1.00 88.94 387 PRO A N 1
ATOM 3230 C CA . PRO A 1 387 ? 39.091 -9.234 -45.044 1.00 88.94 387 PRO A CA 1
ATOM 3231 C C . PRO A 1 387 ? 39.266 -9.222 -43.524 1.00 88.94 387 PRO A C 1
ATOM 3233 O O . PRO A 1 387 ? 38.875 -10.175 -42.848 1.00 88.94 387 PRO A O 1
ATOM 3236 N N . ILE A 1 388 ? 39.800 -8.127 -42.989 1.00 89.50 388 ILE A N 1
ATOM 3237 C CA . ILE A 1 388 ? 39.915 -7.872 -41.547 1.00 89.50 388 ILE A CA 1
ATOM 3238 C C . ILE A 1 388 ? 39.114 -6.620 -41.167 1.00 89.50 388 ILE A C 1
ATOM 3240 O O . ILE A 1 388 ? 38.839 -5.798 -42.045 1.00 89.50 388 ILE A O 1
ATOM 3244 N N . PRO A 1 389 ? 38.711 -6.459 -39.892 1.00 90.00 389 PRO A N 1
ATOM 3245 C CA . PRO A 1 389 ? 38.090 -5.225 -39.432 1.00 90.00 389 PRO A CA 1
ATOM 3246 C C . PRO A 1 389 ? 38.948 -4.007 -39.755 1.00 90.00 389 PRO A C 1
ATOM 3248 O O . PRO A 1 389 ? 40.147 -3.996 -39.485 1.00 90.00 389 PRO A O 1
ATOM 3251 N N . LEU A 1 390 ? 38.303 -2.985 -40.315 1.00 85.19 390 LEU A N 1
ATOM 3252 C CA . LEU A 1 390 ? 38.919 -1.718 -40.656 1.00 85.19 390 LEU A CA 1
ATOM 3253 C C . LEU A 1 390 ? 39.401 -1.025 -39.378 1.00 85.19 390 LEU A C 1
ATOM 3255 O O . LEU A 1 390 ? 38.623 -0.378 -38.662 1.00 85.19 390 LEU A O 1
ATOM 3259 N N . ASP A 1 391 ? 40.698 -1.162 -39.141 1.00 79.62 391 ASP A N 1
ATOM 3260 C CA . ASP A 1 391 ? 41.441 -0.574 -38.036 1.00 79.62 391 ASP A CA 1
ATOM 3261 C C . ASP A 1 391 ? 42.383 0.523 -38.579 1.00 79.62 391 ASP A C 1
ATOM 3263 O O . ASP A 1 391 ? 43.133 0.266 -39.533 1.00 79.62 391 ASP A O 1
ATOM 3267 N N . PRO A 1 392 ? 42.376 1.742 -37.997 1.00 73.94 392 PRO A N 1
ATOM 3268 C CA . PRO A 1 392 ? 43.320 2.808 -38.325 1.00 73.94 392 PRO A CA 1
ATOM 3269 C C . PRO A 1 392 ? 44.791 2.391 -38.406 1.00 73.94 392 PRO A C 1
ATOM 3271 O O . PRO A 1 392 ? 45.532 3.031 -39.154 1.00 73.94 392 PRO A O 1
ATOM 3274 N N . TYR A 1 393 ? 45.207 1.365 -37.657 1.00 76.31 393 TYR A N 1
ATOM 3275 C CA . TYR A 1 393 ? 46.600 0.928 -37.546 1.00 76.31 393 TYR A CA 1
ATOM 3276 C C . TYR A 1 393 ? 46.955 -0.288 -38.418 1.00 76.31 393 TYR A C 1
ATOM 3278 O O . TYR A 1 393 ? 48.139 -0.563 -38.605 1.00 76.31 393 TYR A O 1
ATOM 3286 N N . ALA A 1 394 ? 45.965 -1.013 -38.953 1.00 71.69 394 ALA A N 1
ATOM 3287 C CA . ALA A 1 394 ? 46.190 -2.256 -39.702 1.00 71.69 394 ALA A CA 1
ATOM 3288 C C . ALA A 1 394 ? 46.270 -2.070 -41.229 1.00 71.69 394 ALA A C 1
ATOM 3290 O O . ALA A 1 394 ? 46.770 -2.950 -41.928 1.00 71.69 394 ALA A O 1
ATOM 3291 N N . HIS A 1 395 ? 45.793 -0.937 -41.750 1.00 75.56 395 HIS A N 1
ATOM 3292 C CA . HIS A 1 395 ? 45.725 -0.650 -43.187 1.00 75.56 395 HIS A CA 1
ATOM 3293 C C . HIS A 1 395 ? 46.598 0.544 -43.572 1.00 75.56 395 HIS A C 1
ATOM 3295 O O . HIS A 1 395 ? 46.788 1.470 -42.779 1.00 75.56 395 HIS A O 1
ATOM 3301 N N . SER A 1 396 ? 47.099 0.561 -44.811 1.00 78.88 396 SER A N 1
ATOM 3302 C CA . SER A 1 396 ? 47.786 1.747 -45.329 1.00 78.88 396 SER A CA 1
ATOM 3303 C C . SER A 1 396 ? 46.815 2.931 -45.465 1.00 78.88 396 SER A C 1
ATOM 3305 O O . SER A 1 396 ? 45.605 2.751 -45.624 1.00 78.88 396 SER A O 1
ATOM 3307 N N . GLY A 1 397 ? 47.333 4.164 -45.412 1.00 76.06 397 GLY A N 1
ATOM 3308 C CA . GLY A 1 397 ? 46.505 5.376 -45.492 1.00 76.06 397 GLY A CA 1
ATOM 3309 C C . GLY A 1 397 ? 45.622 5.438 -46.747 1.00 76.06 397 GLY A C 1
ATOM 3310 O O . GLY A 1 397 ? 44.467 5.844 -46.648 1.00 76.06 397 GLY A O 1
ATOM 3311 N N . GLY A 1 398 ? 46.126 4.972 -47.895 1.00 78.94 398 GLY A N 1
ATOM 3312 C CA . GLY A 1 398 ? 45.375 4.940 -49.155 1.00 78.94 398 GLY A CA 1
ATOM 3313 C C . GLY A 1 398 ? 44.317 3.840 -49.219 1.00 78.94 398 GLY A C 1
ATOM 3314 O O . GLY A 1 398 ? 43.184 4.106 -49.617 1.00 78.94 398 GLY A O 1
ATOM 3315 N N . GLU A 1 399 ? 44.633 2.631 -48.755 1.00 84.75 399 GLU A N 1
ATOM 3316 C CA . GLU A 1 399 ? 43.680 1.512 -48.675 1.00 84.75 399 GLU A CA 1
ATOM 3317 C C . GLU A 1 399 ? 42.512 1.833 -47.740 1.00 84.75 399 GLU A C 1
ATOM 3319 O O . GLU A 1 399 ? 41.348 1.636 -48.086 1.00 84.75 399 GLU A O 1
ATOM 3324 N N . ARG A 1 400 ? 42.819 2.404 -46.573 1.00 85.69 400 ARG A N 1
ATOM 3325 C CA . ARG A 1 400 ? 41.827 2.835 -45.588 1.00 85.69 400 ARG A CA 1
ATOM 3326 C C . ARG A 1 400 ? 40.888 3.893 -46.160 1.00 85.69 400 ARG A C 1
ATOM 3328 O O . ARG A 1 400 ? 39.673 3.748 -46.060 1.00 85.69 400 ARG A O 1
ATOM 3335 N N . THR A 1 401 ? 41.445 4.934 -46.778 1.00 85.81 401 THR A N 1
ATOM 3336 C CA . THR A 1 401 ? 40.662 6.024 -47.375 1.00 85.81 401 THR A CA 1
ATOM 3337 C C . THR A 1 401 ? 39.778 5.513 -48.509 1.00 85.81 401 THR A C 1
ATOM 3339 O O . THR A 1 401 ? 38.599 5.852 -48.568 1.00 85.81 401 THR A O 1
ATOM 3342 N N . THR A 1 402 ? 40.296 4.608 -49.341 1.00 87.38 402 THR A N 1
ATOM 3343 C CA . THR A 1 402 ? 39.523 3.979 -50.422 1.00 87.38 402 THR A CA 1
ATOM 3344 C C . THR A 1 402 ? 38.382 3.121 -49.870 1.00 87.38 402 THR A C 1
ATOM 3346 O O . THR A 1 402 ? 37.239 3.261 -50.299 1.00 87.38 402 THR A O 1
ATOM 3349 N N . ALA A 1 403 ? 38.653 2.293 -48.858 1.00 89.25 403 ALA A N 1
ATOM 3350 C CA . ALA A 1 403 ? 37.653 1.436 -48.227 1.00 89.25 403 ALA A CA 1
ATOM 3351 C C . ALA A 1 403 ? 36.521 2.232 -47.560 1.00 89.25 403 ALA A C 1
ATOM 3353 O O . ALA A 1 403 ? 35.363 1.833 -47.647 1.00 89.25 403 ALA A O 1
ATOM 3354 N N . ILE A 1 404 ? 36.827 3.348 -46.900 1.00 89.44 404 ILE A N 1
ATOM 3355 C CA . ILE A 1 404 ? 35.810 4.206 -46.275 1.00 89.44 404 ILE A CA 1
ATOM 3356 C C . ILE A 1 404 ? 35.021 4.973 -47.340 1.00 89.44 404 ILE A C 1
ATOM 3358 O O . ILE A 1 404 ? 33.802 5.083 -47.227 1.00 89.44 404 ILE A O 1
ATOM 3362 N N . MET A 1 405 ? 35.676 5.447 -48.403 1.00 87.69 405 MET A N 1
ATOM 3363 C CA . MET A 1 405 ? 34.983 6.122 -49.502 1.00 87.69 405 MET A CA 1
ATOM 3364 C C . MET A 1 405 ? 33.998 5.195 -50.212 1.00 87.69 405 MET A C 1
ATOM 3366 O O . MET A 1 405 ? 32.851 5.586 -50.407 1.00 87.69 405 MET A O 1
ATOM 3370 N N . CYS A 1 406 ? 34.377 3.950 -50.512 1.00 89.94 406 CYS A N 1
ATOM 3371 C CA . CYS A 1 406 ? 33.436 2.960 -51.045 1.00 89.94 406 CYS A CA 1
ATOM 3372 C C . CYS A 1 406 ? 32.241 2.741 -50.101 1.00 89.94 406 CYS A C 1
ATOM 3374 O O . CYS A 1 406 ? 31.111 2.596 -50.559 1.00 89.94 406 CYS A O 1
ATOM 3376 N N . PHE A 1 407 ? 32.455 2.763 -48.782 1.00 91.94 407 PHE A N 1
ATOM 3377 C CA . PHE A 1 407 ? 31.368 2.635 -47.811 1.00 91.94 407 PHE A CA 1
ATOM 3378 C C . PHE A 1 407 ? 30.434 3.856 -47.813 1.00 91.94 407 PHE A C 1
ATOM 3380 O O . PHE A 1 407 ? 29.213 3.700 -47.824 1.00 91.94 407 PHE A O 1
ATOM 3387 N N .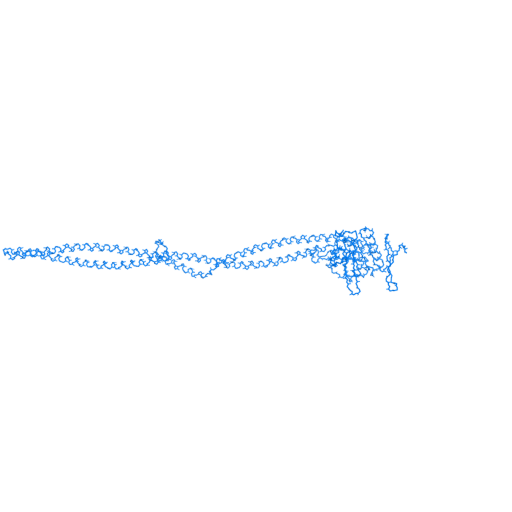 PHE A 1 408 ? 30.978 5.074 -47.853 1.00 89.69 408 PHE A N 1
ATOM 3388 C CA . PHE A 1 408 ? 30.169 6.292 -47.949 1.00 89.69 408 PHE A CA 1
ATOM 3389 C C . PHE A 1 408 ? 29.376 6.363 -49.250 1.00 89.69 408 PHE A C 1
ATOM 3391 O O . PHE A 1 408 ? 28.196 6.708 -49.215 1.00 89.69 408 PHE A O 1
ATOM 3398 N N . LEU A 1 409 ? 29.977 5.987 -50.380 1.00 87.50 409 LEU A N 1
ATOM 3399 C CA . LEU A 1 409 ? 29.277 5.915 -51.663 1.00 87.50 409 LEU A CA 1
ATOM 3400 C C . LEU A 1 409 ? 28.157 4.868 -51.636 1.00 87.50 409 LEU A C 1
ATOM 3402 O O . LEU A 1 409 ? 27.044 5.166 -52.063 1.00 87.50 409 LEU A O 1
ATOM 3406 N N . ALA A 1 410 ? 28.394 3.686 -51.056 1.00 90.25 410 ALA A N 1
ATOM 3407 C CA . ALA A 1 410 ? 27.349 2.678 -50.870 1.00 90.25 410 ALA A CA 1
ATOM 3408 C C . ALA A 1 410 ? 26.158 3.230 -50.058 1.00 90.25 410 ALA A C 1
ATOM 3410 O O . ALA A 1 410 ? 24.999 3.047 -50.438 1.00 90.25 410 ALA A O 1
ATOM 3411 N N . LEU A 1 411 ? 26.434 3.991 -48.993 1.00 89.19 411 LEU A N 1
ATOM 3412 C CA . LEU A 1 411 ? 25.410 4.633 -48.166 1.00 89.19 411 LEU A CA 1
ATOM 3413 C C . LEU A 1 411 ? 24.665 5.785 -48.857 1.00 89.19 411 LEU A C 1
ATOM 3415 O O . LEU A 1 411 ? 23.496 6.018 -48.543 1.00 89.19 411 LEU A O 1
ATOM 3419 N N . GLN A 1 412 ? 25.301 6.517 -49.779 1.00 85.06 412 GLN A N 1
ATOM 3420 C CA . GLN A 1 412 ? 24.701 7.692 -50.432 1.00 85.06 412 GLN A CA 1
ATOM 3421 C C . GLN A 1 412 ? 23.398 7.378 -51.178 1.00 85.06 412 GLN A C 1
ATOM 3423 O O . GLN A 1 412 ? 22.531 8.251 -51.275 1.00 85.06 412 GLN A O 1
ATOM 3428 N N . SER A 1 413 ? 23.233 6.144 -51.660 1.00 78.38 413 SER A N 1
ATOM 3429 C CA . SER A 1 413 ? 22.004 5.673 -52.315 1.00 78.38 413 SER A CA 1
ATOM 3430 C C . SER A 1 413 ? 20.768 5.737 -51.400 1.00 78.38 413 SER A C 1
ATOM 3432 O O . SER A 1 413 ? 19.650 5.952 -51.869 1.00 78.38 413 SER A O 1
ATOM 3434 N N . HIS A 1 414 ? 20.964 5.643 -50.082 1.00 83.06 414 HIS A N 1
ATOM 3435 C CA . HIS A 1 414 ? 19.902 5.716 -49.077 1.00 83.06 414 HIS A CA 1
ATOM 3436 C C . HIS A 1 414 ? 19.643 7.145 -48.572 1.00 83.06 414 HIS A C 1
ATOM 3438 O O . HIS A 1 414 ? 18.707 7.377 -47.800 1.00 83.06 414 HIS A O 1
ATOM 3444 N N . VAL A 1 415 ? 20.436 8.124 -49.017 1.00 81.56 415 VAL A N 1
ATOM 3445 C CA . VAL A 1 415 ? 20.316 9.527 -48.612 1.00 81.56 415 VAL A CA 1
ATOM 3446 C C . VAL A 1 415 ? 19.440 10.284 -49.601 1.00 81.56 415 VAL A C 1
ATOM 3448 O O . VAL A 1 415 ? 19.774 10.448 -50.776 1.00 81.56 415 VAL A O 1
ATOM 3451 N N . LYS A 1 416 ? 18.314 10.799 -49.103 1.00 72.12 416 LYS A N 1
ATOM 3452 C CA . LYS A 1 416 ? 17.347 11.581 -49.884 1.00 72.12 416 LYS A CA 1
ATOM 3453 C C . LYS A 1 416 ? 17.722 13.063 -49.888 1.00 72.12 416 LYS A C 1
ATOM 3455 O O . LYS A 1 416 ? 17.116 13.844 -49.159 1.00 72.12 416 LYS A O 1
ATOM 3460 N N . SER A 1 417 ? 18.706 13.427 -50.707 1.00 82.25 417 SER A N 1
ATOM 3461 C CA . SER A 1 417 ? 19.143 14.813 -50.908 1.00 82.25 417 SER A CA 1
ATOM 3462 C C . SER A 1 417 ? 19.263 15.146 -52.399 1.00 82.25 417 SER A C 1
ATOM 3464 O O . SER A 1 417 ? 19.865 14.361 -53.129 1.00 82.25 417 SER A O 1
ATOM 3466 N N . PRO A 1 418 ? 18.750 16.306 -52.857 1.00 83.19 418 PRO A N 1
ATOM 3467 C CA . PRO A 1 418 ? 18.887 16.750 -54.247 1.00 83.19 418 PRO A CA 1
ATOM 3468 C C . PRO A 1 418 ? 20.293 17.275 -54.582 1.00 83.19 418 PRO A C 1
ATOM 3470 O O . PRO A 1 418 ? 20.572 17.594 -55.733 1.00 83.19 418 PRO A O 1
ATOM 3473 N N . LEU A 1 419 ? 21.171 17.407 -53.586 1.00 85.44 419 LEU A N 1
ATOM 3474 C CA . LEU A 1 419 ? 22.549 17.863 -53.742 1.00 85.44 419 LEU A CA 1
ATOM 3475 C C . LEU A 1 419 ? 23.477 16.922 -52.975 1.00 85.44 419 LEU A C 1
ATOM 3477 O O . LEU A 1 419 ? 23.173 16.553 -51.840 1.00 85.44 419 LEU A O 1
ATOM 3481 N N . ARG A 1 420 ? 24.613 16.571 -53.568 1.00 87.31 420 ARG A N 1
ATOM 3482 C CA . ARG A 1 420 ? 25.701 15.832 -52.926 1.00 87.31 420 ARG A CA 1
ATOM 3483 C C . ARG A 1 420 ? 27.011 16.551 -53.221 1.00 87.31 420 ARG A C 1
ATOM 3485 O O . ARG A 1 420 ? 27.299 16.860 -54.374 1.00 87.31 420 ARG A O 1
ATOM 3492 N N . ALA A 1 421 ? 27.790 16.841 -52.189 1.00 87.69 421 ALA A N 1
ATOM 3493 C CA . ALA A 1 421 ? 29.073 17.517 -52.302 1.00 87.69 421 ALA A CA 1
ATOM 3494 C C . ALA A 1 421 ? 30.185 16.652 -51.704 1.00 87.69 421 ALA A C 1
ATOM 3496 O O . ALA A 1 421 ? 30.028 16.107 -50.612 1.00 87.69 421 ALA A O 1
ATOM 3497 N N . ILE A 1 422 ? 31.294 16.527 -52.428 1.00 87.69 422 ILE A N 1
ATOM 3498 C CA . ILE A 1 422 ? 32.456 15.725 -52.048 1.00 87.69 422 ILE A CA 1
ATOM 3499 C C . ILE A 1 422 ? 33.693 16.610 -52.138 1.00 87.69 422 ILE A C 1
ATOM 3501 O O . ILE A 1 422 ? 34.002 17.108 -53.220 1.00 87.69 422 ILE A O 1
ATOM 3505 N N . ASP A 1 423 ? 34.380 16.801 -51.017 1.00 86.81 423 ASP A N 1
ATOM 3506 C CA . ASP A 1 423 ? 35.553 17.665 -50.907 1.00 86.81 423 ASP A CA 1
ATOM 3507 C C . ASP A 1 423 ? 36.810 16.860 -50.565 1.00 86.81 423 ASP A C 1
ATOM 3509 O O . ASP A 1 423 ? 36.792 16.047 -49.642 1.00 86.81 423 ASP A O 1
ATOM 3513 N N . GLU A 1 424 ? 37.887 17.075 -51.325 1.00 79.50 424 GLU A N 1
ATOM 3514 C CA . GLU A 1 424 ? 39.236 16.536 -51.082 1.00 79.50 424 GLU A CA 1
ATOM 3515 C C . GLU A 1 424 ? 39.294 15.032 -50.735 1.00 79.50 424 GLU A C 1
ATOM 3517 O O . GLU A 1 424 ? 40.082 14.580 -49.902 1.00 79.50 424 GLU A O 1
ATOM 3522 N N . PHE A 1 425 ? 38.465 14.218 -51.392 1.00 76.62 425 PHE A N 1
ATOM 3523 C CA . PHE A 1 425 ? 38.376 12.782 -51.103 1.00 76.62 425 PHE A CA 1
ATOM 3524 C C . PHE A 1 425 ? 39.634 11.986 -51.505 1.00 76.62 425 PHE A C 1
ATOM 3526 O O . PHE A 1 425 ? 39.808 10.849 -51.073 1.00 76.62 425 PHE A O 1
ATOM 3533 N N . ASP A 1 426 ? 40.504 12.555 -52.340 1.00 73.44 426 ASP A N 1
ATOM 3534 C CA . ASP A 1 426 ? 41.595 11.873 -53.038 1.00 73.44 426 ASP A CA 1
ATOM 3535 C C . ASP A 1 426 ? 43.003 12.151 -52.481 1.00 73.44 426 ASP A C 1
ATOM 3537 O O . ASP A 1 426 ? 43.976 11.606 -53.000 1.00 73.44 426 ASP A O 1
ATOM 3541 N N . VAL A 1 427 ? 43.136 12.945 -51.411 1.00 72.44 427 VAL A N 1
ATOM 3542 C CA . VAL A 1 427 ? 44.432 13.447 -50.894 1.00 72.44 427 VAL A CA 1
ATOM 3543 C C . VAL A 1 427 ? 45.428 12.335 -50.526 1.00 72.44 427 VAL A C 1
ATOM 3545 O O . VAL A 1 427 ? 46.634 12.503 -50.704 1.00 72.44 427 VAL A O 1
ATOM 3548 N N . HIS A 1 428 ? 44.942 11.185 -50.053 1.00 74.69 428 HIS A N 1
ATOM 3549 C CA . HIS A 1 428 ? 45.778 10.058 -49.612 1.00 74.69 428 HIS A CA 1
ATOM 3550 C C . HIS A 1 428 ? 45.641 8.804 -50.487 1.00 74.69 428 HIS A C 1
ATOM 3552 O O . HIS A 1 428 ? 46.163 7.749 -50.124 1.00 74.69 428 HIS A O 1
ATOM 3558 N N . MET A 1 429 ? 44.938 8.899 -51.619 1.00 81.06 429 MET A N 1
ATOM 3559 C CA . MET A 1 429 ? 44.717 7.776 -52.532 1.00 81.06 429 MET A CA 1
ATOM 3560 C C . MET A 1 429 ? 45.836 7.674 -53.572 1.00 81.06 429 MET A C 1
ATOM 3562 O O . MET A 1 429 ? 46.348 8.680 -54.062 1.00 81.06 429 MET A O 1
ATOM 3566 N N . ASP A 1 430 ? 46.197 6.452 -53.959 1.00 81.56 430 ASP A N 1
ATOM 3567 C CA . ASP A 1 430 ? 47.026 6.238 -55.142 1.00 81.56 430 ASP A CA 1
ATOM 3568 C C . ASP A 1 430 ? 46.220 6.513 -56.431 1.00 81.56 430 ASP A C 1
ATOM 3570 O O . ASP A 1 430 ? 44.990 6.388 -56.431 1.00 81.56 430 ASP A O 1
ATOM 3574 N N . PRO A 1 431 ? 46.883 6.863 -57.553 1.00 82.12 431 PRO A N 1
ATOM 3575 C CA . PRO A 1 431 ? 46.198 7.262 -58.784 1.00 82.12 431 PRO A CA 1
ATOM 3576 C C . PRO A 1 431 ? 45.178 6.241 -59.302 1.00 82.12 431 PRO A C 1
ATOM 3578 O O . PRO A 1 431 ? 44.126 6.629 -59.799 1.00 82.12 431 PRO A O 1
ATOM 3581 N N . ARG A 1 432 ? 45.453 4.938 -59.143 1.00 82.62 432 ARG A N 1
ATOM 3582 C CA . ARG A 1 432 ? 44.561 3.876 -59.618 1.00 82.62 432 ARG A CA 1
ATOM 3583 C C . ARG A 1 432 ? 43.269 3.819 -58.801 1.00 82.62 432 ARG A C 1
ATOM 3585 O O . ARG A 1 432 ? 42.192 3.763 -59.390 1.00 82.62 432 ARG A O 1
ATOM 3592 N N . ASN A 1 433 ? 43.364 3.826 -57.471 1.00 82.50 433 ASN A N 1
ATOM 3593 C CA . ASN A 1 433 ? 42.177 3.833 -56.609 1.00 82.50 433 ASN A CA 1
ATOM 3594 C C . ASN A 1 433 ? 41.385 5.139 -56.746 1.00 82.50 433 ASN A C 1
ATOM 3596 O O . ASN A 1 433 ? 40.156 5.111 -56.775 1.00 82.50 433 ASN A O 1
ATOM 3600 N N . ARG A 1 434 ? 42.081 6.268 -56.915 1.00 84.31 434 ARG A N 1
ATOM 3601 C CA . ARG A 1 434 ? 41.474 7.575 -57.190 1.00 84.31 434 ARG A CA 1
ATOM 3602 C C . ARG A 1 434 ? 40.618 7.563 -58.459 1.00 84.31 434 ARG A C 1
ATOM 3604 O O . ARG A 1 434 ? 39.461 7.971 -58.399 1.00 84.31 434 ARG A O 1
ATOM 3611 N N . ASP A 1 435 ? 41.163 7.087 -59.580 1.00 84.38 435 ASP A N 1
ATOM 3612 C CA . ASP A 1 435 ? 40.427 7.006 -60.850 1.00 84.38 435 ASP A CA 1
ATOM 3613 C C . ASP A 1 435 ? 39.211 6.069 -60.732 1.00 84.38 435 ASP A C 1
ATOM 3615 O O . ASP A 1 435 ? 38.130 6.379 -61.232 1.00 84.38 435 ASP A O 1
ATOM 3619 N N . ALA A 1 436 ? 39.349 4.951 -60.012 1.00 84.12 436 ALA A N 1
ATOM 3620 C CA . ALA A 1 436 ? 38.245 4.021 -59.791 1.00 84.12 436 ALA A CA 1
ATOM 3621 C C . ALA A 1 436 ? 37.102 4.643 -58.965 1.00 84.12 436 ALA A C 1
ATOM 3623 O O . ALA A 1 436 ? 35.942 4.545 -59.360 1.00 84.12 436 ALA A O 1
ATOM 3624 N N . VAL A 1 437 ? 37.417 5.325 -57.857 1.00 85.50 437 VAL A N 1
ATOM 3625 C CA . VAL A 1 437 ? 36.419 6.020 -57.022 1.00 85.50 437 VAL A CA 1
ATOM 3626 C C . VAL A 1 437 ? 35.758 7.170 -57.792 1.00 85.50 437 VAL A C 1
ATOM 3628 O O . VAL A 1 437 ? 34.543 7.338 -57.701 1.00 85.50 437 VAL A O 1
ATOM 3631 N N . LEU A 1 438 ? 36.517 7.928 -58.594 1.00 86.00 438 LEU A N 1
ATOM 3632 C CA . LEU A 1 438 ? 35.967 8.974 -59.467 1.00 86.00 438 LEU A CA 1
ATOM 3633 C C . LEU A 1 438 ? 34.948 8.418 -60.460 1.00 86.00 438 LEU A C 1
ATOM 3635 O O . LEU A 1 438 ? 33.852 8.966 -60.578 1.00 86.00 438 LEU A O 1
ATOM 3639 N N . ASN A 1 439 ? 35.280 7.314 -61.129 1.00 85.56 439 ASN A N 1
ATOM 3640 C CA . ASN A 1 439 ? 34.376 6.673 -62.079 1.00 85.56 439 ASN A CA 1
ATOM 3641 C C . ASN A 1 439 ? 33.087 6.195 -61.400 1.00 85.56 439 ASN A C 1
ATOM 3643 O O . ASN A 1 439 ? 32.007 6.446 -61.927 1.00 85.56 439 ASN A O 1
ATOM 3647 N N . MET A 1 440 ? 33.171 5.617 -60.197 1.00 86.00 440 MET A N 1
ATOM 3648 C CA . MET A 1 440 ? 31.979 5.246 -59.420 1.00 86.00 440 MET A CA 1
ATOM 3649 C C . MET A 1 440 ? 31.093 6.459 -59.115 1.00 86.00 440 MET A C 1
ATOM 3651 O O . MET A 1 440 ? 29.876 6.397 -59.282 1.00 86.00 440 MET A O 1
ATOM 3655 N N . ILE A 1 441 ? 31.687 7.585 -58.701 1.00 86.50 441 ILE A N 1
ATOM 3656 C CA . ILE A 1 441 ? 30.930 8.817 -58.434 1.00 86.50 441 ILE A CA 1
ATOM 3657 C C . ILE A 1 441 ? 30.251 9.316 -59.715 1.00 86.50 441 ILE A C 1
ATOM 3659 O O . ILE A 1 441 ? 29.086 9.712 -59.672 1.00 86.50 441 ILE A O 1
ATOM 3663 N N . PHE A 1 442 ? 30.946 9.286 -60.854 1.00 86.62 442 PHE A N 1
ATOM 3664 C CA . PHE A 1 442 ? 30.381 9.693 -62.140 1.00 86.62 442 PHE A CA 1
ATOM 3665 C C . PHE A 1 442 ? 29.244 8.779 -62.603 1.00 86.62 442 PHE A C 1
ATOM 3667 O O . PHE A 1 442 ? 28.231 9.286 -63.087 1.00 86.62 442 PHE A O 1
ATOM 3674 N N . GLU A 1 443 ? 29.359 7.465 -62.416 1.00 84.94 443 GLU A N 1
ATOM 3675 C CA . GLU A 1 443 ? 28.286 6.508 -62.704 1.00 84.94 443 GLU A CA 1
ATOM 3676 C C . GLU A 1 443 ? 27.049 6.778 -61.841 1.00 84.94 443 GLU A C 1
ATOM 3678 O O . GLU A 1 443 ? 25.931 6.844 -62.359 1.00 84.94 443 GLU A O 1
ATOM 3683 N N . MET A 1 444 ? 27.240 7.014 -60.539 1.00 83.44 444 MET A N 1
ATOM 3684 C CA . MET A 1 444 ? 26.152 7.368 -59.624 1.00 83.44 444 MET A CA 1
ATOM 3685 C C . MET A 1 444 ? 25.492 8.697 -60.014 1.00 83.44 444 MET A C 1
ATOM 3687 O O . MET A 1 444 ? 24.266 8.779 -60.066 1.00 83.44 444 MET A O 1
ATOM 3691 N N . ALA A 1 445 ? 26.291 9.717 -60.343 1.00 83.50 445 ALA A N 1
ATOM 3692 C CA . ALA A 1 445 ? 25.801 11.026 -60.770 1.00 83.50 445 ALA A CA 1
ATOM 3693 C C . ALA A 1 445 ? 25.054 10.979 -62.110 1.00 83.50 445 ALA A C 1
ATOM 3695 O O . ALA A 1 445 ? 24.091 11.715 -62.299 1.00 83.50 445 ALA A O 1
ATOM 3696 N N . SER A 1 446 ? 25.474 10.104 -63.024 1.00 83.25 446 SER A N 1
ATOM 3697 C CA . SER A 1 446 ? 24.829 9.932 -64.332 1.00 83.25 446 SER A CA 1
ATOM 3698 C C . SER A 1 446 ? 23.550 9.093 -64.251 1.00 83.25 446 SER A C 1
ATOM 3700 O O . SER A 1 446 ? 22.679 9.212 -65.109 1.00 83.25 446 SER A O 1
ATOM 3702 N N . SER A 1 447 ? 23.432 8.237 -63.232 1.00 80.62 447 SER A N 1
ATOM 3703 C CA . SER A 1 447 ? 22.277 7.351 -63.039 1.00 80.62 447 SER A CA 1
ATOM 3704 C C . SER A 1 447 ? 21.138 8.006 -62.247 1.00 80.62 447 SER A C 1
ATOM 3706 O O . SER A 1 447 ? 19.980 7.617 -62.405 1.00 80.62 447 SER A O 1
ATOM 3708 N N . ASP A 1 448 ? 21.440 8.993 -61.396 1.00 78.06 448 ASP A N 1
ATOM 3709 C CA . ASP A 1 448 ? 20.465 9.674 -60.537 1.00 78.06 448 ASP A CA 1
ATOM 3710 C C . ASP A 1 448 ? 20.118 11.080 -61.055 1.00 78.06 448 ASP A C 1
ATOM 3712 O O . ASP A 1 448 ? 20.697 12.084 -60.645 1.00 78.06 448 ASP A O 1
ATOM 3716 N N . ASN A 1 449 ? 19.095 11.170 -61.911 1.00 75.81 449 ASN A N 1
ATOM 3717 C CA . ASN A 1 449 ? 18.610 12.448 -62.455 1.00 75.81 449 ASN A CA 1
ATOM 3718 C C . ASN A 1 449 ? 18.005 13.399 -61.401 1.00 75.81 449 ASN A C 1
ATOM 3720 O O . ASN A 1 449 ? 17.665 14.536 -61.733 1.00 75.81 449 ASN A O 1
ATOM 3724 N N . ASN A 1 450 ? 17.831 12.951 -60.154 1.00 78.00 450 ASN A N 1
ATOM 3725 C CA . ASN A 1 450 ? 17.226 13.744 -59.087 1.00 78.00 450 ASN A CA 1
ATOM 3726 C C . ASN A 1 450 ? 18.258 14.362 -58.132 1.00 78.00 450 ASN A C 1
ATOM 3728 O O . ASN A 1 450 ? 17.856 15.076 -57.208 1.00 78.00 450 ASN A O 1
ATOM 3732 N N . ALA A 1 451 ? 19.557 14.115 -58.337 1.00 83.31 451 ALA A N 1
ATOM 3733 C CA . ALA A 1 451 ? 20.622 14.628 -57.485 1.00 83.31 451 ALA A CA 1
ATOM 3734 C C . ALA A 1 451 ? 21.727 15.325 -58.289 1.00 83.31 451 ALA A C 1
ATOM 3736 O O . ALA A 1 451 ? 22.266 14.792 -59.254 1.00 83.31 451 ALA A O 1
ATOM 3737 N N . GLN A 1 452 ? 22.117 16.518 -57.849 1.00 86.06 452 GLN A N 1
ATOM 3738 C CA . GLN A 1 452 ? 23.270 17.233 -58.379 1.00 86.06 452 GLN A CA 1
ATOM 3739 C C . GLN A 1 452 ? 24.523 16.885 -57.573 1.00 86.06 452 GLN A C 1
ATOM 3741 O O . GLN A 1 452 ? 24.512 16.965 -56.345 1.00 86.06 452 GLN A O 1
ATOM 3746 N N . TYR A 1 453 ? 25.617 16.564 -58.260 1.00 88.06 453 TYR A N 1
ATOM 3747 C CA . TYR A 1 453 ? 26.909 16.287 -57.633 1.00 88.06 453 TYR A CA 1
ATOM 3748 C C . TYR A 1 453 ? 27.866 17.471 -57.789 1.00 88.06 453 TYR A C 1
ATOM 3750 O O . TYR A 1 453 ? 28.009 18.037 -58.873 1.00 88.06 453 TYR A O 1
ATOM 3758 N N . VAL A 1 454 ? 28.541 17.832 -56.700 1.00 89.44 454 VAL A N 1
ATOM 3759 C CA . VAL A 1 454 ? 29.619 18.824 -56.658 1.00 89.44 454 VAL A CA 1
ATOM 3760 C C . VAL A 1 454 ? 30.862 18.132 -56.123 1.00 89.44 454 VAL A C 1
ATOM 3762 O O . VAL A 1 454 ? 30.876 17.675 -54.987 1.00 89.44 454 VAL A O 1
ATOM 3765 N N . ILE A 1 455 ? 31.906 18.044 -56.938 1.00 87.75 455 ILE A N 1
ATOM 3766 C CA . ILE A 1 455 ? 33.152 17.373 -56.564 1.00 87.75 455 ILE A CA 1
ATOM 3767 C C . ILE A 1 455 ? 34.265 18.412 -56.572 1.00 87.75 455 ILE A C 1
ATOM 3769 O O . ILE A 1 455 ? 34.437 19.135 -57.554 1.00 87.75 455 ILE A O 1
ATOM 3773 N N . ILE A 1 456 ? 35.010 18.480 -55.476 1.00 88.00 456 ILE A N 1
ATOM 3774 C CA . ILE A 1 456 ? 36.167 19.350 -55.307 1.00 88.00 456 ILE A CA 1
ATOM 3775 C C . ILE A 1 456 ? 37.382 18.440 -55.141 1.00 88.00 456 ILE A C 1
ATOM 3777 O O . ILE A 1 456 ? 37.448 17.628 -54.222 1.00 88.00 456 ILE A O 1
ATOM 3781 N N . THR A 1 457 ? 38.331 18.551 -56.065 1.00 85.25 457 THR A N 1
ATOM 3782 C CA . THR A 1 457 ? 39.578 17.780 -56.050 1.00 85.25 457 THR A CA 1
ATOM 3783 C C . THR A 1 457 ? 40.742 18.684 -56.467 1.00 85.25 457 THR A C 1
ATOM 3785 O O . THR A 1 457 ? 40.598 19.466 -57.414 1.00 85.25 457 THR A O 1
ATOM 3788 N N . PRO A 1 458 ? 41.896 18.608 -55.778 1.00 79.12 458 PRO A N 1
ATOM 3789 C CA . PRO A 1 458 ? 43.119 19.284 -56.195 1.00 79.12 458 PRO A CA 1
ATOM 3790 C C . PRO A 1 458 ? 43.853 18.541 -57.323 1.00 79.12 458 PRO A C 1
ATOM 3792 O O . PRO A 1 458 ? 44.773 19.099 -57.923 1.00 79.12 458 PRO A O 1
ATOM 3795 N N . GLY A 1 459 ? 43.501 17.281 -57.594 1.00 75.81 459 GLY A N 1
ATOM 3796 C CA . GLY A 1 459 ? 44.195 16.453 -58.571 1.00 75.81 459 GLY A CA 1
ATOM 3797 C C . GLY A 1 459 ? 43.658 16.611 -60.001 1.00 75.81 459 GLY A C 1
ATOM 3798 O O . GLY A 1 459 ? 42.538 17.079 -60.218 1.00 75.81 459 GLY A O 1
ATOM 3799 N N . PRO A 1 460 ? 44.429 16.178 -61.014 1.00 72.56 460 PRO A N 1
ATOM 3800 C CA . PRO A 1 460 ? 44.005 16.253 -62.409 1.00 72.56 460 PRO A CA 1
ATOM 3801 C C . PRO A 1 460 ? 42.796 15.346 -62.667 1.00 72.56 460 PRO A C 1
ATOM 3803 O O . PRO A 1 460 ? 42.713 14.255 -62.101 1.00 72.56 460 PRO A O 1
ATOM 3806 N N . LEU A 1 461 ? 41.875 15.787 -63.523 1.00 73.75 461 LEU A N 1
ATOM 3807 C CA . LEU A 1 461 ? 40.745 14.981 -63.991 1.00 73.75 461 LEU A CA 1
ATOM 3808 C C . LEU A 1 461 ? 41.150 14.287 -65.293 1.00 73.75 461 LEU A C 1
ATOM 3810 O O . LEU A 1 461 ? 41.532 14.952 -66.253 1.00 73.75 461 LEU A O 1
ATOM 3814 N N . THR A 1 462 ? 41.105 12.958 -65.296 1.00 68.00 462 THR A N 1
ATOM 3815 C CA . THR A 1 462 ? 41.498 12.099 -66.425 1.00 68.00 462 THR A CA 1
ATOM 3816 C C . THR A 1 462 ? 40.344 11.873 -67.400 1.00 68.00 462 THR A C 1
ATOM 3818 O O . THR A 1 462 ? 40.558 11.862 -68.609 1.00 68.00 462 THR A O 1
ATOM 3821 N N . GLN A 1 463 ? 39.117 11.731 -66.894 1.00 72.00 463 GLN A N 1
ATOM 3822 C CA . GLN A 1 463 ? 37.893 11.575 -67.684 1.00 72.00 463 GLN A CA 1
ATOM 3823 C C . GLN A 1 463 ? 36.750 12.384 -67.061 1.00 72.00 463 GLN A C 1
ATOM 3825 O O . GLN A 1 463 ? 36.740 12.633 -65.856 1.00 72.00 463 GLN A O 1
ATOM 3830 N N . LEU A 1 464 ? 35.803 12.827 -67.891 1.00 76.38 464 LEU A N 1
ATOM 3831 C CA . LEU A 1 464 ? 34.636 13.604 -67.472 1.00 76.38 464 LEU A CA 1
ATOM 3832 C C . LEU A 1 464 ? 33.369 12.971 -68.056 1.00 76.38 464 LEU A C 1
ATOM 3834 O O . LEU A 1 464 ? 33.386 12.619 -69.237 1.00 76.38 464 LEU A O 1
ATOM 3838 N N . PRO A 1 465 ? 32.278 12.853 -67.278 1.00 76.38 465 PRO A N 1
ATOM 3839 C CA . PRO A 1 465 ? 31.009 12.380 -67.808 1.00 76.38 465 PRO A CA 1
ATOM 3840 C C . PRO A 1 465 ? 30.377 13.418 -68.743 1.00 76.38 465 PRO A C 1
ATOM 3842 O O . PRO A 1 465 ? 30.614 14.628 -68.626 1.00 76.38 465 PRO A O 1
ATOM 3845 N N . ASP A 1 466 ? 29.544 12.943 -69.668 1.00 72.12 466 ASP A N 1
ATOM 3846 C CA . ASP A 1 466 ? 28.832 13.801 -70.612 1.00 72.12 466 ASP A CA 1
ATOM 3847 C C . ASP A 1 466 ? 27.934 14.805 -69.870 1.00 72.12 466 ASP A C 1
ATOM 3849 O O . ASP A 1 466 ? 27.161 14.451 -68.982 1.00 72.12 466 ASP A O 1
ATOM 3853 N N . GLY A 1 467 ? 28.042 16.089 -70.226 1.00 75.69 467 GLY A N 1
ATOM 3854 C CA . GLY A 1 467 ? 27.284 17.166 -69.576 1.00 75.69 467 GLY A CA 1
ATOM 3855 C C . GLY A 1 467 ? 27.879 17.688 -68.261 1.00 75.69 467 GLY A C 1
ATOM 3856 O O . GLY A 1 467 ? 27.286 18.578 -67.645 1.00 75.69 467 GLY A O 1
ATOM 3857 N N . ALA A 1 468 ? 29.055 17.205 -67.840 1.00 82.56 468 ALA A N 1
ATOM 3858 C CA . ALA A 1 468 ? 29.760 17.747 -66.682 1.00 82.56 468 ALA A CA 1
ATOM 3859 C C . ALA A 1 468 ? 30.215 19.199 -66.907 1.00 82.56 468 ALA A C 1
ATOM 3861 O O . ALA A 1 468 ? 30.775 19.553 -67.946 1.00 82.56 468 ALA A O 1
ATOM 3862 N N . ASN A 1 469 ? 30.040 20.035 -65.883 1.00 86.44 469 ASN A N 1
ATOM 3863 C CA . ASN A 1 469 ? 30.588 21.388 -65.854 1.00 86.44 469 ASN A CA 1
ATOM 3864 C C . ASN A 1 469 ? 31.857 21.405 -65.004 1.00 86.44 469 ASN A C 1
ATOM 3866 O O . ASN A 1 469 ? 31.810 21.073 -63.821 1.00 86.44 469 ASN A O 1
ATOM 3870 N N . VAL A 1 470 ? 32.976 21.844 -65.581 1.00 85.75 470 VAL A N 1
ATOM 3871 C CA . VAL A 1 470 ? 34.245 21.970 -64.854 1.00 85.75 470 VAL A CA 1
ATOM 3872 C C . VAL A 1 470 ? 34.485 23.428 -64.494 1.00 85.75 470 VAL A C 1
ATOM 3874 O O . VAL A 1 470 ? 34.505 24.307 -65.359 1.00 85.75 470 VAL A O 1
ATOM 3877 N N . ILE A 1 471 ? 34.690 23.688 -63.205 1.00 87.69 471 ILE A N 1
ATOM 3878 C CA . ILE A 1 471 ? 35.044 25.009 -62.686 1.00 87.69 471 ILE A CA 1
ATOM 3879 C C . ILE A 1 471 ? 36.476 24.941 -62.170 1.00 87.69 471 ILE A C 1
ATOM 3881 O O . ILE A 1 471 ? 36.770 24.225 -61.219 1.00 87.69 471 ILE A O 1
ATOM 3885 N N . VAL A 1 472 ? 37.366 25.713 -62.786 1.00 85.69 472 VAL A N 1
ATOM 3886 C CA . VAL A 1 472 ? 38.764 25.814 -62.370 1.00 85.69 472 VAL A CA 1
ATOM 3887 C C . VAL A 1 472 ? 38.924 27.060 -61.510 1.00 85.69 472 VAL A C 1
ATOM 3889 O O . VAL A 1 472 ? 38.629 28.174 -61.955 1.00 85.69 472 VAL A O 1
ATOM 3892 N N . VAL A 1 473 ? 39.404 26.872 -60.280 1.00 85.88 473 VAL A N 1
ATOM 3893 C CA . VAL A 1 473 ? 39.703 27.955 -59.337 1.00 85.88 473 VAL A CA 1
ATOM 3894 C C . VAL A 1 473 ? 41.214 28.154 -59.269 1.00 85.88 473 VAL A C 1
ATOM 3896 O O . VAL A 1 473 ? 41.953 27.249 -58.894 1.00 85.88 473 VAL A O 1
ATOM 3899 N N . GLN A 1 474 ? 41.687 29.348 -59.628 1.00 83.81 474 GLN A N 1
ATOM 3900 C CA . GLN A 1 474 ? 43.110 29.693 -59.633 1.00 83.81 474 GLN A CA 1
ATOM 3901 C C . GLN A 1 474 ? 43.384 30.909 -58.753 1.00 83.81 474 GLN A C 1
ATOM 3903 O O . GLN A 1 474 ? 42.635 31.887 -58.754 1.00 83.81 474 GLN A O 1
ATOM 3908 N N . LYS A 1 475 ? 44.502 30.885 -58.024 1.00 83.38 475 LYS A N 1
ATOM 3909 C CA . LYS A 1 475 ? 44.971 32.039 -57.253 1.00 83.38 475 LYS A CA 1
ATOM 3910 C C . LYS A 1 475 ? 45.855 32.920 -58.133 1.00 83.38 475 LYS A C 1
ATOM 3912 O O . LYS A 1 475 ? 47.009 32.593 -58.389 1.00 83.38 475 LYS A O 1
ATOM 3917 N N . VAL A 1 476 ? 45.333 34.069 -58.555 1.00 82.88 476 VAL A N 1
ATOM 3918 C CA . VAL A 1 476 ? 46.039 35.038 -59.406 1.00 82.88 476 VAL A CA 1
ATOM 3919 C C . VAL A 1 476 ? 46.237 36.337 -58.630 1.00 82.88 476 VAL A C 1
ATOM 3921 O O . VAL A 1 476 ? 45.275 36.965 -58.192 1.00 82.88 476 VAL A O 1
ATOM 3924 N N . LYS A 1 477 ? 47.497 36.758 -58.439 1.00 82.00 477 LYS A N 1
ATOM 3925 C CA . LYS A 1 477 ? 47.862 38.019 -57.751 1.00 82.00 477 LYS A CA 1
ATOM 3926 C C . LYS A 1 477 ? 47.169 38.205 -56.385 1.00 82.00 477 LYS A C 1
ATOM 3928 O O . LYS A 1 477 ? 46.701 39.290 -56.055 1.00 82.00 477 LYS A O 1
ATOM 3933 N N . GLY A 1 478 ? 47.074 37.130 -55.599 1.00 82.00 478 GLY A N 1
ATOM 3934 C CA . GLY A 1 478 ? 46.471 37.159 -54.260 1.00 82.00 478 GLY A CA 1
ATOM 3935 C C . GLY A 1 478 ? 44.939 37.116 -54.222 1.00 82.00 478 GLY A C 1
ATOM 3936 O O . GLY A 1 478 ? 44.379 37.174 -53.132 1.00 82.00 478 GLY A O 1
ATOM 3937 N N . ARG A 1 479 ? 44.256 36.977 -55.367 1.00 79.44 479 ARG A N 1
ATOM 3938 C CA . ARG A 1 479 ? 42.800 36.778 -55.449 1.00 79.44 479 ARG A CA 1
ATOM 3939 C C . ARG A 1 479 ? 42.483 35.412 -56.056 1.00 79.44 479 ARG A C 1
ATOM 3941 O O . ARG A 1 479 ? 43.161 34.988 -56.989 1.00 79.44 479 ARG A O 1
ATOM 3948 N N . SER A 1 480 ? 41.461 34.736 -55.540 1.00 83.69 480 SER A N 1
ATOM 3949 C CA . SER A 1 480 ? 40.927 33.513 -56.149 1.00 83.69 480 SER A CA 1
ATOM 3950 C C . SER A 1 480 ? 39.989 33.889 -57.294 1.00 83.69 480 SER A C 1
ATOM 3952 O O . SER A 1 480 ? 39.066 34.679 -57.102 1.00 83.69 480 SER A O 1
ATOM 3954 N N . VAL A 1 481 ? 40.241 33.350 -58.483 1.00 84.19 481 VAL A N 1
ATOM 3955 C CA . VAL A 1 481 ? 39.440 33.558 -59.693 1.00 84.19 481 VAL A CA 1
ATOM 3956 C C . VAL A 1 481 ? 38.883 32.205 -60.121 1.00 84.19 481 VAL A C 1
ATOM 3958 O O . VAL A 1 481 ? 39.649 31.261 -60.299 1.00 84.19 481 VAL A O 1
ATOM 3961 N N . ALA A 1 482 ? 37.562 32.110 -60.270 1.00 84.56 482 ALA A N 1
ATOM 3962 C CA . ALA A 1 482 ? 36.882 30.918 -60.770 1.00 84.56 482 ALA A CA 1
ATOM 3963 C C . ALA A 1 482 ? 36.500 31.118 -62.241 1.00 84.56 482 ALA A C 1
ATOM 3965 O O . ALA A 1 482 ? 35.973 32.168 -62.610 1.00 84.56 482 ALA A O 1
ATOM 3966 N N . SER A 1 483 ? 36.760 30.117 -63.079 1.00 84.19 483 SER A N 1
ATOM 3967 C CA . SER A 1 483 ? 36.410 30.134 -64.502 1.00 84.19 483 SER A CA 1
ATOM 3968 C C . SER A 1 483 ? 35.843 28.786 -64.933 1.00 84.19 483 SER A C 1
ATOM 3970 O O . SER A 1 483 ? 36.279 27.745 -64.449 1.00 84.19 483 SER A O 1
ATOM 3972 N N . MET A 1 484 ? 34.853 28.802 -65.826 1.00 81.56 484 MET A N 1
ATOM 3973 C CA . MET A 1 484 ? 34.287 27.579 -66.391 1.00 81.56 484 MET A CA 1
ATOM 3974 C C . MET A 1 484 ? 35.184 27.091 -67.529 1.00 81.56 484 MET A C 1
ATOM 3976 O O . MET A 1 484 ? 35.367 27.798 -68.522 1.00 81.56 484 MET A O 1
ATOM 3980 N N . ALA A 1 485 ? 35.728 25.886 -67.394 1.00 74.62 485 ALA A N 1
ATOM 3981 C CA . ALA A 1 485 ? 36.411 25.205 -68.479 1.00 74.62 485 ALA A CA 1
ATOM 3982 C C . ALA A 1 485 ? 35.351 24.491 -69.330 1.00 74.62 485 ALA A C 1
ATOM 3984 O O . ALA A 1 485 ? 34.654 23.600 -68.849 1.00 74.62 485 ALA A O 1
ATOM 3985 N N . ARG A 1 486 ? 35.176 24.909 -70.590 1.00 55.88 486 ARG A N 1
ATOM 3986 C CA . ARG A 1 486 ? 34.315 24.182 -71.534 1.00 55.88 486 ARG A CA 1
ATOM 3987 C C . ARG A 1 486 ? 35.049 22.919 -71.968 1.00 55.88 486 ARG A C 1
ATOM 3989 O O . ARG A 1 486 ? 36.176 23.025 -72.445 1.00 55.88 486 ARG A O 1
ATOM 3996 N N . GLY A 1 487 ? 34.413 21.764 -71.778 1.00 48.53 487 GLY A N 1
ATOM 3997 C CA . GLY A 1 487 ? 34.978 20.450 -72.061 1.00 48.53 487 GLY A CA 1
ATOM 3998 C C . GLY A 1 487 ? 35.552 20.353 -73.472 1.00 48.53 487 GLY A C 1
ATOM 3999 O O . GLY A 1 487 ? 34.821 20.283 -74.455 1.00 48.53 487 GLY A O 1
ATOM 4000 N N . VAL A 1 488 ? 36.874 20.331 -73.551 1.00 36.75 488 VAL A N 1
ATOM 4001 C CA . VAL A 1 488 ? 37.599 19.606 -74.585 1.00 36.75 488 VAL A CA 1
ATOM 4002 C C . VAL A 1 488 ? 38.475 18.662 -73.786 1.00 36.75 488 VAL A C 1
ATOM 4004 O O . VAL A 1 488 ? 39.261 19.126 -72.960 1.00 36.75 488 VAL A O 1
ATOM 4007 N N . ALA A 1 489 ? 38.257 17.358 -73.948 1.00 36.78 489 ALA A N 1
ATOM 4008 C CA . ALA A 1 489 ? 39.155 16.347 -73.411 1.00 36.78 489 ALA A CA 1
ATOM 4009 C C . ALA A 1 489 ? 40.598 16.741 -73.775 1.00 36.78 489 ALA A C 1
ATOM 4011 O O . ALA A 1 489 ? 40.865 17.024 -74.947 1.00 36.78 489 ALA A O 1
ATOM 4012 N N . MET A 1 490 ? 41.477 16.850 -72.775 1.00 33.34 490 MET A N 1
ATOM 4013 C CA . MET A 1 490 ? 42.920 16.943 -73.013 1.00 33.34 490 MET A CA 1
ATOM 4014 C C . MET A 1 490 ? 43.487 15.551 -73.219 1.00 33.34 490 MET A C 1
ATOM 4016 O O . MET A 1 490 ? 43.140 14.669 -72.403 1.00 33.34 490 MET A O 1
#

Radius of gyration: 65.42 Å; Cα contacts (8 Å, |Δi|>4): 491; chains: 1; bounding box: 126×65×185 Å